Protein AF-0000000077934234 (afdb_homodimer)

Secondary structure (DSSP, 8-state):
-GGGTTT----S-EEEEEESSHHHHHHHTTTPPEEEESSSEEETTS-EEEE-SS-EEEEES--GGGHHHHHHHTSPPS-THHHHHHHSSTTS--SEEEEEE-SSEEEE-GGG-BPP-TTHHHHHHHHGGGTEEEEEETTEEEEEEE--SSP-HHHHHHHHHHHHHHHHHHHHHHHHHHHHHHHHHHHHHTT-/--TTTTT---SS-EEEEEESSHHHHHHHTTTPPEEEESSSEEETTS-EEEE-SS-EEEEES--GGGHHHHHHHTSPPS-THHHHHHHSSTTS--SEEEEEE-SSEEEE-GGG-EEP-TTHHHHHHHHGGGTEEEEEETTEEEEEEE--SSP-HHHHHHHHHHHHHHHHHHHHHHHHHHHHHHHHHHHHHTT-

Radius of gyration: 28.25 Å; Cα contacts (8 Å, |Δi|>4): 614; chains: 2; bounding box: 43×90×50 Å

Foldseek 3Di:
DVVVPPVCPVAQKKKKKKFQAVVVVCVVCVPFAFDDDDLWTATPVQWTKHDDPRMIMIMPHDDPVQVLVVQLVSDDAPDCVLQCVLQCDPPRHDRMWMWMDHAFKIKTDCVSVAADAPCQVVVQVVCVVVQWHWDDDPRHTMIMGTAHDDDHNVRVSVRVNSSSVVSNVSVVRVVVVVVCVVVVVVVCVVVD/DCVVPPVCPVAPKKKKKKFQAVVVVCVVCVPFAFDDDDLWTATPVQWTKHDDPRMIMIMPNDDPVQVLVVQLVSDDAPDCVLQCVLQCDPPRHDRMWMWMDHQFKIKTDCVSVAADAPCQVVVQVVCVVVQWHWDDDPRHTMIMGTAHDDDHNVRVSVRVNSSSVVSNVSVVRVVVVVVCVVVVVVVCVVVD

pLDDT: mean 89.23, std 14.46, range [22.52, 98.56]

Sequence (384 aa):
MLMLKDFFSTTDRITLEIYFNPYAFHESITRYQVESDGDWTKTKNGYMMKEFGNYAIILYPILPEDSDLIISLSQKIENLDRFRETLMKPGRFKDSITIHIQSDELSTSPELDLEELVGLSLVNDVLSQKGISFKEKDGLILVSIKIERPFTNSKLSEYLSKLAIALKLYYKIKEEQEDIALKTSLNFLQLLMLMLKDFFSTTDRITLEIYFNPYAFHESITRYQVESDGDWTKTKNGYMMKEFGNYAIILYPILPEDSDLIISLSQKIENLDRFRETLMKPGRFKDSITIHIQSDELSTSPELDLEELVGLSLVNDVLSQKGISFKEKDGLILVSIKIERPFTNSKLSEYLSKLAIALKLYYKIKEEQEDIALKTSLNFLQLL

Organism: NCBI:txid1294262

Nearest PDB structures (foldseek):
  8wtb-assembly2_C  TM=3.483E-01  e=8.122E-04  Bacillus subtilis subsp. subtilis str. 168
  4e2l-assembly1_C  TM=2.368E-01  e=7.242E-02  Escherichia coli O157:H7
  3rch-assembly1_B  TM=3.214E-01  e=5.641E-01  Homo sapiens
  3rch-assembly1_A  TM=3.669E-01  e=1.385E+00  Homo sapiens
  7e7g-assembly1_A-2  TM=2.998E-01  e=2.170E+00  Pseudomonas aeruginosa PAO1

Structure (mmCIF, N/CA/C/O backbone):
data_AF-0000000077934234-model_v1
#
loop_
_entity.id
_entity.type
_entity.pdbx_description
1 polymer 'Uncharacterized protein'
#
loop_
_atom_site.group_PDB
_atom_site.id
_atom_site.type_symbol
_atom_site.label_atom_id
_atom_site.label_alt_id
_atom_site.label_comp_id
_atom_site.label_asym_id
_atom_site.label_entity_id
_atom_site.label_seq_id
_atom_site.pdbx_PDB_ins_code
_atom_site.Cartn_x
_atom_site.Cartn_y
_atom_site.Cartn_z
_atom_site.occupancy
_atom_site.B_iso_or_equiv
_atom_site.auth_seq_id
_atom_site.auth_comp_id
_atom_site.auth_asym_id
_atom_site.auth_atom_id
_atom_site.pdbx_PDB_model_num
ATOM 1 N N . MET A 1 1 ? -23.359 24.109 -2.035 1 22.52 1 MET A N 1
ATOM 2 C CA . MET A 1 1 ? -23.625 24.781 -0.77 1 22.52 1 MET A CA 1
ATOM 3 C C . MET A 1 1 ? -23.891 23.766 0.341 1 22.52 1 MET A C 1
ATOM 5 O O . MET A 1 1 ? -23.406 23.938 1.464 1 22.52 1 MET A O 1
ATOM 9 N N . LEU A 1 2 ? -24.719 22.75 0.06 1 26.16 2 LEU A N 1
ATOM 10 C CA . LEU A 1 2 ? -25.312 21.75 0.942 1 26.16 2 LEU A CA 1
ATOM 11 C C . LEU A 1 2 ? -24.266 20.719 1.39 1 26.16 2 LEU A C 1
ATOM 13 O O . LEU A 1 2 ? -24.438 20.078 2.424 1 26.16 2 LEU A O 1
ATOM 17 N N . MET A 1 3 ? -23.359 20.438 0.351 1 30.08 3 MET A N 1
ATOM 18 C CA . MET A 1 3 ? -22.469 19.312 0.597 1 30.08 3 MET A CA 1
ATOM 19 C C . MET A 1 3 ? -21.531 19.594 1.77 1 30.08 3 MET A C 1
ATOM 21 O O . MET A 1 3 ? -20.781 18.719 2.193 1 30.08 3 MET A O 1
ATOM 25 N N . LEU A 1 4 ? -21.375 20.875 1.998 1 31.97 4 LEU A N 1
ATOM 26 C CA . LEU A 1 4 ? -20.453 21.297 3.059 1 31.97 4 LEU A CA 1
ATOM 27 C C . LEU A 1 4 ? -21.031 20.953 4.43 1 31.97 4 LEU A C 1
ATOM 29 O O . LEU A 1 4 ? -20.281 20.859 5.414 1 31.97 4 LEU A O 1
ATOM 33 N N . LYS A 1 5 ? -22.328 20.891 4.504 1 34.31 5 LYS A N 1
ATOM 34 C CA . LYS A 1 5 ? -22.984 20.906 5.809 1 34.31 5 LYS A CA 1
ATOM 35 C C . LYS A 1 5 ? -22.797 19.578 6.535 1 34.31 5 LYS A C 1
ATOM 37 O O . LYS A 1 5 ? -22.562 19.562 7.746 1 34.31 5 LYS A O 1
ATOM 42 N N . ASP A 1 6 ? -23.297 18.578 5.941 1 35.81 6 ASP A N 1
ATOM 43 C CA . ASP A 1 6 ? -23.625 17.344 6.637 1 35.81 6 ASP A CA 1
ATOM 44 C C . ASP A 1 6 ? -22.359 16.641 7.129 1 35.81 6 ASP A C 1
ATOM 46 O O . ASP A 1 6 ? -22.438 15.594 7.789 1 35.81 6 ASP A O 1
ATOM 50 N N . PHE A 1 7 ? -21.312 16.906 6.367 1 37.25 7 PHE A N 1
ATOM 51 C CA . PHE A 1 7 ? -20.156 16.109 6.77 1 37.25 7 PHE A CA 1
ATOM 52 C C . PHE A 1 7 ? -19.656 16.516 8.148 1 37.25 7 PHE A C 1
ATOM 54 O O . PHE A 1 7 ? -18.609 16.062 8.602 1 37.25 7 PHE A O 1
ATOM 61 N N . PHE A 1 8 ? -20.219 17.766 8.617 1 36.81 8 PHE A N 1
ATOM 62 C CA . PHE A 1 8 ? -19.703 18.234 9.898 1 36.81 8 PHE A CA 1
ATOM 63 C C . PHE A 1 8 ? -20.281 17.422 11.047 1 36.81 8 PHE A C 1
ATOM 65 O O . PHE A 1 8 ? -21.406 17.672 11.484 1 36.81 8 PHE A O 1
ATOM 72 N N . SER A 1 9 ? -20.484 16.328 11.07 1 38.12 9 SER A N 1
ATOM 73 C CA . SER A 1 9 ? -20.688 15.828 12.422 1 38.12 9 SER A CA 1
ATOM 74 C C . SER A 1 9 ? -20 16.719 13.453 1 38.12 9 SER A C 1
ATOM 76 O O . SER A 1 9 ? -18.859 17.125 13.242 1 38.12 9 SER A O 1
ATOM 78 N N . THR A 1 10 ? -20.641 17.594 14.289 1 42.78 10 THR A N 1
ATOM 79 C CA . THR A 1 10 ? -20.344 18.719 15.18 1 42.78 10 THR A CA 1
ATOM 80 C C . THR A 1 10 ? -19.031 18.484 15.922 1 42.78 10 THR A C 1
ATOM 82 O O . THR A 1 10 ? -18.844 19 17.031 1 42.78 10 THR A O 1
ATOM 85 N N . THR A 1 11 ? -18.328 17.469 15.734 1 49.97 11 THR A N 1
ATOM 86 C CA . THR A 1 11 ? -17.156 17.328 16.594 1 49.97 11 THR A CA 1
ATOM 87 C C . THR A 1 11 ? -16.219 18.531 16.438 1 49.97 11 THR A C 1
ATOM 89 O O . THR A 1 11 ? -16.188 19.156 15.375 1 49.97 11 THR A O 1
ATOM 92 N N . ASP A 1 12 ? -15.766 19.125 17.609 1 64.62 12 ASP A N 1
ATOM 93 C CA . ASP A 1 12 ? -14.859 20.188 18.016 1 64.62 12 ASP A CA 1
ATOM 94 C C . ASP A 1 12 ? -13.617 20.25 17.125 1 64.62 12 ASP A C 1
ATOM 96 O O . ASP A 1 12 ? -12.516 19.922 17.578 1 64.62 12 ASP A O 1
ATOM 100 N N . ARG A 1 13 ? -13.945 20.234 15.758 1 85.88 13 ARG A N 1
ATOM 101 C CA . ARG A 1 13 ? -12.82 20.281 14.82 1 85.88 13 ARG A CA 1
ATOM 102 C C . ARG A 1 13 ? -12.758 21.625 14.094 1 85.88 13 ARG A C 1
ATOM 104 O O . ARG A 1 13 ? -13.773 22.125 13.625 1 85.88 13 ARG A O 1
ATOM 111 N N . ILE A 1 14 ? -11.586 22.266 14.164 1 92.94 14 ILE A N 1
ATOM 112 C CA . ILE A 1 14 ? -11.312 23.484 13.414 1 92.94 14 ILE A CA 1
ATOM 113 C C . ILE A 1 14 ? -10.562 23.141 12.133 1 92.94 14 ILE A C 1
ATOM 115 O O . ILE A 1 14 ? -9.688 22.266 12.125 1 92.94 14 ILE A O 1
ATOM 119 N N . THR A 1 15 ? -10.953 23.844 11.031 1 95.69 15 THR A N 1
ATOM 120 C CA . THR A 1 15 ? -10.242 23.703 9.766 1 95.69 15 THR A CA 1
ATOM 121 C C . THR A 1 15 ? -9.359 24.906 9.5 1 95.69 15 THR A C 1
ATOM 123 O O . THR A 1 15 ? -9.82 26.047 9.555 1 95.69 15 THR A O 1
ATOM 126 N N . LEU A 1 16 ? -8.133 24.641 9.32 1 96.12 16 LEU A N 1
ATOM 127 C CA . LEU A 1 16 ? -7.152 25.656 8.93 1 96.12 16 LEU A CA 1
ATOM 128 C C . LEU A 1 16 ? -6.668 25.406 7.5 1 96.12 16 LEU A C 1
ATOM 130 O O . LEU A 1 16 ? -6.105 24.359 7.203 1 96.12 16 LEU A O 1
ATOM 134 N N . GLU A 1 17 ? -6.926 26.359 6.625 1 96.31 17 GLU A N 1
ATOM 135 C CA . GLU A 1 17 ? -6.379 26.312 5.273 1 96.31 17 GLU A CA 1
ATOM 136 C C . GLU A 1 17 ? -5.227 27.297 5.113 1 96.31 17 GLU A C 1
ATOM 138 O O . GLU A 1 17 ? -5.352 28.469 5.477 1 96.31 17 GLU A O 1
ATOM 143 N N . ILE A 1 18 ? -4.168 26.797 4.648 1 96.25 18 ILE A N 1
ATOM 144 C CA . ILE A 1 18 ? -3.012 27.641 4.395 1 96.25 18 ILE A CA 1
ATOM 145 C C . ILE A 1 18 ? -2.75 27.719 2.891 1 96.25 18 ILE A C 1
ATOM 147 O O . ILE A 1 18 ? -2.529 26.703 2.24 1 96.25 18 ILE A O 1
ATOM 151 N N . TYR A 1 19 ? -2.754 28.906 2.367 1 95.56 19 TYR A N 1
ATOM 152 C CA . TYR A 1 19 ? -2.449 29.156 0.963 1 95.56 19 TYR A CA 1
ATOM 153 C C . TYR A 1 19 ? -1.022 29.656 0.795 1 95.56 19 TYR A C 1
ATOM 155 O O . TYR A 1 19 ? -0.633 30.656 1.419 1 95.56 19 TYR A O 1
ATOM 163 N N . PHE A 1 20 ? -0.269 29.062 -0.051 1 93 20 PHE A N 1
ATOM 164 C CA . PHE A 1 20 ? 1.157 29.344 -0.169 1 93 20 PHE A CA 1
ATOM 165 C C . PHE A 1 20 ? 1.406 30.469 -1.166 1 93 20 PHE A C 1
ATOM 167 O O . PHE A 1 20 ? 2.531 30.969 -1.286 1 93 20 PHE A O 1
ATOM 174 N N . ASN A 1 21 ? 0.382 30.812 -1.844 1 87.12 21 ASN A N 1
ATOM 175 C CA . ASN A 1 21 ? 0.463 31.969 -2.711 1 87.12 21 ASN A CA 1
ATOM 176 C C . ASN A 1 21 ? -0.815 32.812 -2.652 1 87.12 21 ASN A C 1
ATOM 178 O O . ASN A 1 21 ? -1.916 32.281 -2.791 1 87.12 21 ASN A O 1
ATOM 182 N N . PRO A 1 22 ? -0.554 34.062 -2.568 1 86.88 22 PRO A N 1
ATOM 183 C CA . PRO A 1 22 ? -1.687 35 -2.41 1 86.88 22 PRO A CA 1
ATOM 184 C C . PRO A 1 22 ? -2.678 34.906 -3.57 1 86.88 22 PRO A C 1
ATOM 186 O O . PRO A 1 22 ? -3.879 35.125 -3.375 1 86.88 22 PRO A O 1
ATOM 189 N N . TYR A 1 23 ? -2.227 34.531 -4.711 1 89.19 23 TYR A N 1
ATOM 190 C CA . TYR A 1 23 ? -3.119 34.469 -5.859 1 89.19 23 TYR A CA 1
ATOM 191 C C . TYR A 1 23 ? -4.145 33.344 -5.684 1 89.19 23 TYR A C 1
ATOM 193 O O . TYR A 1 23 ? -5.344 33.562 -5.895 1 89.19 23 TYR A O 1
ATOM 201 N N . ALA A 1 24 ? -3.668 32.25 -5.297 1 89.62 24 ALA A N 1
ATOM 202 C CA . ALA A 1 24 ? -4.559 31.125 -5.047 1 89.62 24 ALA A CA 1
ATOM 203 C C . ALA A 1 24 ? -5.578 31.453 -3.965 1 89.62 24 ALA A C 1
ATOM 205 O O . ALA A 1 24 ? -6.746 31.062 -4.062 1 89.62 24 ALA A O 1
ATOM 206 N N . PHE A 1 25 ? -5.098 32.125 -3.043 1 92.56 25 PHE A N 1
ATOM 207 C CA . PHE A 1 25 ? -5.961 32.562 -1.953 1 92.56 25 PHE A CA 1
ATOM 208 C C . PHE A 1 25 ? -7.086 33.438 -2.475 1 92.56 25 PHE A C 1
ATOM 210 O O . PHE A 1 25 ? -8.266 33.188 -2.219 1 92.56 25 PHE A O 1
ATOM 217 N N . HIS A 1 26 ? -6.777 34.406 -3.244 1 91.5 26 HIS A N 1
ATOM 218 C CA . HIS A 1 26 ? -7.754 35.375 -3.75 1 91.5 26 HIS A CA 1
ATOM 219 C C . HIS A 1 26 ? -8.773 34.688 -4.656 1 91.5 26 HIS A C 1
ATOM 221 O O . HIS A 1 26 ? -9.961 35.031 -4.637 1 91.5 26 HIS A O 1
ATOM 227 N N . GLU A 1 27 ? -8.312 33.688 -5.355 1 88.31 27 GLU A N 1
ATOM 228 C CA . GLU A 1 27 ? -9.219 32.938 -6.211 1 88.31 27 GLU A CA 1
ATOM 229 C C . GLU A 1 27 ? -10.219 32.125 -5.383 1 88.31 27 GLU A C 1
ATOM 231 O O . GLU A 1 27 ? -11.367 31.969 -5.777 1 88.31 27 GLU A O 1
ATOM 236 N N . SER A 1 28 ? -9.75 31.703 -4.262 1 88.19 28 SER A N 1
ATOM 237 C CA . SER A 1 28 ? -10.555 30.812 -3.438 1 88.19 28 SER A CA 1
ATOM 238 C C . SER A 1 28 ? -11.648 31.578 -2.689 1 88.19 28 SER A C 1
ATOM 240 O O . SER A 1 28 ? -12.68 31 -2.33 1 88.19 28 SER A O 1
ATOM 242 N N . ILE A 1 29 ? -11.414 32.812 -2.508 1 87.75 29 ILE A N 1
ATOM 243 C CA . ILE A 1 29 ? -12.32 33.5 -1.601 1 87.75 29 ILE A CA 1
ATOM 244 C C . ILE A 1 29 ? -13.211 34.469 -2.396 1 87.75 29 ILE A C 1
ATOM 246 O O . ILE A 1 29 ? -13.977 35.25 -1.815 1 87.75 29 ILE A O 1
ATOM 250 N N . THR A 1 30 ? -13.211 34.469 -3.674 1 83.06 30 THR A N 1
ATOM 251 C CA . THR A 1 30 ? -13.945 35.375 -4.531 1 83.06 30 THR A CA 1
ATOM 252 C C . THR A 1 30 ? -15.438 35.312 -4.254 1 83.06 30 THR A C 1
ATOM 254 O O . THR A 1 30 ? -16.156 36.312 -4.359 1 83.06 30 THR A O 1
ATOM 257 N N . ARG A 1 31 ? -15.805 34.219 -3.748 1 81.75 31 ARG A N 1
ATOM 258 C CA . ARG A 1 31 ? -17.234 34.031 -3.578 1 81.75 31 ARG A CA 1
ATOM 259 C C . ARG A 1 31 ? -17.688 34.406 -2.17 1 81.75 31 ARG A C 1
ATOM 261 O O . ARG A 1 31 ? -18.875 34.5 -1.895 1 81.75 31 ARG A O 1
ATOM 268 N N . TYR A 1 32 ? -16.75 34.688 -1.341 1 85.94 32 TYR A N 1
ATOM 269 C CA . TYR A 1 32 ? -17.094 34.969 0.048 1 85.94 32 TYR A CA 1
ATOM 270 C C . TYR A 1 32 ? -17.516 36.406 0.225 1 85.94 32 TYR A C 1
ATOM 272 O O . TYR A 1 32 ? -16.938 37.312 -0.383 1 85.94 32 TYR A O 1
ATOM 280 N N . GLN A 1 33 ? -18.547 36.562 1.015 1 87.88 33 GLN A N 1
ATOM 281 C CA . GLN A 1 33 ? -19 37.906 1.369 1 87.88 33 GLN A CA 1
ATOM 282 C C . GLN A 1 33 ? -18.359 38.375 2.678 1 87.88 33 GLN A C 1
ATOM 284 O O . GLN A 1 33 ? -18.531 37.719 3.719 1 87.88 33 GLN A O 1
ATOM 289 N N . VAL A 1 34 ? -17.75 39.562 2.594 1 86.06 34 VAL A N 1
ATOM 290 C CA . VAL A 1 34 ? -17.047 40.094 3.75 1 86.06 34 VAL A CA 1
ATOM 291 C C . VAL A 1 34 ? -18.016 40.781 4.699 1 86.06 34 VAL A C 1
ATOM 293 O O . VAL A 1 34 ? -18.859 41.562 4.266 1 86.06 34 VAL A O 1
ATOM 296 N N . GLU A 1 35 ? -17.938 40.438 5.93 1 88.38 35 GLU A N 1
ATOM 297 C CA . GLU A 1 35 ? -18.75 41.062 6.969 1 88.38 35 GLU A CA 1
ATOM 298 C C . GLU A 1 35 ? -17.969 42.156 7.691 1 88.38 35 GLU A C 1
ATOM 300 O O . GLU A 1 35 ? -18.5 43.219 7.965 1 88.38 35 GLU A O 1
ATOM 305 N N . SER A 1 36 ? -16.781 41.906 8.055 1 85.81 36 SER A N 1
ATOM 306 C CA . SER A 1 36 ? -15.906 42.875 8.719 1 85.81 36 SER A CA 1
ATOM 307 C C . SER A 1 36 ? -14.453 42.688 8.273 1 85.81 36 SER A C 1
ATOM 309 O O . SER A 1 36 ? -14.031 41.562 7.969 1 85.81 36 SER A O 1
ATOM 311 N N . ASP A 1 37 ? -13.711 43.906 8.273 1 84.12 37 ASP A N 1
ATOM 312 C CA . ASP A 1 37 ? -12.328 43.875 7.797 1 84.12 37 ASP A CA 1
ATOM 313 C C . ASP A 1 37 ? -11.391 44.562 8.789 1 84.12 37 ASP A C 1
ATOM 315 O O . ASP A 1 37 ? -11.391 45.781 8.914 1 84.12 37 ASP A O 1
ATOM 319 N N . GLY A 1 38 ? -10.898 43.812 9.68 1 87.75 38 GLY A N 1
ATOM 320 C CA . GLY A 1 38 ? -9.867 44.25 10.602 1 87.75 38 GLY A CA 1
ATOM 321 C C . GLY A 1 38 ? -8.586 43.438 10.492 1 87.75 38 GLY A C 1
ATOM 322 O O . GLY A 1 38 ? -8.109 43.188 9.391 1 87.75 38 GLY A O 1
ATOM 323 N N . ASP A 1 39 ? -8.008 43.25 11.633 1 89.06 39 ASP A N 1
ATOM 324 C CA . ASP A 1 39 ? -6.82 42.375 11.602 1 89.06 39 ASP A CA 1
ATOM 325 C C . ASP A 1 39 ? -7.125 41.031 10.945 1 89.06 39 ASP A C 1
ATOM 327 O O . ASP A 1 39 ? -6.289 40.5 10.227 1 89.06 39 ASP A O 1
ATOM 331 N N . TRP A 1 40 ? -8.352 40.625 11.289 1 92.44 40 TRP A N 1
ATOM 332 C CA . TRP A 1 40 ? -8.938 39.469 10.617 1 92.44 40 TRP A CA 1
ATOM 333 C C . TRP A 1 40 ? -10.133 39.875 9.758 1 92.44 40 TRP A C 1
ATOM 335 O O . TRP A 1 40 ? -10.93 40.719 10.164 1 92.44 40 TRP A O 1
ATOM 345 N N . THR A 1 41 ? -10.141 39.312 8.578 1 92.38 41 THR A N 1
ATOM 346 C CA . THR A 1 41 ? -11.344 39.469 7.77 1 92.38 41 THR A CA 1
ATOM 347 C C . THR A 1 41 ? -12.367 38.375 8.125 1 92.38 41 THR A C 1
ATOM 349 O O . THR A 1 41 ? -12.047 37.188 8.109 1 92.38 41 THR A O 1
ATOM 352 N N . LYS A 1 42 ? -13.492 38.781 8.445 1 91 42 LYS A N 1
ATOM 353 C CA . LYS A 1 42 ? -14.57 37.844 8.781 1 91 42 LYS A CA 1
ATOM 354 C C . LYS A 1 42 ? -15.656 37.875 7.703 1 91 42 LYS A C 1
ATOM 356 O O . LYS A 1 42 ? -16.031 38.906 7.199 1 91 42 LYS A O 1
ATOM 361 N N . THR A 1 43 ? -16.047 36.656 7.402 1 90.31 43 THR A N 1
ATOM 362 C CA . THR A 1 43 ? -17.094 36.562 6.387 1 90.31 43 THR A CA 1
ATOM 363 C C . THR A 1 43 ? -18.453 36.312 7.027 1 90.31 43 THR A C 1
ATOM 365 O O . THR A 1 43 ? -18.531 35.938 8.203 1 90.31 43 THR A O 1
ATOM 368 N N . LYS A 1 44 ? -19.438 36.5 6.242 1 87.56 44 LYS A N 1
ATOM 369 C CA . LYS A 1 44 ? -20.797 36.344 6.727 1 87.56 44 LYS A CA 1
ATOM 370 C C . LYS A 1 44 ? -21.062 34.906 7.148 1 87.56 44 LYS A C 1
ATOM 372 O O . LYS A 1 44 ? -21.828 34.625 8.07 1 87.56 44 LYS A O 1
ATOM 377 N N . ASN A 1 45 ? -20.391 34.031 6.539 1 83.94 45 ASN A N 1
ATOM 378 C CA . ASN A 1 45 ? -20.609 32.625 6.805 1 83.94 45 ASN A CA 1
ATOM 379 C C . ASN A 1 45 ? -19.703 32.125 7.934 1 83.94 45 ASN A C 1
ATOM 381 O O . ASN A 1 45 ? -19.672 30.938 8.227 1 83.94 45 ASN A O 1
ATOM 385 N N . GLY A 1 46 ? -18.891 32.969 8.508 1 85.19 46 GLY A N 1
ATOM 386 C CA . GLY A 1 46 ? -18.203 32.594 9.734 1 85.19 46 GLY A CA 1
ATOM 387 C C . GLY A 1 46 ? -16.75 32.25 9.516 1 85.19 46 GLY A C 1
ATOM 388 O O . GLY A 1 46 ? -16.062 31.797 10.438 1 85.19 46 GLY A O 1
ATOM 389 N N . TYR A 1 47 ? -16.266 32.5 8.328 1 90.81 47 TYR A N 1
ATOM 390 C CA . TYR A 1 47 ? -14.844 32.25 8.07 1 90.81 47 TYR A CA 1
ATOM 391 C C . TYR A 1 47 ? -14 33.438 8.531 1 90.81 47 TYR A C 1
ATOM 393 O O . TYR A 1 47 ? -14.43 34.594 8.445 1 90.81 47 TYR A O 1
ATOM 401 N N . MET A 1 48 ? -12.867 33.094 9.07 1 92.75 48 MET A N 1
ATOM 402 C CA . MET A 1 48 ? -11.852 34.094 9.383 1 92.75 48 MET A CA 1
ATOM 403 C C . MET A 1 48 ? -10.641 33.938 8.469 1 92.75 48 MET A C 1
ATOM 405 O O . MET A 1 48 ? -10.141 32.844 8.266 1 92.75 48 MET A O 1
ATOM 409 N N . MET A 1 49 ? -10.211 35.062 7.941 1 95.06 49 MET A N 1
ATOM 410 C CA . MET A 1 49 ? -9.102 35.031 6.988 1 95.06 49 MET A CA 1
ATOM 411 C C . MET A 1 49 ? -8.031 36.062 7.359 1 95.06 49 MET A C 1
ATOM 413 O O . MET A 1 49 ? -8.344 37.094 7.914 1 95.06 49 MET A O 1
ATOM 417 N N . LYS A 1 50 ? -6.859 35.75 7.074 1 94.75 50 LYS A N 1
ATOM 418 C CA . LYS A 1 50 ? -5.75 36.656 7.281 1 94.75 50 LYS A CA 1
ATOM 419 C C . LYS A 1 50 ? -4.652 36.438 6.246 1 94.75 50 LYS A C 1
ATOM 421 O O . LYS A 1 50 ? -4.32 35.312 5.918 1 94.75 50 LYS A O 1
ATOM 426 N N . GLU A 1 51 ? -4.102 37.531 5.754 1 93.88 51 GLU A N 1
ATOM 427 C CA . GLU A 1 51 ? -3.031 37.5 4.762 1 93.88 51 GLU A CA 1
ATOM 428 C C . GLU A 1 51 ? -1.711 37.969 5.352 1 93.88 51 GLU A C 1
ATOM 430 O O . GLU A 1 51 ? -1.686 38.938 6.117 1 93.88 51 GLU A O 1
ATOM 435 N N . PHE A 1 52 ? -0.457 37.312 5.117 1 92.19 52 PHE A N 1
ATOM 436 C CA . PHE A 1 52 ? 0.869 37.625 5.633 1 92.19 52 PHE A CA 1
ATOM 437 C C . PHE A 1 52 ? 1.824 37.969 4.492 1 92.19 52 PHE A C 1
ATOM 439 O O . PHE A 1 52 ? 3.043 37.906 4.656 1 92.19 52 PHE A O 1
ATOM 446 N N . GLY A 1 53 ? 1.397 38.5 3.379 1 87.5 53 GLY A N 1
ATOM 447 C CA . GLY A 1 53 ? 2.232 38.875 2.25 1 87.5 53 GLY A CA 1
ATOM 448 C C . GLY A 1 53 ? 2.547 37.719 1.324 1 87.5 53 GLY A C 1
ATOM 449 O O . GLY A 1 53 ? 2.207 37.75 0.139 1 87.5 53 GLY A O 1
ATOM 450 N N . ASN A 1 54 ? 3.215 36.594 1.896 1 90.25 54 ASN A N 1
ATOM 451 C CA . ASN A 1 54 ? 3.607 35.5 1.019 1 90.25 54 ASN A CA 1
ATOM 452 C C . ASN A 1 54 ? 2.717 34.25 1.217 1 90.25 54 ASN A C 1
ATOM 454 O O . ASN A 1 54 ? 2.957 33.219 0.621 1 90.25 54 ASN A O 1
ATOM 458 N N . TYR A 1 55 ? 1.802 34.375 2.139 1 95.31 55 TYR A N 1
ATOM 459 C CA . TYR A 1 55 ? 0.805 33.344 2.309 1 95.31 55 TYR A CA 1
ATOM 460 C C . TYR A 1 55 ? -0.458 33.875 2.961 1 95.31 55 TYR A C 1
ATOM 462 O O . TYR A 1 55 ? -0.508 35.062 3.35 1 95.31 55 TYR A O 1
ATOM 470 N N . ALA A 1 56 ? -1.492 33.094 3.006 1 95.31 56 ALA A N 1
ATOM 471 C CA . ALA A 1 56 ? -2.756 33.469 3.643 1 95.31 56 ALA A CA 1
ATOM 472 C C . ALA A 1 56 ? -3.402 32.25 4.305 1 95.31 56 ALA A C 1
ATOM 474 O O . ALA A 1 56 ? -3.049 31.109 4.004 1 95.31 56 ALA A O 1
ATOM 475 N N . ILE A 1 57 ? -4.305 32.562 5.234 1 95.81 57 ILE A N 1
ATOM 476 C CA . ILE A 1 57 ? -4.938 31.422 5.926 1 95.81 57 ILE A CA 1
ATOM 477 C C . ILE A 1 57 ? -6.441 31.672 6.027 1 95.81 57 ILE A C 1
ATOM 479 O O . ILE A 1 57 ? -6.898 32.812 5.988 1 95.81 57 ILE A O 1
ATOM 483 N N . ILE A 1 58 ? -7.168 30.641 6.082 1 94.69 58 ILE A N 1
ATOM 484 C CA . ILE A 1 58 ? -8.602 30.609 6.363 1 94.69 58 ILE A CA 1
ATOM 485 C C . ILE A 1 58 ? -8.875 29.688 7.547 1 94.69 58 ILE A C 1
ATOM 487 O O . ILE A 1 58 ? -8.344 28.578 7.617 1 94.69 58 ILE A O 1
ATOM 491 N N . LEU A 1 59 ? -9.625 30.188 8.469 1 94.12 59 LEU A N 1
ATOM 492 C CA . LEU A 1 59 ? -10.023 29.422 9.633 1 94.12 59 LEU A CA 1
ATOM 493 C C . LEU A 1 59 ? -11.547 29.297 9.711 1 94.12 59 LEU A C 1
ATOM 495 O O . LEU A 1 59 ? -12.258 30.281 9.539 1 94.12 59 LEU A O 1
ATOM 499 N N . TYR A 1 60 ? -12.023 28.031 9.969 1 91.25 60 TYR A N 1
ATOM 500 C CA . TYR A 1 60 ? -13.453 27.812 10.172 1 91.25 60 TYR A CA 1
ATOM 501 C C . TYR A 1 60 ? -13.719 26.469 10.844 1 91.25 60 TYR A C 1
ATOM 503 O O . TYR A 1 60 ? -12.969 25.516 10.641 1 91.25 60 TYR A O 1
ATOM 511 N N . PRO A 1 61 ? -14.656 26.219 11.695 1 87.56 61 PRO A N 1
ATOM 512 C CA . PRO A 1 61 ? -15.477 27.25 12.336 1 87.56 61 PRO A CA 1
ATOM 513 C C . PRO A 1 61 ? -14.75 27.938 13.484 1 87.56 61 PRO A C 1
ATOM 515 O O . PRO A 1 61 ? -13.781 27.406 14.031 1 87.56 61 PRO A O 1
ATOM 518 N N . ILE A 1 62 ? -15.164 29.141 13.742 1 76.81 62 ILE A N 1
ATOM 519 C CA . ILE A 1 62 ? -14.586 29.875 14.859 1 76.81 62 ILE A CA 1
ATOM 520 C C . ILE A 1 62 ? -15.359 29.562 16.141 1 76.81 62 ILE A C 1
ATOM 522 O O . ILE A 1 62 ? -16.578 29.75 16.203 1 76.81 62 ILE A O 1
ATOM 526 N N . LEU A 1 63 ? -14.57 29.016 16.984 1 77.44 63 LEU A N 1
ATOM 527 C CA . LEU A 1 63 ? -15.172 28.719 18.281 1 77.44 63 LEU A CA 1
ATOM 528 C C . LEU A 1 63 ? -14.594 29.609 19.375 1 77.44 63 LEU A C 1
ATOM 530 O O . LEU A 1 63 ? -13.438 30.031 19.281 1 77.44 63 LEU A O 1
ATOM 534 N N . PRO A 1 64 ? -15.438 29.938 20.359 1 76.69 64 PRO A N 1
ATOM 535 C CA . PRO A 1 64 ? -14.945 30.781 21.453 1 76.69 64 PRO A CA 1
ATOM 536 C C . PRO A 1 64 ? -13.719 30.203 22.141 1 76.69 64 PRO A C 1
ATOM 538 O O . PRO A 1 64 ? -12.844 30.953 22.594 1 76.69 64 PRO A O 1
ATOM 541 N N . GLU A 1 65 ? -13.594 28.938 22.156 1 79.56 65 GLU A N 1
ATOM 542 C CA . GLU A 1 65 ? -12.531 28.25 22.891 1 79.56 65 GLU A CA 1
ATOM 543 C C . GLU A 1 65 ? -11.227 28.281 22.094 1 79.56 65 GLU A C 1
ATOM 545 O O . GLU A 1 65 ? -10.172 27.875 22.609 1 79.56 65 GLU A O 1
ATOM 550 N N . ASP A 1 66 ? -11.305 28.891 20.953 1 84.44 66 ASP A N 1
ATOM 551 C CA . ASP A 1 66 ? -10.133 28.797 20.094 1 84.44 66 ASP A CA 1
ATOM 552 C C . ASP A 1 66 ? -9.375 30.125 20.031 1 84.44 66 ASP A C 1
ATOM 554 O O . ASP A 1 66 ? -8.781 30.453 19.016 1 84.44 66 ASP A O 1
ATOM 558 N N . SER A 1 67 ? -9.445 30.812 21.172 1 88.69 67 SER A N 1
ATOM 559 C CA . SER A 1 67 ? -8.758 32.094 21.234 1 88.69 67 SER A CA 1
ATOM 560 C C . SER A 1 67 ? -7.25 31.938 21.109 1 88.69 67 SER A C 1
ATOM 562 O O . SER A 1 67 ? -6.578 32.75 20.484 1 88.69 67 SER A O 1
ATOM 564 N N . ASP A 1 68 ? -6.738 30.859 21.719 1 92.94 68 ASP A N 1
ATOM 565 C CA . ASP A 1 68 ? -5.301 30.625 21.641 1 92.94 68 ASP A CA 1
ATOM 566 C C . ASP A 1 68 ? -4.844 30.406 20.203 1 92.94 68 ASP A C 1
ATOM 568 O O . ASP A 1 68 ? -3.775 30.891 19.812 1 92.94 68 ASP A O 1
ATOM 572 N N . LEU A 1 69 ? -5.625 29.766 19.422 1 93.5 69 LEU A N 1
ATOM 573 C CA . LEU A 1 69 ? -5.312 29.5 18.016 1 93.5 69 LEU A CA 1
ATOM 574 C C . LEU A 1 69 ? -5.316 30.797 17.219 1 93.5 69 LEU A C 1
ATOM 576 O O . LEU A 1 69 ? -4.379 31.062 16.453 1 93.5 69 LEU A O 1
ATOM 580 N N . ILE A 1 70 ? -6.285 31.609 17.469 1 92.62 70 ILE A N 1
ATOM 581 C CA . ILE A 1 70 ? -6.438 32.875 16.75 1 92.62 70 ILE A CA 1
ATOM 582 C C . ILE A 1 70 ? -5.254 33.781 17.062 1 92.62 70 ILE A C 1
ATOM 584 O O . ILE A 1 70 ? -4.668 34.375 16.156 1 92.62 70 ILE A O 1
ATOM 588 N N . ILE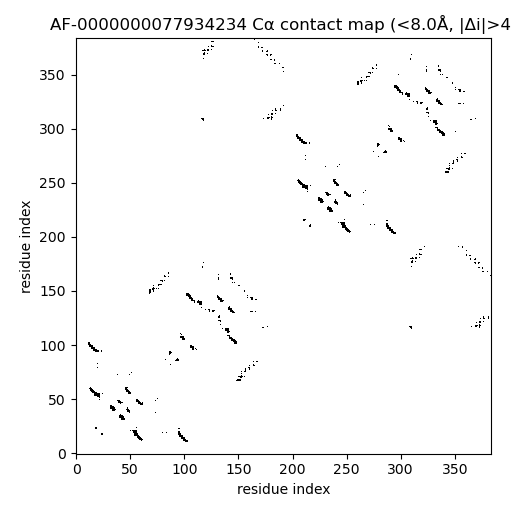 A 1 71 ? -4.938 33.844 18.312 1 94 71 ILE A N 1
ATOM 589 C CA . ILE A 1 71 ? -3.832 34.688 18.75 1 94 71 ILE A CA 1
ATOM 590 C C . ILE A 1 71 ? -2.525 34.188 18.141 1 94 71 ILE A C 1
ATOM 592 O O . ILE A 1 71 ? -1.72 34.969 17.641 1 94 71 ILE A O 1
ATOM 596 N N . SER A 1 72 ? -2.365 32.906 18.125 1 95.06 72 SER A N 1
ATOM 597 C CA . SER A 1 72 ? -1.137 32.312 17.609 1 95.06 72 SER A CA 1
ATOM 598 C C . SER A 1 72 ? -1.002 32.531 16.109 1 95.06 72 SER A C 1
ATOM 600 O O . SER A 1 72 ? 0.103 32.75 15.602 1 95.06 72 SER A O 1
ATOM 602 N N . LEU A 1 73 ? -2.084 32.594 15.398 1 95.25 73 LEU A N 1
ATOM 603 C CA . LEU A 1 73 ? -2.096 32.688 13.945 1 95.25 73 LEU A CA 1
ATOM 604 C C . LEU A 1 73 ? -2.084 34.156 13.508 1 95.25 73 LEU A C 1
ATOM 606 O O . LEU A 1 73 ? -1.965 34.469 12.32 1 95.25 73 LEU A O 1
ATOM 610 N N . SER A 1 74 ? -2.205 35 14.453 1 95 74 SER A N 1
ATOM 611 C CA . SER A 1 74 ? -2.18 36.406 14.117 1 95 74 SER A CA 1
ATOM 612 C C . SER A 1 74 ? -0.761 36.875 13.805 1 95 74 SER A C 1
ATOM 614 O O . SER A 1 74 ? -0.568 37.969 13.234 1 95 74 SER A O 1
ATOM 616 N N . GLN A 1 75 ? 0.125 36.031 14.273 1 94.12 75 GLN A N 1
ATOM 617 C CA . GLN A 1 75 ? 1.527 36.281 13.953 1 94.12 75 GLN A CA 1
ATOM 618 C C . GLN A 1 75 ? 1.997 35.375 12.82 1 94.12 75 GLN A C 1
ATOM 620 O O . GLN A 1 75 ? 1.475 34.25 12.648 1 94.12 75 GLN A O 1
ATOM 625 N N . LYS A 1 76 ? 2.973 35.875 12.125 1 93.75 76 LYS A N 1
ATOM 626 C CA . LYS A 1 76 ? 3.5 35.125 10.992 1 93.75 76 LYS A CA 1
ATOM 627 C C . LYS A 1 76 ? 4.066 33.781 11.453 1 93.75 76 LYS A C 1
ATOM 629 O O . LYS A 1 76 ? 4.758 33.688 12.469 1 93.75 76 LYS A O 1
ATOM 634 N N . ILE A 1 77 ? 3.662 32.781 10.758 1 91.44 77 ILE A N 1
ATOM 635 C CA . ILE A 1 77 ? 4.195 31.453 11.023 1 91.44 77 ILE A CA 1
ATOM 636 C C . ILE A 1 77 ? 5.543 31.297 10.312 1 91.44 77 ILE A C 1
ATOM 638 O O . ILE A 1 77 ? 5.676 31.625 9.133 1 91.44 77 ILE A O 1
ATOM 642 N N . GLU A 1 78 ? 6.402 30.703 11.086 1 84.12 78 GLU A N 1
ATOM 643 C CA . GLU A 1 78 ? 7.73 30.484 10.523 1 84.12 78 GLU A CA 1
ATOM 644 C C . GLU A 1 78 ? 7.797 29.141 9.781 1 84.12 78 GLU A C 1
ATOM 646 O O . GLU A 1 78 ? 6.969 28.266 10.016 1 84.12 78 GLU A O 1
ATOM 651 N N . ASN A 1 79 ? 8.555 28.938 8.758 1 78.44 79 ASN A N 1
ATOM 652 C CA . ASN A 1 79 ? 8.992 27.688 8.148 1 78.44 79 ASN A CA 1
ATOM 653 C C . ASN A 1 79 ? 7.926 27.125 7.215 1 78.44 79 ASN A C 1
ATOM 655 O O . ASN A 1 79 ? 7.809 25.906 7.062 1 78.44 79 ASN A O 1
ATOM 659 N N . LEU A 1 80 ? 7.031 27.953 6.742 1 87.88 80 LEU A N 1
ATOM 660 C CA . LEU A 1 80 ? 6.047 27.5 5.773 1 87.88 80 LEU A CA 1
ATOM 661 C C . LEU A 1 80 ? 6.719 27.078 4.469 1 87.88 80 LEU A C 1
ATOM 663 O O . LEU A 1 80 ? 6.113 26.391 3.646 1 87.88 80 LEU A O 1
ATOM 667 N N . ASP A 1 81 ? 7.965 27.531 4.348 1 88 81 ASP A N 1
ATOM 668 C CA . ASP A 1 81 ? 8.75 27.219 3.156 1 88 81 ASP A CA 1
ATOM 669 C C . ASP A 1 81 ? 8.93 25.703 3.006 1 88 81 ASP A C 1
ATOM 671 O O . ASP A 1 81 ? 9 25.203 1.887 1 88 81 ASP A O 1
ATOM 675 N N . ARG A 1 82 ? 8.867 25.078 4.047 1 89.31 82 ARG A N 1
ATOM 676 C CA . ARG A 1 82 ? 9.016 23.625 4.012 1 89.31 82 ARG A CA 1
ATOM 677 C C . ARG A 1 82 ? 7.828 22.984 3.303 1 89.31 82 ARG A C 1
ATOM 679 O O . ARG A 1 82 ? 8 22 2.57 1 89.31 82 ARG A O 1
ATOM 686 N N . PHE A 1 83 ? 6.727 23.547 3.5 1 93.69 83 PHE A N 1
ATOM 687 C CA . PHE A 1 83 ? 5.555 23.047 2.799 1 93.69 83 PHE A CA 1
ATOM 688 C C . PHE A 1 83 ? 5.684 23.266 1.297 1 93.69 83 PHE A C 1
ATOM 690 O O . PHE A 1 83 ? 5.414 22.359 0.505 1 93.69 83 PHE A O 1
ATOM 697 N N . ARG A 1 84 ? 6.094 24.453 1.01 1 91.69 84 ARG A N 1
ATOM 698 C CA . ARG A 1 84 ? 6.242 24.781 -0.401 1 91.69 84 ARG A CA 1
ATOM 699 C C . ARG A 1 84 ? 7.215 23.844 -1.097 1 91.69 84 ARG A C 1
ATOM 701 O O . ARG A 1 84 ? 6.926 23.344 -2.186 1 91.69 84 ARG A O 1
ATOM 708 N N . GLU A 1 85 ? 8.266 23.594 -0.477 1 91.25 85 GLU A N 1
ATOM 709 C CA . GLU A 1 85 ? 9.297 22.703 -1.021 1 91.25 85 GLU A CA 1
ATOM 710 C C . GLU A 1 85 ? 8.75 21.297 -1.265 1 91.25 85 GLU A C 1
ATOM 712 O O . GLU A 1 85 ? 9.18 20.625 -2.193 1 91.25 85 GLU A O 1
ATOM 717 N N . THR A 1 86 ? 7.82 20.953 -0.445 1 92.75 86 THR A N 1
ATOM 718 C CA . THR A 1 86 ? 7.32 19.578 -0.492 1 92.75 86 THR A CA 1
ATOM 719 C C . THR A 1 86 ? 6.113 19.469 -1.42 1 92.75 86 THR A C 1
ATOM 721 O O . THR A 1 86 ? 5.984 18.5 -2.172 1 92.75 86 THR A O 1
ATOM 724 N N . LEU A 1 87 ? 5.305 20.516 -1.405 1 93.12 87 LEU A N 1
ATOM 725 C CA . LEU A 1 87 ? 3.998 20.375 -2.039 1 93.12 87 LEU A CA 1
ATOM 726 C C . LEU A 1 87 ? 4 21.016 -3.424 1 93.12 87 LEU A C 1
ATOM 728 O O . LEU A 1 87 ? 3.166 20.688 -4.27 1 93.12 87 LEU A O 1
ATOM 732 N N . MET A 1 88 ? 4.906 21.938 -3.592 1 89.75 88 MET A N 1
ATOM 733 C CA . MET A 1 88 ? 4.906 22.641 -4.871 1 89.75 88 MET A CA 1
ATOM 734 C C . MET A 1 88 ? 5.906 22 -5.836 1 89.75 88 MET A C 1
ATOM 736 O O . MET A 1 88 ? 6.82 22.672 -6.316 1 89.75 88 MET A O 1
ATOM 740 N N . LYS A 1 89 ? 5.715 20.812 -6.094 1 90.06 89 LYS A N 1
ATOM 741 C CA . LYS A 1 89 ? 6.555 20.047 -7.008 1 90.06 89 LYS A CA 1
ATOM 742 C C . LYS A 1 89 ? 5.758 19.562 -8.219 1 90.06 89 LYS A C 1
ATOM 744 O O . LYS A 1 89 ? 4.543 19.359 -8.133 1 90.06 89 LYS A O 1
ATOM 749 N N . PRO A 1 90 ? 6.516 19.344 -9.258 1 84.5 90 PRO A N 1
ATOM 750 C CA . PRO A 1 90 ? 5.832 18.797 -10.43 1 84.5 90 PRO A CA 1
ATOM 751 C C . PRO A 1 90 ? 5.172 17.453 -10.148 1 84.5 90 PRO A C 1
ATOM 753 O O . PRO A 1 90 ? 5.746 16.609 -9.461 1 84.5 90 PRO A O 1
ATOM 756 N N . GLY A 1 91 ? 3.973 17.281 -10.617 1 82.19 91 GLY A N 1
ATOM 757 C CA . GLY A 1 91 ? 3.252 16.031 -10.469 1 82.19 91 GLY A CA 1
ATOM 758 C C . GLY A 1 91 ? 2.377 15.992 -9.234 1 82.19 91 GLY A C 1
ATOM 759 O O . GLY A 1 91 ? 1.473 15.156 -9.133 1 82.19 91 GLY A O 1
ATOM 760 N N . ARG A 1 92 ? 2.701 16.812 -8.305 1 84 92 ARG A N 1
ATOM 761 C CA . ARG A 1 92 ? 1.881 16.859 -7.102 1 84 92 ARG A CA 1
ATOM 762 C C . ARG A 1 92 ? 1.718 18.281 -6.602 1 84 92 ARG A C 1
ATOM 764 O O . ARG A 1 92 ? 1.791 18.547 -5.398 1 84 92 ARG A O 1
ATOM 771 N N . PHE A 1 93 ? 1.512 19.125 -7.41 1 88.75 93 PHE A N 1
ATOM 772 C CA . PHE A 1 93 ? 1.48 20.547 -7.086 1 88.75 93 PHE A CA 1
ATOM 773 C C . PHE A 1 93 ? 0.222 20.906 -6.301 1 88.75 93 PHE A C 1
ATOM 775 O O . PHE A 1 93 ? -0.892 20.609 -6.734 1 88.75 93 PHE A O 1
ATOM 782 N N . LYS A 1 94 ? 0.445 21.438 -5.164 1 92.25 94 LYS A N 1
ATOM 783 C CA . LYS A 1 94 ? -0.616 22 -4.332 1 92.25 94 LYS A CA 1
ATOM 784 C C . LYS A 1 94 ? -0.28 23.422 -3.893 1 92.25 94 LYS A C 1
ATOM 786 O O . LYS A 1 94 ? 0.823 23.688 -3.406 1 92.25 94 LYS A O 1
ATOM 791 N N . ASP A 1 95 ? -1.261 24.266 -4.047 1 91.75 95 ASP A N 1
ATOM 792 C CA . ASP A 1 95 ? -1.027 25.656 -3.686 1 91.75 95 ASP A CA 1
ATOM 793 C C . ASP A 1 95 ? -1.529 25.953 -2.273 1 91.75 95 ASP A C 1
ATOM 795 O O . ASP A 1 95 ? -1.422 27.078 -1.793 1 91.75 95 ASP A O 1
ATOM 799 N N . SER A 1 96 ? -2.143 24.984 -1.688 1 94.94 96 SER A N 1
ATOM 800 C CA . SER A 1 96 ? -2.65 25.125 -0.326 1 94.94 96 SER A CA 1
ATOM 801 C C . SER A 1 96 ? -2.684 23.781 0.394 1 94.94 96 SER A C 1
ATOM 803 O O . SER A 1 96 ? -2.529 22.734 -0.232 1 94.94 96 SER A O 1
ATOM 805 N N . ILE A 1 97 ? -2.771 23.859 1.665 1 96.06 97 ILE A N 1
ATOM 806 C CA . ILE A 1 97 ? -2.973 22.672 2.484 1 96.06 97 ILE A CA 1
ATOM 807 C C . ILE A 1 97 ? -4.113 22.906 3.471 1 96.06 97 ILE A C 1
ATOM 809 O O . ILE A 1 97 ? -4.258 24.016 4.008 1 96.06 97 ILE A O 1
ATOM 813 N N . THR A 1 98 ? -4.941 21.938 3.645 1 96.75 98 THR A N 1
ATOM 814 C CA . THR A 1 98 ? -6.016 21.969 4.633 1 96.75 98 THR A CA 1
ATOM 815 C C . THR A 1 98 ? -5.652 21.094 5.84 1 96.75 98 THR A C 1
ATOM 817 O O . THR A 1 98 ? -5.309 19.922 5.691 1 96.75 98 THR A O 1
ATOM 820 N N . ILE A 1 99 ? -5.703 21.703 6.949 1 97.06 99 ILE A N 1
ATOM 821 C CA . ILE A 1 99 ? -5.344 21.047 8.203 1 97.06 99 ILE A CA 1
ATOM 822 C C . ILE A 1 99 ? -6.547 21.047 9.148 1 97.06 99 ILE A C 1
ATOM 824 O O . ILE A 1 99 ? -7.246 22.047 9.273 1 97.06 99 ILE A O 1
ATOM 828 N N . HIS A 1 100 ? -6.785 19.953 9.805 1 96.56 100 HIS A N 1
ATOM 829 C CA . HIS A 1 100 ? -7.82 19.828 10.828 1 96.56 100 HIS A CA 1
ATOM 830 C C . HIS A 1 100 ? -7.215 19.812 12.227 1 96.56 100 HIS A C 1
ATOM 832 O O . HIS A 1 100 ? -6.281 19.062 12.5 1 96.56 100 HIS A O 1
ATOM 838 N N . ILE A 1 101 ? -7.793 20.625 13.016 1 95.56 101 ILE A N 1
ATOM 839 C CA . ILE A 1 101 ? -7.285 20.75 14.383 1 95.56 101 ILE A CA 1
ATOM 840 C C . ILE A 1 101 ? -8.352 20.297 15.375 1 95.56 101 ILE A C 1
ATOM 842 O O . ILE A 1 101 ? -9.469 20.812 15.375 1 95.56 101 ILE A O 1
ATOM 846 N N . GLN A 1 102 ? -7.969 19.312 16.156 1 92.25 102 GLN A N 1
ATOM 847 C CA . GLN A 1 102 ? -8.781 18.828 17.266 1 92.25 102 GLN A CA 1
ATOM 848 C C . GLN A 1 102 ? -8.109 19.125 18.609 1 92.25 102 GLN A C 1
ATOM 850 O O . GLN A 1 102 ? -7.137 19.875 18.672 1 92.25 102 GLN A O 1
ATOM 855 N N . SER A 1 103 ? -8.641 18.672 19.672 1 89.56 103 SER A N 1
ATOM 856 C CA . SER A 1 103 ? -8.172 19.016 21 1 89.56 103 SER A CA 1
ATOM 857 C C . SER A 1 103 ? -6.734 18.547 21.219 1 89.56 103 SER A C 1
ATOM 859 O O . SER A 1 103 ? -5.93 19.266 21.828 1 89.56 103 SER A O 1
ATOM 861 N N . ASP A 1 104 ? -6.43 17.359 20.656 1 94.62 104 ASP A N 1
ATOM 862 C CA . ASP A 1 104 ? -5.125 16.812 21 1 94.62 104 ASP A CA 1
ATOM 863 C C . ASP A 1 104 ? -4.336 16.438 19.75 1 94.62 104 ASP A C 1
ATOM 865 O O . ASP A 1 104 ? -3.279 15.805 19.844 1 94.62 104 ASP A O 1
ATOM 869 N N . GLU A 1 105 ? -4.875 16.891 18.531 1 96.56 105 GLU A N 1
ATOM 870 C CA . GLU A 1 105 ? -4.172 16.5 17.312 1 96.56 105 GLU A CA 1
ATOM 871 C C . GLU A 1 105 ? -4.43 17.484 16.188 1 96.56 105 GLU A C 1
ATOM 873 O O . GLU A 1 105 ? -5.477 18.141 16.141 1 96.56 105 GLU A O 1
ATOM 878 N N . LEU A 1 106 ? -3.439 17.656 15.383 1 97.25 106 LEU A N 1
ATOM 879 C CA . LEU A 1 106 ? -3.564 18.312 14.086 1 97.25 106 LEU A CA 1
ATOM 880 C C . LEU A 1 106 ? -3.266 17.359 12.945 1 97.25 106 LEU A C 1
ATOM 882 O O . LEU A 1 106 ? -2.311 16.578 13.016 1 97.25 106 LEU A O 1
ATOM 886 N N . SER A 1 107 ? -4.129 17.328 11.914 1 97.62 107 SER A N 1
ATOM 887 C CA . SER A 1 107 ? -3.943 16.344 10.844 1 97.62 107 SER A CA 1
ATOM 888 C C . SER A 1 107 ? -4.215 16.969 9.477 1 97.62 107 SER A C 1
ATOM 890 O O . SER A 1 107 ? -4.953 17.953 9.375 1 97.62 107 SER A O 1
ATOM 892 N N . THR A 1 108 ? -3.633 16.375 8.531 1 97.69 108 THR A N 1
ATOM 893 C CA . THR A 1 108 ? -3.918 16.797 7.164 1 97.69 108 THR A CA 1
ATOM 894 C C . THR A 1 108 ? -5.312 16.344 6.738 1 97.69 108 THR A C 1
ATOM 896 O O . THR A 1 108 ? -5.895 15.445 7.359 1 97.69 108 THR A O 1
ATOM 899 N N . SER A 1 109 ? -5.812 16.969 5.73 1 94.81 109 SER A N 1
ATOM 900 C CA . SER A 1 109 ? -7.055 16.531 5.105 1 94.81 109 SER A CA 1
ATOM 901 C C . SER A 1 109 ? -6.797 15.461 4.047 1 94.81 109 SER A C 1
ATOM 903 O O . SER A 1 109 ? -5.676 15.32 3.557 1 94.81 109 SER A O 1
ATOM 905 N N . PRO A 1 110 ? -7.863 14.742 3.711 1 93.75 110 PRO A N 1
ATOM 906 C CA . PRO A 1 110 ? -7.703 13.695 2.695 1 93.75 110 PRO A CA 1
ATOM 907 C C . PRO A 1 110 ? -7.418 14.266 1.307 1 93.75 110 PRO A C 1
ATOM 909 O O . PRO A 1 110 ? -7.043 13.523 0.396 1 93.75 110 PRO A O 1
ATOM 912 N N . GLU A 1 111 ? -7.535 15.539 1.137 1 91.19 111 GLU A N 1
ATOM 913 C CA . GLU A 1 111 ? -7.395 16.156 -0.177 1 91.19 111 GLU A CA 1
ATOM 914 C C . GLU A 1 111 ? -5.973 16.016 -0.706 1 91.19 111 GLU A C 1
ATOM 916 O O . GLU A 1 111 ? -5.73 16.172 -1.904 1 91.19 111 GLU A O 1
ATOM 921 N N . LEU A 1 112 ? -5.023 15.719 0.186 1 94 112 LEU A N 1
ATOM 922 C CA . LEU A 1 112 ? -3.648 15.508 -0.251 1 94 112 LEU A CA 1
ATOM 923 C C . LEU A 1 112 ? -3.508 14.188 -0.991 1 94 112 LEU A C 1
ATOM 925 O O . LEU A 1 112 ? -2.5 13.945 -1.66 1 94 112 LEU A O 1
ATOM 929 N N . ASP A 1 113 ? -4.473 13.297 -0.915 1 93.56 113 ASP A N 1
ATOM 930 C CA . ASP A 1 113 ? -4.551 12.047 -1.658 1 93.56 113 ASP A CA 1
ATOM 931 C C . ASP A 1 113 ? -3.287 11.211 -1.461 1 93.56 113 ASP A C 1
ATOM 933 O O . ASP A 1 113 ? -2.697 10.727 -2.43 1 93.56 113 ASP A O 1
ATOM 937 N N . LEU A 1 114 ? -2.809 11.125 -0.228 1 96.38 114 LEU A N 1
ATOM 938 C CA . LEU A 1 114 ? -1.64 10.312 0.081 1 96.38 114 LEU A CA 1
ATOM 939 C C . LEU A 1 114 ? -1.998 8.828 0.097 1 96.38 114 LEU A C 1
ATOM 941 O O . LEU A 1 114 ? -2.811 8.391 0.914 1 96.38 114 LEU A O 1
ATOM 945 N N . GLU A 1 115 ? -1.352 8.156 -0.715 1 94.38 115 GLU A N 1
ATOM 946 C CA . GLU A 1 115 ? -1.61 6.727 -0.834 1 94.38 115 GLU A CA 1
ATOM 947 C C . GLU A 1 115 ? -0.895 5.941 0.263 1 94.38 115 GLU A C 1
ATOM 949 O O . GLU A 1 115 ? -0.006 6.473 0.933 1 94.38 115 GLU A O 1
ATOM 954 N N . GLU A 1 116 ? -1.262 4.73 0.387 1 93 116 GLU A N 1
ATOM 955 C CA . GLU A 1 116 ? -0.648 3.881 1.401 1 93 116 GLU A CA 1
ATOM 956 C C . GLU A 1 116 ? 0.804 3.566 1.055 1 93 116 GLU A C 1
ATOM 958 O O . GLU A 1 116 ? 1.162 3.48 -0.122 1 93 116 GLU A O 1
ATOM 963 N N . LEU A 1 117 ? 1.62 3.447 2.072 1 96.69 117 LEU A N 1
ATOM 964 C CA . LEU A 1 117 ? 3.016 3.031 1.973 1 96.69 117 LEU A CA 1
ATOM 965 C C . LEU A 1 117 ? 3.188 1.592 2.443 1 96.69 117 LEU A C 1
ATOM 967 O O . LEU A 1 117 ? 2.406 1.104 3.264 1 96.69 117 LEU A O 1
ATOM 971 N N . VAL A 1 118 ? 4.125 0.968 1.885 1 97 118 VAL A N 1
ATOM 972 C CA . VAL A 1 118 ? 4.523 -0.316 2.451 1 97 118 VAL A CA 1
ATOM 973 C C . VAL A 1 118 ? 5.387 -0.089 3.691 1 97 118 VAL A C 1
ATOM 975 O O . VAL A 1 118 ? 6.328 0.708 3.664 1 97 118 VAL A O 1
ATOM 978 N N . GLY A 1 119 ? 5.012 -0.813 4.785 1 97.31 119 GLY A N 1
ATOM 979 C CA . GLY A 1 119 ? 5.773 -0.666 6.016 1 97.31 119 GLY A CA 1
ATOM 980 C C . GLY A 1 119 ? 5.305 0.494 6.871 1 97.31 119 GLY A C 1
ATOM 981 O O . GLY A 1 119 ? 6.082 1.05 7.652 1 97.31 119 GLY A O 1
ATOM 982 N N . LEU A 1 120 ? 4.086 0.867 6.734 1 97.12 120 LEU A N 1
ATOM 983 C CA . LEU A 1 120 ? 3.531 2.006 7.461 1 97.12 120 LEU A CA 1
ATOM 984 C C . LEU A 1 120 ? 3.695 1.825 8.969 1 97.12 120 LEU A C 1
ATOM 986 O O . LEU A 1 120 ? 3.992 2.785 9.68 1 97.12 120 LEU A O 1
ATOM 990 N N . SER A 1 121 ? 3.484 0.619 9.406 1 97 121 SER A N 1
ATOM 991 C CA . SER A 1 121 ? 3.613 0.354 10.836 1 97 121 SER A CA 1
ATOM 992 C C . SER A 1 121 ? 5.035 0.611 11.32 1 97 121 SER A C 1
ATOM 994 O O . SER A 1 121 ? 5.238 1.133 12.422 1 97 121 SER A O 1
ATOM 996 N N . LEU A 1 122 ? 5.973 0.297 10.523 1 97.31 122 LEU A N 1
ATOM 997 C CA . LEU A 1 122 ? 7.375 0.543 10.852 1 97.31 122 LEU A CA 1
ATOM 998 C C . LEU A 1 122 ? 7.66 2.039 10.922 1 97.31 122 LEU A C 1
ATOM 1000 O O . LEU A 1 122 ? 8.336 2.506 11.836 1 97.31 122 LEU A O 1
ATOM 1004 N N . VAL A 1 123 ? 7.141 2.691 9.945 1 98 123 VAL A N 1
ATOM 1005 C CA . VAL A 1 123 ? 7.289 4.141 9.914 1 98 123 VAL A CA 1
ATOM 1006 C C . VAL A 1 123 ? 6.711 4.75 11.188 1 98 123 VAL A C 1
ATOM 1008 O O . VAL A 1 123 ? 7.363 5.562 11.844 1 98 123 VAL A O 1
ATOM 1011 N N . ASN A 1 124 ? 5.559 4.32 11.57 1 98 124 ASN A N 1
ATOM 1012 C CA . ASN A 1 124 ? 4.883 4.852 12.75 1 98 124 ASN A CA 1
ATOM 1013 C C . ASN A 1 124 ? 5.637 4.516 14.031 1 98 124 ASN A C 1
ATOM 1015 O O . ASN A 1 124 ? 5.652 5.309 14.977 1 98 124 ASN A O 1
ATOM 1019 N N . ASP A 1 125 ? 6.211 3.398 14.031 1 96.5 125 ASP A N 1
ATOM 1020 C CA . ASP A 1 125 ? 7.004 3.025 15.203 1 96.5 125 ASP A CA 1
ATOM 1021 C C . ASP A 1 125 ? 8.156 4.004 15.414 1 96.5 125 ASP A C 1
ATOM 1023 O O . ASP A 1 125 ? 8.477 4.348 16.562 1 96.5 125 ASP A O 1
ATOM 1027 N N . VAL A 1 126 ? 8.688 4.461 14.367 1 96.38 126 VAL A N 1
ATOM 1028 C CA . VAL A 1 126 ? 9.812 5.387 14.438 1 96.38 126 VAL A CA 1
ATOM 1029 C C . VAL A 1 126 ? 9.32 6.781 14.812 1 96.38 126 VAL A C 1
ATOM 1031 O O . VAL A 1 126 ? 9.891 7.434 15.688 1 96.38 126 VAL A O 1
ATOM 1034 N N . LEU A 1 127 ? 8.227 7.195 14.227 1 97.25 127 LEU A N 1
ATOM 1035 C CA . LEU A 1 127 ? 7.781 8.578 14.305 1 97.25 127 LEU A CA 1
ATOM 1036 C C . LEU A 1 127 ? 7.008 8.836 15.594 1 97.25 127 LEU A C 1
ATOM 1038 O O . LEU A 1 127 ? 6.926 9.977 16.062 1 97.25 127 LEU A O 1
ATOM 1042 N N . SER A 1 128 ? 6.477 7.773 16.172 1 96.38 128 SER A N 1
ATOM 1043 C CA . SER A 1 128 ? 5.59 7.926 17.328 1 96.38 128 SER A CA 1
ATOM 1044 C C . SER A 1 128 ? 6.301 8.617 18.484 1 96.38 128 SER A C 1
ATOM 1046 O O . SER A 1 128 ? 5.68 9.352 19.25 1 96.38 128 SER A O 1
ATOM 1048 N N . GLN A 1 129 ? 7.523 8.484 18.547 1 93.31 129 GLN A N 1
ATOM 1049 C CA . GLN A 1 129 ? 8.297 9.086 19.625 1 93.31 129 GLN A CA 1
ATOM 1050 C C . GLN A 1 129 ? 8.32 10.609 19.5 1 93.31 129 GLN A C 1
ATOM 1052 O O . GLN A 1 129 ? 8.555 11.312 20.484 1 93.31 129 GLN A O 1
ATOM 1057 N N . LYS A 1 130 ? 8.117 11.078 18.359 1 95.69 130 LYS A N 1
ATOM 1058 C CA . LYS A 1 130 ? 8.156 12.516 18.109 1 95.69 130 LYS A CA 1
ATOM 1059 C C . LYS A 1 130 ? 6.746 13.094 17.984 1 95.69 130 LYS A C 1
ATOM 1061 O O . LYS A 1 130 ? 6.57 14.234 17.562 1 95.69 130 LYS A O 1
ATOM 1066 N N . GLY A 1 131 ? 5.734 12.266 18.266 1 97.19 131 GLY A N 1
ATOM 1067 C CA . GLY A 1 131 ? 4.355 12.719 18.234 1 97.19 131 GLY A CA 1
ATOM 1068 C C . GLY A 1 131 ? 3.777 12.789 16.844 1 97.19 131 GLY A C 1
ATOM 1069 O O . GLY A 1 131 ? 2.854 13.562 16.578 1 97.19 131 GLY A O 1
ATOM 1070 N N . ILE A 1 132 ? 4.355 12.117 15.906 1 98.12 132 ILE A N 1
ATOM 1071 C CA . ILE A 1 132 ? 3.91 12.078 14.516 1 98.12 132 ILE A CA 1
ATOM 1072 C C . ILE A 1 132 ? 3.32 10.711 14.195 1 98.12 132 ILE A C 1
ATOM 1074 O O . ILE A 1 132 ? 3.838 9.68 14.648 1 98.12 132 ILE A O 1
ATOM 1078 N N . SER A 1 133 ? 2.256 10.711 13.43 1 98 133 SER A N 1
ATOM 1079 C CA . SER A 1 133 ? 1.657 9.445 13.016 1 98 133 SER A CA 1
ATOM 1080 C C . SER A 1 133 ? 1.073 9.547 11.609 1 98 133 SER A C 1
ATOM 1082 O O . SER A 1 133 ? 0.47 10.562 11.25 1 98 133 SER A O 1
ATOM 1084 N N . PHE A 1 134 ? 1.298 8.555 10.883 1 98.12 134 PHE A N 1
ATOM 1085 C CA . PHE A 1 134 ? 0.57 8.344 9.641 1 98.12 134 PHE A CA 1
ATOM 1086 C C . PHE A 1 134 ? -0.651 7.461 9.867 1 98.12 134 PHE A C 1
ATOM 1088 O O . PHE A 1 134 ? -0.518 6.281 10.203 1 98.12 134 PHE A O 1
ATOM 1095 N N . LYS A 1 135 ? -1.806 8.039 9.609 1 97.06 135 LYS A N 1
ATOM 1096 C CA . LYS A 1 135 ? -3.045 7.316 9.867 1 97.06 135 LYS A CA 1
ATOM 1097 C C . LYS A 1 135 ? -3.752 6.957 8.562 1 97.06 135 LYS A C 1
ATOM 1099 O O . LYS A 1 135 ? -3.797 7.762 7.629 1 97.06 135 LYS A O 1
ATOM 1104 N N . GLU A 1 136 ? -4.277 5.746 8.602 1 92.56 136 GLU A N 1
ATOM 1105 C CA . GLU A 1 136 ? -5.027 5.309 7.426 1 92.56 136 GLU A CA 1
ATOM 1106 C C . GLU A 1 136 ? -6.516 5.605 7.582 1 92.56 136 GLU A C 1
ATOM 1108 O O . GLU A 1 136 ? -7.113 5.293 8.609 1 92.56 136 GLU A O 1
ATOM 1113 N N . LYS A 1 137 ? -7.035 6.262 6.547 1 89.75 137 LYS A N 1
ATOM 1114 C CA . LYS A 1 137 ? -8.469 6.52 6.484 1 89.75 137 LYS A CA 1
ATOM 1115 C C . LYS A 1 137 ? -9 6.332 5.066 1 89.75 137 LYS A C 1
ATOM 1117 O O . LYS A 1 137 ? -8.633 7.074 4.156 1 89.75 137 LYS A O 1
ATOM 1122 N N . ASP A 1 138 ? -9.898 5.336 4.887 1 88 138 ASP A N 1
ATOM 1123 C CA . ASP A 1 138 ? -10.547 5.062 3.609 1 88 138 ASP A CA 1
ATOM 1124 C C . ASP A 1 138 ? -9.516 4.879 2.498 1 88 138 ASP A C 1
ATOM 1126 O O . ASP A 1 138 ? -9.641 5.465 1.422 1 88 138 ASP A O 1
ATOM 1130 N N . GLY A 1 139 ? -8.438 4.293 2.811 1 85.69 139 GLY A N 1
ATOM 1131 C CA . GLY A 1 139 ? -7.438 3.951 1.807 1 85.69 139 GLY A CA 1
ATOM 1132 C C . GLY A 1 139 ? -6.406 5.043 1.599 1 85.69 139 GLY A C 1
ATOM 1133 O O . GLY A 1 139 ? -5.508 4.902 0.763 1 85.69 139 GLY A O 1
ATOM 1134 N N . LEU A 1 140 ? -6.559 6.133 2.379 1 93.38 140 LEU A N 1
ATOM 1135 C CA . LEU A 1 140 ? -5.613 7.238 2.268 1 93.38 140 LEU A CA 1
ATOM 1136 C C . LEU A 1 140 ? -4.852 7.438 3.574 1 93.38 140 LEU A C 1
ATOM 1138 O O . LEU A 1 140 ? -5.277 6.949 4.625 1 93.38 140 LEU A O 1
ATOM 1142 N N . ILE A 1 141 ? -3.77 8.062 3.416 1 97.06 141 ILE A N 1
ATOM 1143 C CA . ILE A 1 141 ? -2.955 8.344 4.594 1 97.06 141 ILE A CA 1
ATOM 1144 C C . ILE A 1 141 ? -3.125 9.812 4.996 1 97.06 141 ILE A C 1
ATOM 1146 O O . ILE A 1 141 ? -3.131 10.703 4.145 1 97.06 141 ILE A O 1
ATOM 1150 N N . LEU A 1 142 ? -3.359 9.984 6.238 1 97.81 142 LEU A N 1
ATOM 1151 C CA . LEU A 1 142 ? -3.33 11.312 6.848 1 97.81 142 LEU A CA 1
ATOM 1152 C C . LEU A 1 142 ? -2.127 11.453 7.773 1 97.81 142 LEU A C 1
ATOM 1154 O O . LEU A 1 142 ? -1.783 10.516 8.5 1 97.81 142 LEU A O 1
ATOM 1158 N N . VAL A 1 143 ? -1.534 12.586 7.734 1 98.25 143 VAL A N 1
ATOM 1159 C CA . VAL A 1 143 ? -0.45 12.859 8.672 1 98.25 143 VAL A CA 1
ATOM 1160 C C . VAL A 1 143 ? -1.003 13.562 9.914 1 98.25 143 VAL A C 1
ATOM 1162 O O . VAL A 1 143 ? -1.696 14.578 9.797 1 98.25 143 VAL A O 1
ATOM 1165 N N . SER A 1 144 ? -0.651 13.008 11.039 1 98.25 144 SER A N 1
ATOM 1166 C CA . SER A 1 144 ? -1.177 13.539 12.297 1 98.25 144 SER A CA 1
ATOM 1167 C C . SER A 1 144 ? -0.051 13.898 13.258 1 98.25 144 SER A C 1
ATOM 1169 O O . SER A 1 144 ? 0.934 13.172 13.375 1 98.25 144 SER A O 1
ATOM 1171 N N . ILE A 1 145 ? -0.211 15.008 13.914 1 98.38 145 ILE A N 1
ATOM 1172 C CA . ILE A 1 145 ? 0.73 15.492 14.922 1 98.38 145 ILE A CA 1
ATOM 1173 C C . ILE A 1 145 ? 0.031 15.602 16.266 1 98.38 145 ILE A C 1
ATOM 1175 O O . ILE A 1 145 ? -1.042 16.2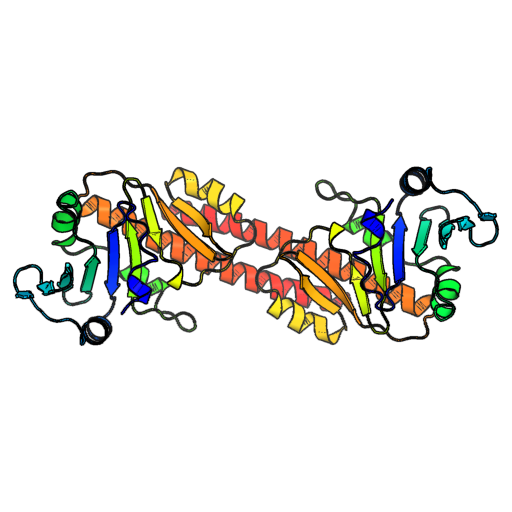03 16.375 1 98.38 145 ILE A O 1
ATOM 1179 N N . LYS A 1 146 ? 0.6 15.023 17.281 1 98.25 146 LYS A N 1
ATOM 1180 C CA . LYS A 1 146 ? 0.1 15.242 18.625 1 98.25 146 LYS A CA 1
ATOM 1181 C C . LYS A 1 146 ? 0.36 16.672 19.094 1 98.25 146 LYS A C 1
ATOM 1183 O O . LYS A 1 146 ? 1.461 17.203 18.906 1 98.25 146 LYS A O 1
ATOM 1188 N N . ILE A 1 147 ? -0.703 17.25 19.703 1 97.5 147 ILE A N 1
ATOM 1189 C CA . ILE A 1 147 ? -0.536 18.641 20.109 1 97.5 147 ILE A CA 1
ATOM 1190 C C . ILE A 1 147 ? -1.001 18.812 21.547 1 97.5 147 ILE A C 1
ATOM 1192 O O . ILE A 1 147 ? -1.688 17.953 22.094 1 97.5 147 ILE A O 1
ATOM 1196 N N . GLU A 1 148 ? -0.531 19.922 22.078 1 95.5 148 GLU A N 1
ATOM 1197 C CA . GLU A 1 148 ? -0.957 20.359 23.391 1 95.5 148 GLU A CA 1
ATOM 1198 C C . GLU A 1 148 ? -1.417 21.812 23.375 1 95.5 148 GLU A C 1
ATOM 1200 O O . GLU A 1 148 ? -0.789 22.656 22.734 1 95.5 148 GLU A O 1
ATOM 1205 N N . ARG A 1 149 ? -2.496 22.062 24.078 1 91.75 149 ARG A N 1
ATOM 1206 C CA . ARG A 1 149 ? -3.023 23.406 24.219 1 91.75 149 ARG A CA 1
ATOM 1207 C C . ARG A 1 149 ? -2.682 24 25.578 1 91.75 149 ARG A C 1
ATOM 1209 O O . ARG A 1 149 ? -2.404 23.25 26.531 1 91.75 149 ARG A O 1
ATOM 1216 N N . PRO A 1 150 ? -2.619 25.266 25.734 1 94.75 150 PRO A N 1
ATOM 1217 C CA . PRO A 1 150 ? -2.924 26.281 24.734 1 94.75 150 PRO A CA 1
ATOM 1218 C C . PRO A 1 150 ? -1.802 26.453 23.719 1 94.75 150 PRO A C 1
ATOM 1220 O O . PRO A 1 150 ? -0.642 26.156 24.016 1 94.75 150 PRO A O 1
ATOM 1223 N N . PHE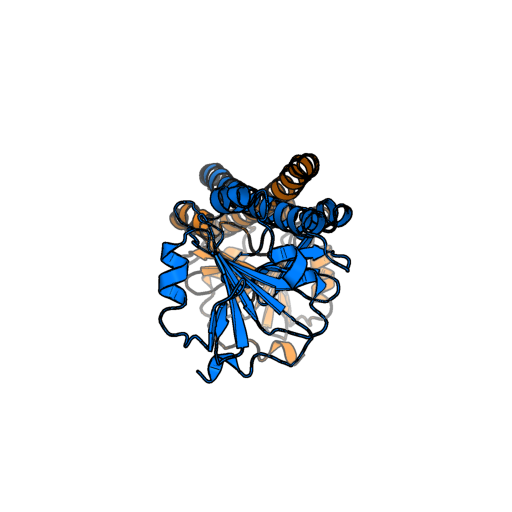 A 1 151 ? -2.129 27.047 22.531 1 95.06 151 PHE A N 1
ATOM 1224 C CA . PHE A 1 151 ? -1.153 27.328 21.469 1 95.06 151 PHE A CA 1
ATOM 1225 C C . PHE A 1 151 ? -0.416 28.625 21.75 1 95.06 151 PHE A C 1
ATOM 1227 O O . PHE A 1 151 ? -0.994 29.578 22.281 1 95.06 151 PHE A O 1
ATOM 1234 N N . THR A 1 152 ? 0.793 28.562 21.469 1 95.31 152 THR A N 1
ATOM 1235 C CA . THR A 1 152 ? 1.564 29.766 21.172 1 95.31 152 THR A CA 1
ATOM 1236 C C . THR A 1 152 ? 2.016 29.766 19.719 1 95.31 152 THR A C 1
ATOM 1238 O O . THR A 1 152 ? 1.896 28.766 19.031 1 95.31 152 THR A O 1
ATOM 1241 N N . ASN A 1 153 ? 2.414 30.891 19.266 1 95.56 153 ASN A N 1
ATOM 1242 C CA . ASN A 1 153 ? 2.926 30.969 17.906 1 95.56 153 ASN A CA 1
ATOM 1243 C C . ASN A 1 153 ? 4.09 30 17.672 1 95.56 153 ASN A C 1
ATOM 1245 O O . ASN A 1 153 ? 4.156 29.328 16.656 1 95.56 153 ASN A O 1
ATOM 1249 N N . SER A 1 154 ? 4.934 29.953 18.625 1 95.19 154 SER A N 1
ATOM 1250 C CA . SER A 1 154 ? 6.109 29.094 18.547 1 95.19 154 SER A CA 1
ATOM 1251 C C . SER A 1 154 ? 5.715 27.625 18.516 1 95.19 154 SER A C 1
ATOM 1253 O O . SER A 1 154 ? 6.227 26.859 17.688 1 95.19 154 SER A O 1
ATOM 1255 N N . LYS A 1 155 ? 4.805 27.219 19.375 1 94.88 155 LYS A N 1
ATOM 1256 C CA . LYS A 1 155 ? 4.344 25.844 19.406 1 94.88 155 LYS A CA 1
ATOM 1257 C C . LYS A 1 155 ? 3.668 25.453 18.094 1 94.88 155 LYS A C 1
ATOM 1259 O O . LYS A 1 155 ? 3.928 24.359 17.562 1 94.88 155 LYS A O 1
ATOM 1264 N N . LEU A 1 156 ? 2.852 26.312 17.672 1 95.31 156 LEU A N 1
ATOM 1265 C CA . LEU A 1 156 ? 2.135 26.062 16.438 1 95.31 156 LEU A CA 1
ATOM 1266 C C . LEU A 1 156 ? 3.105 25.938 15.258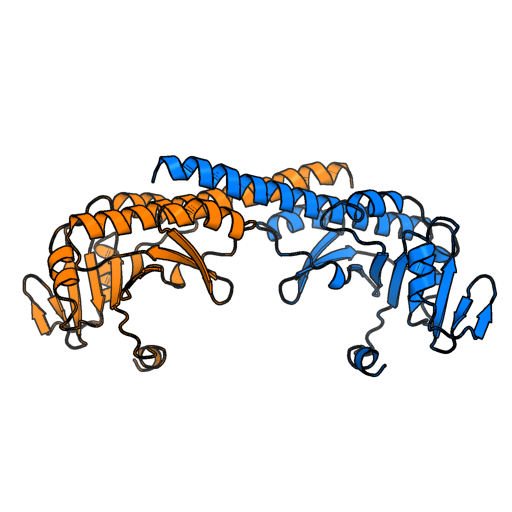 1 95.31 156 LEU A C 1
ATOM 1268 O O . LEU A 1 156 ? 2.967 25.031 14.43 1 95.31 156 LEU A O 1
ATOM 1272 N N . SER A 1 157 ? 4.047 26.844 15.234 1 95.06 157 SER A N 1
ATOM 1273 C CA . SER A 1 157 ? 5.074 26.781 14.203 1 95.06 157 SER A CA 1
ATOM 1274 C C . SER A 1 157 ? 5.836 25.469 14.25 1 95.06 157 SER A C 1
ATOM 1276 O O . SER A 1 157 ? 6.16 24.891 13.203 1 95.06 157 SER A O 1
ATOM 1278 N N . GLU A 1 158 ? 6.066 25.016 15.398 1 94.38 158 GLU A N 1
ATOM 1279 C CA . GLU A 1 158 ? 6.758 23.734 15.57 1 94.38 158 GLU A CA 1
ATOM 1280 C C . GLU A 1 158 ? 5.902 22.578 15.055 1 94.38 158 GLU A C 1
ATOM 1282 O O . GLU A 1 158 ? 6.406 21.688 14.367 1 94.38 158 GLU A O 1
ATOM 1287 N N . TYR A 1 159 ? 4.641 22.562 15.391 1 96.44 159 TYR A N 1
ATOM 1288 C CA . TYR A 1 159 ? 3.734 21.516 14.938 1 96.44 159 TYR A CA 1
ATOM 1289 C C . TYR A 1 159 ? 3.635 21.5 13.414 1 96.44 159 TYR A C 1
ATOM 1291 O O . TYR A 1 159 ? 3.684 20.438 12.797 1 96.44 159 TYR A O 1
ATOM 1299 N N . LEU A 1 160 ? 3.535 22.672 12.844 1 96.06 160 LEU A N 1
ATOM 1300 C CA . LEU A 1 160 ? 3.434 22.766 11.391 1 96.06 160 LEU A CA 1
ATOM 1301 C C . LEU A 1 160 ? 4.734 22.344 10.719 1 96.06 160 LEU A C 1
ATOM 1303 O O . LEU A 1 160 ? 4.715 21.719 9.656 1 96.06 160 LEU A O 1
ATOM 1307 N N . SER A 1 161 ? 5.816 22.672 11.359 1 94.44 161 SER A N 1
ATOM 1308 C CA . SER A 1 161 ? 7.105 22.219 10.844 1 94.44 161 SER A CA 1
ATOM 1309 C C . SER A 1 161 ? 7.211 20.703 10.859 1 94.44 161 SER A C 1
ATOM 1311 O O . SER A 1 161 ? 7.68 20.094 9.891 1 94.44 161 SER A O 1
ATOM 1313 N N . LYS A 1 162 ? 6.773 20.078 11.945 1 95.31 162 LYS A N 1
ATOM 1314 C CA . LYS A 1 162 ? 6.75 18.609 12.031 1 95.31 162 LYS A CA 1
ATOM 1315 C C . LYS A 1 162 ? 5.891 18.016 10.922 1 95.31 162 LYS A C 1
ATOM 1317 O O . LYS A 1 162 ? 6.277 17.016 10.297 1 95.31 162 LYS A O 1
ATOM 1322 N N . LEU A 1 163 ? 4.793 18.656 10.703 1 96.94 163 LEU A N 1
ATOM 1323 C CA . LEU A 1 163 ? 3.891 18.188 9.656 1 96.94 163 LEU A CA 1
ATOM 1324 C C . LEU A 1 163 ? 4.559 18.25 8.289 1 96.94 163 LEU A C 1
ATOM 1326 O O . LEU A 1 163 ? 4.477 17.312 7.5 1 96.94 163 LEU A O 1
ATOM 1330 N N . ALA A 1 164 ? 5.207 19.359 8.047 1 95.06 164 ALA A N 1
ATOM 1331 C CA . ALA A 1 164 ? 5.895 19.547 6.77 1 95.06 164 ALA A CA 1
ATOM 1332 C C . ALA A 1 164 ? 6.988 18.5 6.582 1 95.06 164 ALA A C 1
ATOM 1334 O O . ALA A 1 164 ? 7.148 17.938 5.492 1 95.06 164 ALA A O 1
ATOM 1335 N N . ILE A 1 165 ? 7.719 18.234 7.59 1 95.12 165 ILE A N 1
ATOM 1336 C CA . ILE A 1 165 ? 8.805 17.266 7.535 1 95.12 165 ILE A CA 1
ATOM 1337 C C . ILE A 1 165 ? 8.234 15.867 7.309 1 95.12 165 ILE A C 1
ATOM 1339 O O . ILE A 1 165 ? 8.773 15.094 6.52 1 95.12 165 ILE A O 1
ATOM 1343 N N . ALA A 1 166 ? 7.145 15.57 8.023 1 96.81 166 ALA A N 1
ATOM 1344 C CA . ALA A 1 166 ? 6.492 14.281 7.852 1 96.81 166 ALA A CA 1
ATOM 1345 C C . ALA A 1 166 ? 6.016 14.086 6.414 1 96.81 166 ALA A C 1
ATOM 1347 O O . ALA A 1 166 ? 6.129 12.992 5.859 1 96.81 166 ALA A O 1
ATOM 1348 N N . LEU A 1 167 ? 5.516 15.148 5.848 1 96.44 167 LEU A N 1
ATOM 1349 C CA . LEU A 1 167 ? 5.082 15.078 4.453 1 96.44 167 LEU A CA 1
ATOM 1350 C C . LEU A 1 167 ? 6.27 14.836 3.529 1 96.44 167 LEU A C 1
ATOM 1352 O O . LEU A 1 167 ? 6.176 14.039 2.588 1 96.44 167 LEU A O 1
ATOM 1356 N N . LYS A 1 168 ? 7.309 15.508 3.795 1 95.62 168 LYS A N 1
ATOM 1357 C CA . LYS A 1 168 ? 8.523 15.289 3.02 1 95.62 168 LYS A CA 1
ATOM 1358 C C . LYS A 1 168 ? 8.992 13.836 3.119 1 95.62 168 LYS A C 1
ATOM 1360 O O . LYS A 1 168 ? 9.375 13.234 2.117 1 95.62 168 LYS A O 1
ATOM 1365 N N . LEU A 1 169 ? 8.938 13.328 4.312 1 97.19 169 LEU A N 1
ATOM 1366 C CA . LEU A 1 169 ? 9.297 11.938 4.543 1 97.19 169 LEU A CA 1
ATOM 1367 C C . LEU A 1 169 ? 8.398 11 3.738 1 97.19 169 LEU A C 1
ATOM 1369 O O . LEU A 1 169 ? 8.891 10.078 3.086 1 97.19 169 LEU A O 1
ATOM 1373 N N . TYR A 1 170 ? 7.113 11.258 3.793 1 97.56 170 TYR A N 1
ATOM 1374 C CA . TYR A 1 170 ? 6.152 10.453 3.053 1 97.56 170 TYR A CA 1
ATOM 1375 C C . TYR A 1 170 ? 6.531 10.367 1.578 1 97.56 170 TYR A C 1
ATOM 1377 O O . TYR A 1 170 ? 6.613 9.281 1.011 1 97.56 170 TYR A O 1
ATOM 1385 N N . TYR A 1 171 ? 6.758 11.477 1.019 1 96.62 171 TYR A N 1
ATOM 1386 C CA . TYR A 1 171 ? 7.016 11.516 -0.417 1 96.62 171 TYR A CA 1
ATOM 1387 C C . TYR A 1 171 ? 8.359 10.883 -0.748 1 96.62 171 TYR A C 1
ATOM 1389 O O . TYR A 1 171 ? 8.516 10.258 -1.803 1 96.62 171 TYR A O 1
ATOM 1397 N N . LYS A 1 172 ? 9.273 11.086 0.11 1 96.62 172 LYS A N 1
ATOM 1398 C CA . LYS A 1 172 ? 10.57 10.453 -0.107 1 96.62 172 LYS A CA 1
ATOM 1399 C C . LYS A 1 172 ? 10.453 8.938 -0.079 1 96.62 172 LYS A C 1
ATOM 1401 O O . LYS A 1 172 ? 10.992 8.25 -0.951 1 96.62 172 LYS A O 1
ATOM 1406 N N . ILE A 1 173 ? 9.758 8.438 0.913 1 98.12 173 ILE A N 1
ATOM 1407 C CA . ILE A 1 173 ? 9.562 6.996 1.017 1 98.12 173 ILE A CA 1
ATOM 1408 C C . ILE A 1 173 ? 8.836 6.484 -0.224 1 98.12 173 ILE A C 1
ATOM 1410 O O . ILE A 1 173 ? 9.242 5.488 -0.824 1 98.12 173 ILE A O 1
ATOM 1414 N N . LYS A 1 174 ? 7.758 7.168 -0.562 1 97.25 174 LYS A N 1
ATOM 1415 C CA . LYS A 1 174 ? 6.961 6.77 -1.719 1 97.25 174 LYS A CA 1
ATOM 1416 C C . LYS A 1 174 ? 7.82 6.684 -2.977 1 97.25 174 LYS A C 1
ATOM 1418 O O . LYS A 1 174 ? 7.762 5.691 -3.707 1 97.25 174 LYS A O 1
ATOM 1423 N N . GLU A 1 175 ? 8.602 7.691 -3.199 1 96.56 175 GLU A N 1
ATOM 1424 C CA . GLU A 1 175 ? 9.461 7.742 -4.375 1 96.56 175 GLU A CA 1
ATOM 1425 C C . GLU A 1 175 ? 10.469 6.594 -4.375 1 96.56 175 GLU A C 1
ATOM 1427 O O . GLU A 1 175 ? 10.648 5.918 -5.391 1 96.56 175 GLU A O 1
ATOM 1432 N N . GLU A 1 176 ? 11.078 6.426 -3.277 1 98 176 GLU A N 1
ATOM 1433 C CA . GLU A 1 176 ? 12.086 5.371 -3.178 1 98 176 GLU A CA 1
ATOM 1434 C C . GLU A 1 176 ? 11.453 3.988 -3.318 1 98 176 GLU A C 1
ATOM 1436 O O . GLU A 1 176 ? 12.047 3.086 -3.906 1 98 176 GLU A O 1
ATOM 1441 N N . GLN A 1 177 ? 10.266 3.818 -2.791 1 98.56 177 GLN A N 1
ATOM 1442 C CA . GLN A 1 177 ? 9.586 2.535 -2.918 1 98.56 177 GLN A CA 1
ATOM 1443 C C . GLN A 1 177 ? 9.18 2.266 -4.367 1 98.56 177 GLN A C 1
ATOM 1445 O O . GLN A 1 177 ? 9.258 1.127 -4.832 1 98.56 177 GLN A O 1
ATOM 1450 N N . GLU A 1 178 ? 8.789 3.268 -5.062 1 98 178 GLU A N 1
ATOM 1451 C CA . GLU A 1 178 ? 8.5 3.107 -6.48 1 98 178 GLU A CA 1
ATOM 1452 C C . GLU A 1 178 ? 9.758 2.736 -7.266 1 98 178 GLU A C 1
ATOM 1454 O O . GLU A 1 178 ? 9.711 1.884 -8.156 1 98 178 GLU A O 1
ATOM 1459 N N . ASP A 1 179 ? 10.805 3.389 -6.906 1 97.94 179 ASP A N 1
ATOM 1460 C CA . ASP A 1 179 ? 12.078 3.1 -7.559 1 97.94 179 ASP A CA 1
ATOM 1461 C C . ASP A 1 179 ? 12.484 1.644 -7.348 1 97.94 179 ASP A C 1
ATOM 1463 O O . ASP A 1 179 ? 12.93 0.976 -8.289 1 97.94 179 ASP A O 1
ATOM 1467 N N . ILE A 1 180 ? 12.352 1.204 -6.129 1 97.88 180 ILE A N 1
ATOM 1468 C CA . ILE A 1 180 ? 12.688 -0.172 -5.781 1 97.88 180 ILE A CA 1
ATOM 1469 C C . ILE A 1 180 ? 11.812 -1.135 -6.582 1 97.88 180 ILE A C 1
ATOM 1471 O O . ILE A 1 180 ? 12.297 -2.154 -7.082 1 97.88 180 ILE A O 1
ATOM 1475 N N . ALA A 1 181 ? 10.531 -0.854 -6.668 1 98.12 181 ALA A N 1
ATOM 1476 C CA . ALA A 1 181 ? 9.609 -1.701 -7.414 1 98.12 181 ALA A CA 1
ATOM 1477 C C . ALA A 1 181 ? 10.047 -1.849 -8.867 1 98.12 181 ALA A C 1
ATOM 1479 O O . ALA A 1 181 ? 10.102 -2.961 -9.398 1 98.12 181 ALA A O 1
ATOM 1480 N N . LEU A 1 182 ? 10.406 -0.767 -9.477 1 97.25 182 LEU A N 1
ATOM 1481 C CA . LEU A 1 182 ? 10.812 -0.764 -10.875 1 97.25 182 LEU A CA 1
ATOM 1482 C C . LEU A 1 182 ? 12.141 -1.483 -11.055 1 97.25 182 LEU A C 1
ATOM 1484 O O . LEU A 1 182 ? 12.258 -2.393 -11.883 1 97.25 182 LEU A O 1
ATOM 1488 N N . LYS A 1 183 ? 13.086 -1.083 -10.258 1 97.06 183 LYS A N 1
ATOM 1489 C CA . LYS A 1 183 ? 14.43 -1.632 -10.383 1 97.06 183 LYS A CA 1
ATOM 1490 C C . LYS A 1 183 ? 14.43 -3.143 -10.164 1 97.06 183 LYS A C 1
ATOM 1492 O O . LYS A 1 183 ? 15.039 -3.887 -10.93 1 97.06 183 LYS A O 1
ATOM 1497 N N . THR A 1 184 ? 13.773 -3.604 -9.109 1 97.12 184 THR A N 1
ATOM 1498 C CA . THR A 1 184 ? 13.742 -5.027 -8.781 1 97.12 184 THR A CA 1
ATOM 1499 C C . THR A 1 184 ? 13.008 -5.812 -9.867 1 97.12 184 THR A C 1
ATOM 1501 O O . THR A 1 184 ? 13.438 -6.906 -10.242 1 97.12 184 THR A O 1
ATOM 1504 N N . SER A 1 185 ? 11.93 -5.223 -10.359 1 96.69 185 SER A N 1
ATOM 1505 C CA . SER A 1 185 ? 11.18 -5.883 -11.43 1 96.69 185 SER A CA 1
ATOM 1506 C C . SER A 1 185 ? 12.031 -6.035 -12.688 1 96.69 185 SER A C 1
ATOM 1508 O O . SER A 1 185 ? 12.023 -7.094 -13.32 1 96.69 185 SER A O 1
ATOM 1510 N N . LEU A 1 186 ? 12.82 -5.035 -13.008 1 95.25 186 LEU A N 1
ATOM 1511 C CA . LEU A 1 186 ? 13.68 -5.082 -14.18 1 95.25 186 LEU A CA 1
ATOM 1512 C C . LEU A 1 186 ? 14.758 -6.148 -14.023 1 95.25 186 LEU A C 1
ATOM 1514 O O . LEU A 1 186 ? 15.062 -6.871 -14.977 1 95.25 186 LEU A O 1
ATOM 1518 N N . ASN A 1 187 ? 15.281 -6.242 -12.836 1 93 187 ASN A N 1
ATOM 1519 C CA . ASN A 1 187 ? 16.297 -7.25 -12.555 1 93 187 ASN A CA 1
ATOM 1520 C C . ASN A 1 187 ? 15.742 -8.664 -12.695 1 93 187 ASN A C 1
ATOM 1522 O O . ASN A 1 187 ? 16.438 -9.57 -13.156 1 93 187 ASN A O 1
ATOM 1526 N N . PHE A 1 188 ? 14.477 -8.828 -12.336 1 91.12 188 PHE A N 1
ATOM 1527 C CA . PHE A 1 188 ? 13.852 -10.148 -12.359 1 91.12 188 PHE A CA 1
ATOM 1528 C C . PHE A 1 188 ? 13.445 -10.531 -13.781 1 91.12 188 PHE A C 1
ATOM 1530 O O . PHE A 1 188 ? 13.266 -11.711 -14.086 1 91.12 188 PHE A O 1
ATOM 1537 N N . LEU A 1 189 ? 13.227 -9.508 -14.578 1 86.94 189 LEU A N 1
ATOM 1538 C CA . LEU A 1 189 ? 12.867 -9.789 -15.961 1 86.94 189 LEU A CA 1
ATOM 1539 C C . LEU A 1 189 ? 13.914 -10.68 -16.625 1 86.94 189 LEU A C 1
ATOM 1541 O O . LEU A 1 189 ? 13.57 -11.531 -17.453 1 86.94 189 LEU A O 1
ATOM 1545 N N . GLN A 1 190 ? 15.109 -10.523 -16.125 1 84.12 190 GLN A N 1
ATOM 1546 C CA . GLN A 1 190 ? 16.203 -11.297 -16.703 1 84.12 190 GLN A CA 1
ATOM 1547 C C . GLN A 1 190 ? 16.109 -12.766 -16.312 1 84.12 190 GLN A C 1
ATOM 1549 O O . GLN A 1 190 ? 16.688 -13.633 -16.969 1 84.12 190 GLN A O 1
ATOM 1554 N N . LEU A 1 191 ? 15.391 -13.016 -15.266 1 80.75 191 LEU A N 1
ATOM 1555 C CA . LEU A 1 191 ? 15.227 -14.383 -14.773 1 80.75 191 LEU A CA 1
ATOM 1556 C C . LEU A 1 191 ? 14.047 -15.07 -15.461 1 80.75 191 LEU A C 1
ATOM 1558 O O . LEU A 1 191 ? 13.852 -16.281 -15.305 1 80.75 191 LEU A O 1
ATOM 1562 N N . LEU A 1 192 ? 13.227 -14.203 -16.141 1 81.06 192 LEU A N 1
ATOM 1563 C CA . LEU A 1 192 ? 12.023 -14.719 -16.781 1 81.06 192 LEU A CA 1
ATOM 1564 C C . LEU A 1 192 ? 12.289 -15.07 -18.234 1 81.06 192 LEU A C 1
ATOM 1566 O O . LEU A 1 192 ? 11.812 -16.094 -18.734 1 81.06 192 LEU A O 1
ATOM 1570 N N . MET B 1 1 ? -19.984 -27.234 4.895 1 22.66 1 MET B N 1
ATOM 1571 C CA . MET B 1 1 ? -20.328 -27.922 3.662 1 22.66 1 MET B CA 1
ATOM 1572 C C . MET B 1 1 ? -20.828 -26.953 2.605 1 22.66 1 MET B C 1
ATOM 1574 O O . MET B 1 1 ? -20.453 -27.047 1.436 1 22.66 1 MET B O 1
ATOM 1578 N N . LEU B 1 2 ? -21.766 -26.031 2.945 1 25.8 2 LEU B N 1
ATOM 1579 C CA . LEU B 1 2 ? -22.625 -25.141 2.184 1 25.8 2 LEU B CA 1
ATOM 1580 C C . LEU B 1 2 ? -21.859 -23.906 1.705 1 25.8 2 LEU B C 1
ATOM 1582 O O . LEU B 1 2 ? -22.25 -23.266 0.736 1 25.8 2 LEU B O 1
ATOM 1586 N N . MET B 1 3 ? -20.922 -23.469 2.641 1 29.72 3 MET B N 1
ATOM 1587 C CA . MET B 1 3 ? -20.281 -22.188 2.348 1 29.72 3 MET B CA 1
ATOM 1588 C C . MET B 1 3 ? -19.422 -22.281 1.091 1 29.72 3 MET B C 1
ATOM 1590 O O . MET B 1 3 ? -18.828 -21.281 0.661 1 29.72 3 MET B O 1
ATOM 1594 N N . LEU B 1 4 ? -19.016 -23.516 0.796 1 31.59 4 LEU B N 1
ATOM 1595 C CA . LEU B 1 4 ? -18.188 -23.734 -0.384 1 31.59 4 LEU B CA 1
ATOM 1596 C C . LEU B 1 4 ? -18.984 -23.453 -1.66 1 31.59 4 LEU B C 1
ATOM 1598 O O . LEU B 1 4 ? -18.406 -23.328 -2.74 1 31.59 4 LEU B O 1
ATOM 1602 N N . LYS B 1 5 ? -20.297 -23.547 -1.56 1 33.59 5 LYS B N 1
ATOM 1603 C CA . LYS B 1 5 ? -21.141 -23.609 -2.752 1 33.59 5 LYS B CA 1
ATOM 1604 C C . LYS B 1 5 ? -21.172 -22.25 -3.461 1 33.59 5 LYS B C 1
ATOM 1606 O O . LYS B 1 5 ? -21.141 -22.188 -4.691 1 33.59 5 LYS B O 1
ATOM 1611 N N . ASP B 1 6 ? -21.688 -21.281 -2.795 1 36.06 6 ASP B N 1
ATOM 1612 C CA . ASP B 1 6 ? -22.234 -20.078 -3.4 1 36.06 6 ASP B CA 1
ATOM 1613 C C . ASP B 1 6 ? -21.141 -19.25 -4.059 1 36.06 6 ASP B C 1
ATOM 1615 O O . ASP B 1 6 ? -21.406 -18.234 -4.691 1 36.06 6 ASP B O 1
ATOM 1619 N N . PHE B 1 7 ? -19.953 -19.344 -3.449 1 37.25 7 PHE B N 1
ATOM 1620 C CA . PHE B 1 7 ? -19 -18.391 -3.979 1 37.25 7 PHE B CA 1
ATOM 1621 C C . PHE B 1 7 ? -18.641 -18.719 -5.422 1 37.25 7 PHE B C 1
ATOM 1623 O O . PHE B 1 7 ? -17.703 -18.141 -5.984 1 37.25 7 PHE B O 1
ATOM 1630 N N . PHE B 1 8 ? -19.031 -20.031 -5.863 1 36.53 8 PHE B N 1
ATOM 1631 C CA . PHE B 1 8 ? -18.641 -20.406 -7.219 1 36.53 8 PHE B CA 1
ATOM 1632 C C . PHE B 1 8 ? -19.453 -19.609 -8.25 1 36.53 8 PHE B C 1
ATOM 1634 O O . PHE B 1 8 ? -20.609 -19.938 -8.523 1 36.53 8 PHE B O 1
ATOM 1641 N N . SER B 1 9 ? -19.703 -18.5 -8.227 1 38.59 9 SER B N 1
ATOM 1642 C CA . SER B 1 9 ? -20.156 -17.984 -9.523 1 38.59 9 SER B CA 1
ATOM 1643 C C . SER B 1 9 ? -19.594 -18.828 -10.664 1 38.59 9 SER B C 1
ATOM 1645 O O . SER B 1 9 ? -18.391 -19.141 -10.688 1 38.59 9 SER B O 1
ATOM 1647 N N . THR B 1 10 ? -20.281 -19.75 -11.352 1 42.34 10 THR B N 1
ATOM 1648 C CA . THR B 1 10 ? -20.094 -20.891 -12.25 1 42.34 10 THR B CA 1
ATOM 1649 C C . THR B 1 10 ? -18.984 -20.578 -13.266 1 42.34 10 THR B C 1
ATOM 1651 O O . THR B 1 10 ? -18.969 -21.172 -14.352 1 42.34 10 THR B O 1
ATOM 1654 N N . THR B 1 11 ? -18.422 -19.453 -13.328 1 49.66 11 THR B N 1
ATOM 1655 C CA . THR B 1 11 ? -17.453 -19.344 -14.414 1 49.66 11 THR B CA 1
ATOM 1656 C C . THR B 1 11 ? -16.406 -20.453 -14.305 1 49.66 11 THR B C 1
ATOM 1658 O O . THR B 1 11 ? -16.078 -20.891 -13.203 1 49.66 11 THR B O 1
ATOM 1661 N N . ASP B 1 12 ? -16.172 -21.203 -15.469 1 62.88 12 ASP B N 1
ATOM 1662 C CA . ASP B 1 12 ? -15.328 -22.312 -15.883 1 62.88 12 ASP B CA 1
ATOM 1663 C C . ASP B 1 12 ? -13.938 -22.203 -15.266 1 62.88 12 ASP B C 1
ATOM 1665 O O . ASP B 1 12 ? -12.992 -21.75 -15.922 1 62.88 12 ASP B O 1
ATOM 1669 N N . ARG B 1 13 ? -13.961 -22.156 -13.836 1 85.75 13 ARG B N 1
ATOM 1670 C CA . ARG B 1 13 ? -12.672 -22.062 -13.156 1 85.75 13 ARG B CA 1
ATOM 1671 C C . ARG B 1 13 ? -12.32 -23.375 -12.469 1 85.75 13 ARG B C 1
ATOM 1673 O O . ARG B 1 13 ? -13.164 -24 -11.828 1 85.75 13 ARG B O 1
ATOM 1680 N N . ILE B 1 14 ? -11.148 -23.875 -12.797 1 93 14 ILE B N 1
ATOM 1681 C CA . ILE B 1 14 ? -10.578 -25.047 -12.125 1 93 14 ILE B CA 1
ATOM 1682 C C . ILE B 1 14 ? -9.656 -24.594 -11 1 93 14 ILE B C 1
ATOM 1684 O O . ILE B 1 14 ? -8.914 -23.625 -11.148 1 93 14 ILE B O 1
ATOM 1688 N N . THR B 1 15 ? -9.773 -25.312 -9.852 1 95.62 15 THR B N 1
ATOM 1689 C CA . THR B 1 15 ? -8.867 -25.047 -8.734 1 95.62 15 THR B CA 1
ATOM 1690 C C . THR B 1 15 ? -7.805 -26.141 -8.633 1 95.62 15 THR B C 1
ATOM 1692 O O . THR B 1 15 ? -8.125 -27.328 -8.617 1 95.62 15 THR B O 1
ATOM 1695 N N . LEU B 1 16 ? -6.613 -25.719 -8.672 1 96.06 16 LEU B N 1
ATOM 1696 C CA . LEU B 1 16 ? -5.461 -26.594 -8.461 1 96.06 16 LEU B CA 1
ATOM 1697 C C . LEU B 1 16 ? -4.77 -26.266 -7.141 1 96.06 16 LEU B C 1
ATOM 1699 O O . LEU B 1 16 ? -4.297 -25.141 -6.938 1 96.06 16 LEU B O 1
ATOM 1703 N N . GLU B 1 17 ? -4.746 -27.234 -6.234 1 96.25 17 GLU B N 1
ATOM 1704 C CA . GLU B 1 17 ? -3.977 -27.094 -5 1 96.25 17 GLU B CA 1
ATOM 1705 C C . GLU B 1 17 ? -2.701 -27.938 -5.055 1 96.25 17 GLU B C 1
ATOM 1707 O O . GLU B 1 17 ? -2.744 -29.125 -5.391 1 96.25 17 GLU B O 1
ATOM 1712 N N . ILE B 1 18 ? -1.655 -27.297 -4.789 1 96.19 18 ILE B N 1
ATOM 1713 C CA . ILE B 1 18 ? -0.375 -28 -4.746 1 96.19 18 ILE B CA 1
ATOM 1714 C C . ILE B 1 18 ? 0.156 -28.016 -3.316 1 96.19 18 ILE B C 1
ATOM 1716 O O . ILE B 1 18 ? 0.358 -26.953 -2.707 1 96.19 18 ILE B O 1
ATOM 1720 N N . TYR B 1 19 ? 0.385 -29.172 -2.799 1 95.5 19 TYR B N 1
ATOM 1721 C CA . TYR B 1 19 ? 0.96 -29.359 -1.472 1 95.5 19 TYR B CA 1
ATOM 1722 C C . TYR B 1 19 ? 2.445 -29.703 -1.562 1 95.5 19 TYR B C 1
ATOM 1724 O O . TYR B 1 19 ? 2.832 -30.641 -2.25 1 95.5 19 TYR B O 1
ATOM 1732 N N . PHE B 1 20 ? 3.256 -29 -0.86 1 92.88 20 PHE B N 1
ATOM 1733 C CA . PHE B 1 20 ? 4.703 -29.109 -1.002 1 92.88 20 PHE B CA 1
ATOM 1734 C C . PHE B 1 20 ? 5.262 -30.172 -0.065 1 92.88 20 PHE B C 1
ATOM 1736 O O . PHE B 1 20 ? 6.441 -30.531 -0.142 1 92.88 20 PHE B O 1
ATOM 1743 N N . ASN B 1 21 ? 4.438 -30.609 0.781 1 87.06 21 ASN B N 1
ATOM 1744 C CA . ASN B 1 21 ? 4.812 -31.75 1.616 1 87.06 21 ASN B CA 1
ATOM 1745 C C . ASN B 1 21 ? 3.66 -32.75 1.776 1 87.06 21 ASN B C 1
ATOM 1747 O O . ASN B 1 21 ? 2.541 -32.344 2.109 1 87.06 21 ASN B O 1
ATOM 1751 N N . PRO B 1 22 ? 4.059 -33.969 1.633 1 87.12 22 PRO B N 1
ATOM 1752 C CA . PRO B 1 22 ? 3.039 -35 1.669 1 87.12 22 PRO B CA 1
ATOM 1753 C C . PRO B 1 22 ? 2.266 -35.031 2.986 1 87.12 22 PRO B C 1
ATOM 1755 O O . PRO B 1 22 ? 1.083 -35.375 3.004 1 87.12 22 PRO B O 1
ATOM 1758 N N . TYR B 1 23 ? 2.879 -34.594 4.023 1 89.19 23 TYR B N 1
ATOM 1759 C CA . TYR B 1 23 ? 2.201 -34.625 5.316 1 89.19 23 TYR B CA 1
ATOM 1760 C C . TYR B 1 23 ? 1.028 -33.656 5.332 1 89.19 23 TYR B C 1
ATOM 1762 O O . TYR B 1 23 ? -0.076 -34 5.75 1 89.19 23 TYR B O 1
ATOM 1770 N N . ALA B 1 24 ? 1.269 -32.5 4.863 1 89.25 24 ALA B N 1
ATOM 1771 C CA . ALA B 1 24 ? 0.215 -31.5 4.789 1 89.25 24 ALA B CA 1
ATOM 1772 C C . ALA B 1 24 ? -0.933 -31.969 3.902 1 89.25 24 ALA B C 1
ATOM 1774 O O . ALA B 1 24 ? -2.102 -31.719 4.207 1 89.25 24 ALA B O 1
ATOM 1775 N N . PHE B 1 25 ? -0.535 -32.594 2.891 1 92.56 25 PHE B N 1
ATOM 1776 C CA . PHE B 1 25 ? -1.521 -33.125 1.969 1 92.56 25 PHE B CA 1
ATOM 1777 C C . PHE B 1 25 ? -2.416 -34.156 2.674 1 92.56 25 PHE B C 1
ATOM 1779 O O . PHE B 1 25 ? -3.643 -34.031 2.635 1 92.56 25 PHE B O 1
ATOM 1786 N N . HIS B 1 26 ? -1.855 -35.062 3.373 1 91.38 26 HIS B N 1
ATOM 1787 C CA . HIS B 1 26 ? -2.6 -36.125 4.039 1 91.38 26 HIS B CA 1
ATOM 1788 C C . HIS B 1 26 ? -3.523 -35.562 5.113 1 91.38 26 HIS B C 1
ATOM 1790 O O . HIS B 1 26 ? -4.641 -36.062 5.297 1 91.38 26 HIS B O 1
ATOM 1796 N N . GLU B 1 27 ? -3.061 -34.531 5.73 1 88.25 27 GLU B N 1
ATOM 1797 C CA . GLU B 1 27 ? -3.891 -33.875 6.738 1 88.25 27 GLU B CA 1
ATOM 1798 C C . GLU B 1 27 ? -5.109 -33.188 6.105 1 88.25 27 GLU B C 1
ATOM 1800 O O . GLU B 1 27 ? -6.188 -33.188 6.703 1 88.25 27 GLU B O 1
ATOM 1805 N N . SER B 1 28 ? -4.914 -32.719 4.926 1 88.06 28 SER B N 1
ATOM 1806 C CA . SER B 1 28 ? -5.953 -31.938 4.262 1 88.06 28 SER B CA 1
ATOM 1807 C C . SER B 1 28 ? -7.055 -32.844 3.713 1 88.06 28 SER B C 1
ATOM 1809 O O . SER B 1 28 ? -8.195 -32.406 3.555 1 88.06 28 SER B O 1
ATOM 1811 N N . ILE B 1 29 ? -6.715 -34.031 3.469 1 87.5 29 ILE B N 1
ATOM 1812 C CA . ILE B 1 29 ? -7.672 -34.844 2.734 1 87.5 29 ILE B CA 1
ATOM 1813 C C . ILE B 1 29 ? -8.297 -35.875 3.674 1 87.5 29 ILE B C 1
ATOM 1815 O O . ILE B 1 29 ? -9.062 -36.75 3.236 1 87.5 29 ILE B O 1
ATOM 1819 N N . THR B 1 30 ? -8.023 -35.844 4.922 1 83.06 30 THR B N 1
ATOM 1820 C CA . THR B 1 30 ? -8.484 -36.844 5.891 1 83.06 30 THR B CA 1
ATOM 1821 C C . THR B 1 30 ? -10.008 -36.938 5.887 1 83.06 30 THR B C 1
ATOM 1823 O O . THR B 1 30 ? -10.562 -38.031 6.109 1 83.06 30 THR B O 1
ATOM 1826 N N . ARG B 1 31 ? -10.609 -35.906 5.504 1 83.88 31 ARG B N 1
ATOM 1827 C CA . ARG B 1 31 ? -12.062 -35.875 5.59 1 83.88 31 ARG B CA 1
ATOM 1828 C C . ARG B 1 31 ? -12.703 -36.344 4.285 1 83.88 31 ARG B C 1
ATOM 1830 O O . ARG B 1 31 ? -13.914 -36.562 4.223 1 83.88 31 ARG B O 1
ATOM 1837 N N . TYR B 1 32 ? -11.914 -36.531 3.27 1 85.62 32 TYR B N 1
ATOM 1838 C CA . TYR B 1 32 ? -12.477 -36.875 1.969 1 85.62 32 TYR B CA 1
ATOM 1839 C C . TYR B 1 32 ? -12.742 -38.375 1.856 1 85.62 32 TYR B C 1
ATOM 1841 O O . TYR B 1 32 ? -11.945 -39.188 2.342 1 85.62 32 TYR B O 1
ATOM 1849 N N . GLN B 1 33 ? -13.836 -38.688 1.255 1 87.62 33 GLN B N 1
ATOM 1850 C CA . GLN B 1 33 ? -14.164 -40.094 0.977 1 87.62 33 GLN B CA 1
ATOM 1851 C C . GLN B 1 33 ? -13.719 -40.469 -0.427 1 87.62 33 GLN B C 1
ATOM 1853 O O . GLN B 1 33 ? -14.141 -39.875 -1.414 1 87.62 33 GLN B O 1
ATOM 1858 N N . VAL B 1 34 ? -12.945 -41.594 -0.458 1 86.06 34 VAL B N 1
ATOM 1859 C CA . VAL B 1 34 ? -12.391 -42.031 -1.729 1 86.06 34 VAL B CA 1
ATOM 1860 C C . VAL B 1 34 ? -13.438 -42.875 -2.488 1 86.06 34 VAL B C 1
ATOM 1862 O O . VAL B 1 34 ? -14.078 -43.75 -1.917 1 86.06 34 VAL B O 1
ATOM 1865 N N . GLU B 1 35 ? -13.625 -42.531 -3.701 1 88.31 35 GLU B N 1
ATOM 1866 C CA . GLU B 1 35 ? -14.516 -43.281 -4.582 1 88.31 35 GLU B CA 1
ATOM 1867 C C . GLU B 1 35 ? -13.75 -44.281 -5.438 1 88.31 35 GLU B C 1
ATOM 1869 O O . GLU B 1 35 ? -14.195 -45.438 -5.613 1 88.31 35 GLU B O 1
ATOM 1874 N N . SER B 1 36 ? -12.672 -43.906 -6 1 86.12 36 SER B N 1
ATOM 1875 C CA . SER B 1 36 ? -11.812 -44.781 -6.805 1 86.12 36 SER B CA 1
ATOM 1876 C C . SER B 1 36 ? -10.344 -44.406 -6.629 1 86.12 36 SER B C 1
ATOM 1878 O O . SER B 1 36 ? -10.016 -43.25 -6.398 1 86.12 36 SER B O 1
ATOM 1880 N N . ASP B 1 37 ? -9.461 -45.5 -6.773 1 84 37 ASP B N 1
ATOM 1881 C CA . ASP B 1 37 ? -8.031 -45.312 -6.547 1 84 37 ASP B CA 1
ATOM 1882 C C . ASP B 1 37 ? -7.207 -45.875 -7.699 1 84 37 ASP B C 1
ATOM 1884 O O . ASP B 1 37 ? -7.078 -47.094 -7.824 1 84 37 ASP B O 1
ATOM 1888 N N . GLY B 1 38 ? -6.988 -45.094 -8.633 1 87.81 38 GLY B N 1
ATOM 1889 C CA . GLY B 1 38 ? -6.086 -45.406 -9.727 1 87.81 38 GLY B CA 1
ATOM 1890 C C . GLY B 1 38 ? -4.918 -44.469 -9.844 1 87.81 38 GLY B C 1
ATOM 1891 O O . GLY B 1 38 ? -4.289 -44.125 -8.844 1 87.81 38 GLY B O 1
ATOM 1892 N N . ASP B 1 39 ? -4.59 -44.188 -11.062 1 89.31 39 ASP B N 1
ATOM 1893 C CA . ASP B 1 39 ? -3.531 -43.188 -11.234 1 89.31 39 ASP B CA 1
ATOM 1894 C C . ASP B 1 39 ? -3.879 -41.906 -10.531 1 89.31 39 ASP B C 1
ATOM 1896 O O . ASP B 1 39 ? -3.004 -41.25 -9.953 1 89.31 39 ASP B O 1
ATOM 1900 N N . TRP B 1 40 ? -5.191 -41.625 -10.656 1 92.5 40 TRP B N 1
ATOM 1901 C CA . TRP B 1 40 ? -5.785 -40.531 -9.891 1 92.5 40 TRP B CA 1
ATOM 1902 C C . TRP B 1 40 ? -6.75 -41.062 -8.836 1 92.5 40 TRP B C 1
ATOM 1904 O O . TRP B 1 40 ? -7.5 -42 -9.094 1 92.5 40 TRP B O 1
ATOM 1914 N N . THR B 1 41 ? -6.609 -40.531 -7.68 1 92.38 41 THR B N 1
ATOM 1915 C CA . THR B 1 41 ? -7.625 -40.781 -6.672 1 92.38 41 THR B CA 1
ATOM 1916 C C . THR B 1 41 ? -8.82 -39.844 -6.836 1 92.38 41 THR B C 1
ATOM 1918 O O . THR B 1 41 ? -8.656 -38.625 -6.879 1 92.38 41 THR B O 1
ATOM 1921 N N . LYS B 1 42 ? -9.938 -40.406 -6.953 1 90.94 42 LYS B N 1
ATOM 1922 C CA . LYS B 1 42 ? -11.164 -39.594 -7.094 1 90.94 42 LYS B CA 1
ATOM 1923 C C . LYS B 1 42 ? -12.031 -39.719 -5.844 1 90.94 42 LYS B C 1
ATOM 1925 O O . LYS B 1 42 ? -12.18 -40.812 -5.285 1 90.94 42 LYS B O 1
ATOM 1930 N N . THR B 1 43 ? -12.5 -38.594 -5.457 1 90.06 43 THR B N 1
ATOM 1931 C CA . THR B 1 43 ? -13.352 -38.594 -4.27 1 90.06 43 THR B CA 1
ATOM 1932 C C . THR B 1 43 ? -14.82 -38.531 -4.66 1 90.06 43 THR B C 1
ATOM 1934 O O . THR B 1 43 ? -15.156 -38.188 -5.797 1 90.06 43 THR B O 1
ATOM 1937 N N . LYS B 1 44 ? -15.625 -38.844 -3.705 1 87.5 44 LYS B N 1
ATOM 1938 C CA . LYS B 1 44 ? -17.062 -38.844 -3.939 1 87.5 44 LYS B CA 1
ATOM 1939 C C . LYS B 1 44 ? -17.562 -37.438 -4.301 1 87.5 44 LYS B C 1
ATOM 1941 O O . LYS B 1 44 ? -18.516 -37.312 -5.066 1 87.5 44 LYS B O 1
ATOM 1946 N N . ASN B 1 45 ? -16.891 -36.5 -3.818 1 83.75 45 ASN B N 1
ATOM 1947 C CA . ASN B 1 45 ? -17.328 -35.125 -4.031 1 83.75 45 ASN B CA 1
ATOM 1948 C C . ASN B 1 45 ? -16.719 -34.531 -5.297 1 83.75 45 ASN B C 1
ATOM 1950 O O . ASN B 1 45 ? -16.875 -33.344 -5.578 1 83.75 45 ASN B O 1
ATOM 1954 N N . GLY B 1 46 ? -15.938 -35.312 -6.035 1 85.5 46 GLY B N 1
ATOM 1955 C CA . GLY B 1 46 ? -15.523 -34.875 -7.359 1 85.5 46 GLY B CA 1
ATOM 1956 C C . GLY B 1 46 ? -14.109 -34.344 -7.398 1 85.5 46 GLY B C 1
ATOM 1957 O O . GLY B 1 46 ? -13.672 -33.781 -8.414 1 85.5 46 GLY B O 1
ATOM 1958 N N . TYR B 1 47 ? -13.391 -34.5 -6.297 1 90.75 47 TYR B N 1
ATOM 1959 C CA . TYR B 1 47 ? -11.992 -34.094 -6.289 1 90.75 47 TYR B CA 1
ATOM 1960 C C . TYR B 1 47 ? -11.102 -35.156 -6.902 1 90.75 47 TYR B C 1
ATOM 1962 O O . TYR B 1 47 ? -11.375 -36.375 -6.75 1 90.75 47 TYR B O 1
ATOM 1970 N N . MET B 1 48 ? -10.148 -34.688 -7.645 1 92.75 48 MET B N 1
ATOM 1971 C CA . MET B 1 48 ? -9.086 -35.562 -8.133 1 92.75 48 MET B CA 1
ATOM 1972 C C . MET B 1 48 ? -7.762 -35.25 -7.449 1 92.75 48 MET B C 1
ATOM 1974 O O . MET B 1 48 ? -7.379 -34.094 -7.336 1 92.75 48 MET B O 1
ATOM 1978 N N . MET B 1 49 ? -7.109 -36.312 -7.012 1 95.06 49 MET B N 1
ATOM 1979 C CA . MET B 1 49 ? -5.867 -36.125 -6.27 1 95.06 49 MET B CA 1
ATOM 1980 C C . MET B 1 49 ? -4.762 -37 -6.836 1 95.06 49 MET B C 1
ATOM 1982 O O . MET B 1 49 ? -5.031 -38.094 -7.328 1 95.06 49 MET B O 1
ATOM 1986 N N . LYS B 1 50 ? -3.611 -36.562 -6.754 1 94.81 50 LYS B N 1
ATOM 1987 C CA . LYS B 1 50 ? -2.449 -37.344 -7.16 1 94.81 50 LYS B CA 1
ATOM 1988 C C . LYS B 1 50 ? -1.221 -36.969 -6.336 1 94.81 50 LYS B C 1
ATOM 1990 O O . LYS B 1 50 ? -0.982 -35.781 -6.062 1 94.81 50 LYS B O 1
ATOM 1995 N N . GLU B 1 51 ? -0.444 -37.969 -5.957 1 93.81 51 GLU B N 1
ATOM 1996 C CA . GLU B 1 51 ? 0.77 -37.781 -5.164 1 93.81 51 GLU B CA 1
ATOM 1997 C C . GLU B 1 51 ? 2.016 -38.094 -5.984 1 93.81 51 GLU B C 1
ATOM 1999 O O . GLU B 1 51 ? 2.029 -39.062 -6.742 1 93.81 51 GLU B O 1
ATOM 2004 N N . PHE B 1 52 ? 3.176 -37.25 -5.961 1 92.25 52 PHE B N 1
ATOM 2005 C CA . PHE B 1 52 ? 4.422 -37.438 -6.699 1 92.25 52 PHE B CA 1
ATOM 2006 C C . PHE B 1 52 ? 5.598 -37.625 -5.75 1 92.25 52 PHE B C 1
ATOM 2008 O O . PHE B 1 52 ? 6.746 -37.375 -6.113 1 92.25 52 PHE B O 1
ATOM 2015 N N . GLY B 1 53 ? 5.457 -38.219 -4.598 1 87.56 53 GLY B N 1
ATOM 2016 C CA . GLY B 1 53 ? 6.52 -38.469 -3.637 1 87.56 53 GLY B CA 1
ATOM 2017 C C . GLY B 1 53 ? 6.848 -37.25 -2.773 1 87.56 53 GLY B C 1
ATOM 2018 O O . GLY B 1 53 ? 6.719 -37.312 -1.549 1 87.56 53 GLY B O 1
ATOM 2019 N N . ASN B 1 54 ? 7.266 -36.062 -3.443 1 90.19 54 ASN B N 1
ATOM 2020 C CA . ASN B 1 54 ? 7.668 -34.906 -2.643 1 90.19 54 ASN B CA 1
ATOM 2021 C C . ASN B 1 54 ? 6.609 -33.812 -2.668 1 90.19 54 ASN B C 1
ATOM 2023 O O . ASN B 1 54 ? 6.816 -32.75 -2.104 1 90.19 54 ASN B O 1
ATOM 2027 N N . TYR B 1 55 ? 5.566 -34.062 -3.426 1 95.19 55 TYR B N 1
ATOM 2028 C CA . TYR B 1 55 ? 4.434 -33.156 -3.406 1 95.19 55 TYR B CA 1
ATOM 2029 C C . TYR B 1 55 ? 3.152 -33.875 -3.828 1 95.19 55 TYR B C 1
ATOM 2031 O O . TYR B 1 55 ? 3.178 -35.031 -4.215 1 95.19 55 TYR B O 1
ATOM 2039 N N . ALA B 1 56 ? 2.025 -33.219 -3.676 1 95.31 56 ALA B N 1
ATOM 2040 C CA . ALA B 1 56 ? 0.722 -33.719 -4.078 1 95.31 56 ALA B CA 1
ATOM 2041 C C . ALA B 1 56 ? -0.175 -32.625 -4.609 1 95.31 56 ALA B C 1
ATOM 2043 O O . ALA B 1 56 ? 0.084 -31.438 -4.371 1 95.31 56 ALA B O 1
ATOM 2044 N N . ILE B 1 57 ? -1.178 -33.031 -5.375 1 95.75 57 ILE B N 1
ATOM 2045 C CA . ILE B 1 57 ? -2.055 -32 -5.938 1 95.75 57 ILE B CA 1
ATOM 2046 C C . ILE B 1 57 ? -3.514 -32.438 -5.77 1 95.75 57 ILE B C 1
ATOM 2048 O O . ILE B 1 57 ? -3.811 -33.625 -5.66 1 95.75 57 ILE B O 1
ATOM 2052 N N . ILE B 1 58 ? -4.355 -31.5 -5.672 1 94.62 58 ILE B N 1
ATOM 2053 C CA . ILE B 1 58 ? -5.805 -31.656 -5.699 1 94.62 58 ILE B CA 1
ATOM 2054 C C . ILE B 1 58 ? -6.398 -30.797 -6.809 1 94.62 58 ILE B C 1
ATOM 2056 O O . ILE B 1 58 ? -6.027 -29.625 -6.961 1 94.62 58 ILE B O 1
ATOM 2060 N N . LEU B 1 59 ? -7.234 -31.375 -7.594 1 94.12 59 LEU B N 1
ATOM 2061 C CA . LEU B 1 59 ? -7.926 -30.672 -8.672 1 94.12 59 LEU B CA 1
ATOM 2062 C C . LEU B 1 59 ? -9.438 -30.75 -8.477 1 94.12 59 LEU B C 1
ATOM 2064 O O . LEU B 1 59 ? -9.984 -31.812 -8.203 1 94.12 59 LEU B O 1
ATOM 2068 N N . TYR B 1 60 ? -10.109 -29.562 -8.625 1 91.25 60 TYR B N 1
ATOM 2069 C CA . TYR B 1 60 ? -11.562 -29.531 -8.57 1 91.25 60 TYR B CA 1
ATOM 2070 C C . TYR B 1 60 ? -12.109 -28.25 -9.164 1 91.25 60 TYR B C 1
ATOM 2072 O O . TYR B 1 60 ? -11.461 -27.203 -9.078 1 91.25 60 TYR B O 1
ATOM 2080 N N . PRO B 1 61 ? -13.211 -28.094 -9.82 1 87.56 61 PRO B N 1
ATOM 2081 C CA . PRO B 1 61 ? -13.984 -29.234 -10.32 1 87.56 61 PRO B CA 1
ATOM 2082 C C . PRO B 1 61 ? -13.383 -29.844 -11.586 1 87.56 61 PRO B C 1
ATOM 2084 O O . PRO B 1 61 ? -12.602 -29.188 -12.273 1 87.56 61 PRO B O 1
ATOM 2087 N N . ILE B 1 62 ? -13.672 -31.094 -11.789 1 77.31 62 ILE B N 1
ATOM 2088 C CA . ILE B 1 62 ? -13.203 -31.766 -13 1 77.31 62 ILE B CA 1
ATOM 2089 C C . ILE B 1 62 ? -14.234 -31.594 -14.117 1 77.31 62 ILE B C 1
ATOM 2091 O O . ILE B 1 62 ? -15.391 -31.984 -13.961 1 77.31 62 ILE B O 1
ATOM 2095 N N . LEU B 1 63 ? -13.703 -30.969 -15.094 1 77.44 63 LEU B N 1
ATOM 2096 C CA . LEU B 1 63 ? -14.57 -30.797 -16.25 1 77.44 63 LEU B CA 1
ATOM 2097 C C . LEU B 1 63 ? -14.078 -31.625 -17.438 1 77.44 63 LEU B C 1
ATOM 2099 O O . LEU B 1 63 ? -12.875 -31.891 -17.547 1 77.44 63 LEU B O 1
ATOM 2103 N N . PRO B 1 64 ? -15.023 -32.094 -18.25 1 76.94 64 PRO B N 1
ATOM 2104 C CA . PRO B 1 64 ? -14.625 -32.906 -19.422 1 76.94 64 PRO B CA 1
ATOM 2105 C C . PRO B 1 64 ? -13.625 -32.188 -20.312 1 76.94 64 PRO B C 1
ATOM 2107 O O . PRO B 1 64 ? -12.75 -32.812 -20.906 1 76.94 64 PRO B O 1
ATOM 2110 N N . GLU B 1 65 ? -13.68 -30.906 -20.359 1 79.38 65 GLU B N 1
ATOM 2111 C CA . GLU B 1 65 ? -12.867 -30.094 -21.25 1 79.38 65 GLU B CA 1
ATOM 2112 C C . GLU B 1 65 ? -11.445 -29.938 -20.719 1 79.38 65 GLU B C 1
ATOM 2114 O O . GLU B 1 65 ? -10.562 -29.438 -21.406 1 79.38 65 GLU B O 1
ATOM 2119 N N . ASP B 1 66 ? -11.25 -30.516 -19.578 1 84.44 66 ASP B N 1
ATOM 2120 C CA . ASP B 1 66 ? -9.961 -30.25 -18.953 1 84.44 66 ASP B CA 1
ATOM 2121 C C . ASP B 1 66 ? -9.047 -31.484 -19.016 1 84.44 66 ASP B C 1
ATOM 2123 O O . ASP B 1 66 ? -8.25 -31.719 -18.109 1 84.44 66 ASP B O 1
ATOM 2127 N N . SER B 1 67 ? -9.219 -32.188 -20.125 1 88.94 67 SER B N 1
ATOM 2128 C CA . SER B 1 67 ? -8.406 -33.375 -20.312 1 88.94 67 SER B CA 1
ATOM 2129 C C . SER B 1 67 ? -6.93 -33.031 -20.453 1 88.94 67 SER B C 1
ATOM 2131 O O . SER B 1 67 ? -6.062 -33.75 -19.953 1 88.94 67 SER B O 1
ATOM 2133 N N . ASP B 1 68 ? -6.664 -31.922 -21.141 1 92.94 68 ASP B N 1
ATOM 2134 C CA . ASP B 1 68 ? -5.281 -31.5 -21.312 1 92.94 68 ASP B CA 1
ATOM 2135 C C . ASP B 1 68 ? -4.609 -31.219 -19.969 1 92.94 68 ASP B C 1
ATOM 2137 O O . ASP B 1 68 ? -3.439 -31.547 -19.781 1 92.94 68 ASP B O 1
ATOM 2141 N N . LEU B 1 69 ? -5.312 -30.656 -19.062 1 93.56 69 LEU B N 1
ATOM 2142 C CA . LEU B 1 69 ? -4.793 -30.328 -17.734 1 93.56 69 LEU B CA 1
ATOM 2143 C C . LEU B 1 69 ? -4.496 -31.609 -16.953 1 93.56 69 LEU B C 1
ATOM 2145 O O . LEU B 1 69 ? -3.42 -31.75 -16.359 1 93.56 69 LEU B O 1
ATOM 2149 N N . ILE B 1 70 ? -5.387 -32.531 -17.031 1 92.75 70 ILE B N 1
ATOM 2150 C CA . ILE B 1 70 ? -5.25 -33.781 -16.312 1 92.75 70 ILE B CA 1
ATOM 2151 C C . ILE B 1 70 ? -4.039 -34.562 -16.844 1 92.75 70 ILE B C 1
ATOM 2153 O O . ILE B 1 70 ? -3.23 -35.062 -16.062 1 92.75 70 ILE B O 1
ATOM 2157 N N . ILE B 1 71 ? -3.951 -34.594 -18.125 1 94.06 71 ILE B N 1
ATOM 2158 C CA . ILE B 1 71 ? -2.842 -35.312 -18.75 1 94.06 71 ILE B CA 1
ATOM 2159 C C . ILE B 1 71 ? -1.523 -34.625 -18.375 1 94.06 71 ILE B C 1
ATOM 2161 O O . ILE B 1 71 ? -0.551 -35.312 -18.031 1 94.06 71 ILE B O 1
ATOM 2165 N N . SER B 1 72 ? -1.518 -33.344 -18.391 1 95.12 72 SER B N 1
ATOM 2166 C CA . SER B 1 72 ? -0.302 -32.594 -18.094 1 95.12 72 SER B CA 1
ATOM 2167 C C . SER B 1 72 ? 0.121 -32.75 -16.641 1 95.12 72 SER B C 1
ATOM 2169 O O . SER B 1 72 ? 1.314 -32.812 -16.344 1 95.12 72 SER B O 1
ATOM 2171 N N . LEU B 1 73 ? -0.804 -32.938 -15.758 1 95.25 73 LEU B N 1
ATOM 2172 C CA . LEU B 1 73 ? -0.544 -33.031 -14.328 1 95.25 73 LEU B CA 1
ATOM 2173 C C . LEU B 1 73 ? -0.274 -34.469 -13.914 1 95.25 73 LEU B C 1
ATOM 2175 O O . LEU B 1 73 ? 0.089 -34.719 -12.766 1 95.25 73 LEU B O 1
ATOM 2179 N N . SER B 1 74 ? -0.47 -35.312 -14.812 1 95.12 74 SER B N 1
ATOM 2180 C CA . SER B 1 74 ? -0.209 -36.719 -14.5 1 95.12 74 SER B CA 1
ATOM 2181 C C . SER B 1 74 ? 1.288 -37 -14.453 1 95.12 74 SER B C 1
ATOM 2183 O O . SER B 1 74 ? 1.711 -38.031 -13.922 1 95.12 74 SER B O 1
ATOM 2185 N N . GLN B 1 75 ? 1.967 -36.062 -15.062 1 94.19 75 GLN B N 1
ATOM 2186 C CA . GLN B 1 75 ? 3.424 -36.125 -15 1 94.19 75 GLN B CA 1
ATOM 2187 C C . GLN B 1 75 ? 3.969 -35.156 -13.961 1 94.19 75 GLN B C 1
ATOM 2189 O O . GLN B 1 75 ? 3.359 -34.125 -13.703 1 94.19 75 GLN B O 1
ATOM 2194 N N . LYS B 1 76 ? 5.105 -35.531 -13.445 1 93.88 76 LYS B N 1
ATOM 2195 C CA . LYS B 1 76 ? 5.727 -34.688 -12.422 1 93.88 76 LYS B CA 1
ATOM 2196 C C . LYS B 1 76 ? 6.039 -33.312 -12.961 1 93.88 76 LYS B C 1
ATOM 2198 O O . LYS B 1 76 ? 6.543 -33.188 -14.078 1 93.88 76 LYS B O 1
ATOM 2203 N N . ILE B 1 77 ? 5.641 -32.375 -12.211 1 91.5 77 ILE B N 1
ATOM 2204 C CA . ILE B 1 77 ? 5.961 -30.984 -12.555 1 91.5 77 ILE B CA 1
ATOM 2205 C C . ILE B 1 77 ? 7.379 -30.656 -12.102 1 91.5 77 ILE B C 1
ATOM 2207 O O . ILE B 1 77 ? 7.762 -30.938 -10.969 1 91.5 77 ILE B O 1
ATOM 2211 N N . GLU B 1 78 ? 8.008 -29.969 -13.008 1 84.38 78 GLU B N 1
ATOM 2212 C CA . GLU B 1 78 ? 9.375 -29.578 -12.688 1 84.38 78 GLU B CA 1
ATOM 2213 C C . GLU B 1 78 ? 9.414 -28.234 -11.961 1 84.38 78 GLU B C 1
ATOM 2215 O O . GLU B 1 78 ? 8.453 -27.469 -12.023 1 84.38 78 GLU B O 1
ATOM 2220 N N . ASN B 1 79 ? 10.312 -27.906 -11.102 1 78.56 79 ASN B N 1
ATOM 2221 C CA . ASN B 1 79 ? 10.688 -26.609 -10.57 1 78.56 79 ASN B CA 1
ATOM 2222 C C . ASN B 1 79 ? 9.75 -26.172 -9.445 1 78.56 79 ASN B C 1
ATOM 2224 O O . ASN B 1 79 ? 9.523 -24.969 -9.258 1 78.56 79 ASN B O 1
ATOM 2228 N N . LEU B 1 80 ? 9.047 -27.094 -8.828 1 87.94 80 LEU B N 1
ATOM 2229 C CA . LEU B 1 80 ? 8.203 -26.75 -7.695 1 87.94 80 LEU B CA 1
ATOM 2230 C C . LEU B 1 80 ? 9.039 -26.234 -6.527 1 87.94 80 LEU B C 1
ATOM 2232 O O . LEU B 1 80 ? 8.516 -25.625 -5.602 1 87.94 80 LEU B O 1
ATOM 2236 N N . ASP B 1 81 ? 10.328 -26.547 -6.645 1 88.06 81 ASP B N 1
ATOM 2237 C CA . ASP B 1 81 ? 11.266 -26.109 -5.613 1 88.06 81 ASP B CA 1
ATOM 2238 C C . ASP B 1 81 ? 11.289 -24.594 -5.488 1 88.06 81 ASP B C 1
ATOM 2240 O O . ASP B 1 81 ? 11.492 -24.062 -4.395 1 88.06 81 ASP B O 1
ATOM 2244 N N . ARG B 1 82 ? 10.977 -24 -6.492 1 89.31 82 ARG B N 1
ATOM 2245 C CA . ARG B 1 82 ? 10.945 -22.531 -6.473 1 89.31 82 ARG B CA 1
ATOM 2246 C C . ARG B 1 82 ? 9.836 -22.016 -5.562 1 89.31 82 ARG B C 1
ATOM 2248 O O . ARG B 1 82 ? 10.016 -21.016 -4.863 1 89.31 82 ARG B O 1
ATOM 2255 N N . PHE B 1 83 ? 8.789 -22.734 -5.574 1 93.56 83 PHE B N 1
ATOM 2256 C CA . PHE B 1 83 ? 7.703 -22.359 -4.672 1 93.56 83 PHE B CA 1
ATOM 2257 C C . PHE B 1 83 ? 8.117 -22.547 -3.217 1 93.56 83 PHE B C 1
ATOM 2259 O O . PHE B 1 83 ? 7.887 -21.672 -2.383 1 93.56 83 PHE B O 1
ATOM 2266 N N . ARG B 1 84 ? 8.719 -23.656 -3.021 1 91.56 84 ARG B N 1
ATOM 2267 C CA . ARG B 1 84 ? 9.156 -23.953 -1.662 1 91.56 84 ARG B CA 1
ATOM 2268 C C . ARG B 1 84 ? 10.109 -22.891 -1.139 1 91.56 84 ARG B C 1
ATOM 2270 O O . ARG B 1 84 ? 9.953 -22.406 -0.013 1 91.56 84 ARG B O 1
ATOM 2277 N N . GLU B 1 85 ? 10.992 -22.531 -1.921 1 91.19 85 GLU B N 1
ATOM 2278 C CA . GLU B 1 85 ? 11.984 -21.531 -1.559 1 91.19 85 GLU B CA 1
ATOM 2279 C C . GLU B 1 85 ? 11.328 -20.188 -1.21 1 91.19 85 GLU B C 1
ATOM 2281 O O . GLU B 1 85 ? 11.82 -19.453 -0.361 1 91.19 85 GLU B O 1
ATOM 2286 N N . THR B 1 86 ? 10.234 -19.969 -1.867 1 92.69 86 THR B N 1
ATOM 2287 C CA . THR B 1 86 ? 9.586 -18.656 -1.722 1 92.69 86 THR B CA 1
ATOM 2288 C C . THR B 1 86 ? 8.562 -18.688 -0.593 1 92.69 86 THR B C 1
ATOM 2290 O O . THR B 1 86 ? 8.445 -17.734 0.177 1 92.69 86 THR B O 1
ATOM 2293 N N . LEU B 1 87 ? 7.91 -19.812 -0.468 1 93.06 87 LEU B N 1
ATOM 2294 C CA . LEU B 1 87 ? 6.734 -19.844 0.393 1 93.06 87 LEU B CA 1
ATOM 2295 C C . LEU B 1 87 ? 7.066 -20.453 1.749 1 93.06 87 LEU B C 1
ATOM 2297 O O . LEU B 1 87 ? 6.359 -20.219 2.732 1 93.06 87 LEU B O 1
ATOM 2301 N N . MET B 1 88 ? 8.086 -21.234 1.755 1 89.56 88 MET B N 1
ATOM 2302 C CA . MET B 1 88 ? 8.406 -21.922 3.008 1 89.56 88 MET B CA 1
ATOM 2303 C C . MET B 1 88 ? 9.469 -21.156 3.787 1 89.56 88 MET B C 1
ATOM 2305 O O . MET B 1 88 ? 10.523 -21.703 4.105 1 89.56 88 MET B O 1
ATOM 2309 N N . LYS B 1 89 ? 9.18 -19.969 4.062 1 89.81 89 LYS B N 1
ATOM 2310 C CA . LYS B 1 89 ? 10.07 -19.094 4.816 1 89.81 89 LYS B CA 1
ATOM 2311 C C . LYS B 1 89 ? 9.453 -18.703 6.152 1 89.81 89 LYS B C 1
ATOM 2313 O O . LYS B 1 89 ? 8.227 -18.672 6.289 1 89.81 89 LYS B O 1
ATOM 2318 N N . PRO B 1 90 ? 10.336 -18.406 7.051 1 84.25 90 PRO B N 1
ATOM 2319 C CA . PRO B 1 90 ? 9.812 -17.938 8.336 1 84.25 90 PRO B CA 1
ATOM 2320 C C . PRO B 1 90 ? 8.938 -16.688 8.195 1 84.25 90 PRO B C 1
ATOM 2322 O O . PRO B 1 90 ? 9.266 -15.781 7.422 1 84.25 90 PRO B O 1
ATOM 2325 N N . GLY B 1 91 ? 7.824 -16.688 8.867 1 81.75 91 GLY B N 1
ATOM 2326 C CA . GLY B 1 91 ? 6.93 -15.531 8.875 1 81.75 91 GLY B CA 1
ATOM 2327 C C . GLY B 1 91 ? 5.855 -15.609 7.805 1 81.75 91 GLY B C 1
ATOM 2328 O O . GLY B 1 91 ? 4.848 -14.906 7.879 1 81.75 91 GLY B O 1
ATOM 2329 N N . ARG B 1 92 ? 6.098 -16.406 6.828 1 82.81 92 ARG B N 1
ATOM 2330 C CA . ARG B 1 92 ? 5.098 -16.562 5.781 1 82.81 92 ARG B CA 1
ATOM 2331 C C . ARG B 1 92 ? 5.027 -18 5.301 1 82.81 92 ARG B C 1
ATOM 2333 O O . ARG B 1 92 ? 4.922 -18.266 4.102 1 82.81 92 ARG B O 1
ATOM 2340 N N . PHE B 1 93 ? 5.086 -18.844 6.129 1 88.25 93 PHE B N 1
ATOM 2341 C CA . PHE B 1 93 ? 5.172 -20.25 5.801 1 88.25 93 PHE B CA 1
ATOM 2342 C C . PHE B 1 93 ? 3.844 -20.766 5.25 1 88.25 93 PHE B C 1
ATOM 2344 O O . PHE B 1 93 ? 2.799 -20.594 5.879 1 88.25 93 PHE B O 1
ATOM 2351 N N . LYS B 1 94 ? 3.928 -21.297 4.102 1 92.12 94 LYS B N 1
ATOM 2352 C CA . LYS B 1 94 ? 2.809 -21.984 3.471 1 92.12 94 LYS B CA 1
ATOM 2353 C C . LYS B 1 94 ? 3.229 -23.375 2.969 1 92.12 94 LYS B C 1
ATOM 2355 O O . LYS B 1 94 ? 4.254 -23.5 2.301 1 92.12 94 LYS B O 1
ATOM 2360 N N . ASP B 1 95 ? 2.414 -24.312 3.289 1 91.5 95 ASP B N 1
ATOM 2361 C CA . ASP B 1 95 ? 2.74 -25.672 2.881 1 91.5 95 ASP B CA 1
ATOM 2362 C C . ASP B 1 95 ? 2.033 -26.047 1.578 1 91.5 95 ASP B C 1
ATOM 2364 O O . ASP B 1 95 ? 2.195 -27.156 1.07 1 91.5 95 ASP B O 1
ATOM 2368 N N . SER B 1 96 ? 1.212 -25.172 1.122 1 94.88 96 SER B N 1
ATOM 2369 C CA . SER B 1 96 ? 0.493 -25.391 -0.129 1 94.88 96 SER B CA 1
ATOM 2370 C C . SER B 1 96 ? 0.172 -24.078 -0.823 1 94.88 96 SER B C 1
ATOM 2372 O O . SER B 1 96 ? 0.299 -23 -0.224 1 94.88 96 SER B O 1
ATOM 2374 N N . ILE B 1 97 ? -0.123 -24.172 -2.059 1 96 97 ILE B N 1
ATOM 2375 C CA . ILE B 1 97 ? -0.61 -23.031 -2.822 1 96 97 ILE B CA 1
ATOM 2376 C C . ILE B 1 97 ? -1.869 -23.422 -3.592 1 96 97 ILE B C 1
ATOM 2378 O O . ILE B 1 97 ? -1.968 -24.547 -4.105 1 96 97 ILE B O 1
ATOM 2382 N N . THR B 1 98 ? -2.83 -22.562 -3.605 1 96.69 98 THR B N 1
ATOM 2383 C CA . THR B 1 98 ? -4.051 -22.719 -4.387 1 96.69 98 THR B CA 1
ATOM 2384 C C . THR B 1 98 ? -4.02 -21.844 -5.633 1 96.69 98 THR B C 1
ATOM 2386 O O . THR B 1 98 ? -3.805 -20.625 -5.535 1 96.69 98 THR B O 1
ATOM 2389 N N . ILE B 1 99 ? -4.195 -22.453 -6.727 1 97.06 99 ILE B N 1
ATOM 2390 C CA . ILE B 1 99 ? -4.148 -21.781 -8.016 1 97.06 99 ILE B CA 1
ATOM 2391 C C . ILE B 1 99 ? -5.488 -21.938 -8.734 1 97.06 99 ILE B C 1
ATOM 2393 O O . ILE B 1 99 ? -6.07 -23.031 -8.742 1 97.06 99 ILE B O 1
ATOM 2397 N N . HIS B 1 100 ? -5.973 -20.906 -9.32 1 96.56 100 HIS B N 1
ATOM 2398 C CA . HIS B 1 100 ? -7.18 -20.922 -10.141 1 96.56 100 HIS B CA 1
ATOM 2399 C C . HIS B 1 100 ? -6.836 -20.859 -11.625 1 96.56 100 HIS B C 1
ATOM 2401 O O . HIS B 1 100 ? -6.059 -20.016 -12.055 1 96.56 100 HIS B O 1
ATOM 2407 N N . ILE B 1 101 ? -7.438 -21.75 -12.32 1 95.5 101 ILE B N 1
ATOM 2408 C CA . ILE B 1 101 ? -7.164 -21.828 -13.75 1 95.5 101 ILE B CA 1
ATOM 2409 C C . ILE B 1 101 ? -8.438 -21.516 -14.539 1 95.5 101 ILE B C 1
ATOM 2411 O O . ILE B 1 101 ? -9.469 -22.156 -14.344 1 95.5 101 ILE B O 1
ATOM 2415 N N . GLN B 1 102 ? -8.32 -20.5 -15.367 1 92.31 102 GLN B N 1
ATOM 2416 C CA . GLN B 1 102 ? -9.367 -20.141 -16.312 1 92.31 102 GLN B CA 1
ATOM 2417 C C . GLN B 1 102 ? -8.914 -20.375 -17.75 1 92.31 102 GLN B C 1
ATOM 2419 O O . GLN B 1 102 ? -7.883 -21 -17.984 1 92.31 102 GLN B O 1
ATOM 2424 N N . SER B 1 103 ? -9.672 -20 -18.703 1 89.62 103 SER B N 1
ATOM 2425 C CA . SER B 1 103 ? -9.406 -20.297 -20.109 1 89.62 103 SER B CA 1
ATOM 2426 C C . SER B 1 103 ? -8.102 -19.672 -20.562 1 89.62 103 SER B C 1
ATOM 2428 O O . SER B 1 103 ? -7.34 -20.281 -21.312 1 89.62 103 SER B O 1
ATOM 2430 N N . ASP B 1 104 ? -7.859 -18.438 -20.047 1 94.69 104 ASP B N 1
ATOM 2431 C CA . ASP B 1 104 ? -6.715 -17.719 -20.609 1 94.69 104 ASP B CA 1
ATOM 2432 C C . ASP B 1 104 ? -5.77 -17.25 -19.516 1 94.69 104 ASP B C 1
ATOM 2434 O O . ASP B 1 104 ? -4.828 -16.5 -19.797 1 94.69 104 ASP B O 1
ATOM 2438 N N . GLU B 1 105 ? -6.012 -17.75 -18.234 1 96.5 105 GLU B N 1
ATOM 2439 C CA . GLU B 1 105 ? -5.16 -17.25 -17.156 1 96.5 105 GLU B CA 1
ATOM 2440 C C . GLU B 1 105 ? -5.082 -18.25 -16 1 96.5 105 GLU B C 1
ATOM 2442 O O . GLU B 1 105 ? -6.012 -19.031 -15.789 1 96.5 105 GLU B O 1
ATOM 2447 N N . LEU B 1 106 ? -3.957 -18.266 -15.406 1 97.19 106 LEU B N 1
ATOM 2448 C CA . LEU B 1 106 ? -3.75 -18.922 -14.125 1 97.19 106 LEU B CA 1
ATOM 2449 C C . LEU B 1 106 ? -3.377 -17.922 -13.047 1 97.19 106 LEU B C 1
ATOM 2451 O O . LEU B 1 106 ? -2.553 -17.031 -13.273 1 97.19 106 LEU B O 1
ATOM 2455 N N . SER B 1 107 ? -4.055 -17.984 -11.875 1 97.62 107 SER B N 1
ATOM 2456 C CA . SER B 1 107 ? -3.805 -16.984 -10.844 1 97.62 107 SER B CA 1
ATOM 2457 C C . SER B 1 107 ? -3.756 -17.609 -9.453 1 97.62 107 SER B C 1
ATOM 2459 O O . SER B 1 107 ? -4.34 -18.672 -9.227 1 97.62 107 SER B O 1
ATOM 2461 N N . THR B 1 108 ? -3.082 -16.953 -8.625 1 97.62 108 THR B N 1
ATOM 2462 C CA . THR B 1 108 ? -3.07 -17.375 -7.23 1 97.62 108 THR B CA 1
ATOM 2463 C C . THR B 1 108 ? -4.414 -17.078 -6.566 1 97.62 108 THR B C 1
ATOM 2465 O O . THR B 1 108 ? -5.191 -16.266 -7.062 1 97.62 108 THR B O 1
ATOM 2468 N N . SER B 1 109 ? -4.66 -17.75 -5.48 1 94.88 109 SER B N 1
ATOM 2469 C CA . SER B 1 109 ? -5.812 -17.453 -4.641 1 94.88 109 SER B CA 1
ATOM 2470 C C . SER B 1 109 ? -5.5 -16.344 -3.639 1 94.88 109 SER B C 1
ATOM 2472 O O . SER B 1 109 ? -4.332 -16.078 -3.352 1 94.88 109 SER B O 1
ATOM 2474 N N . PRO B 1 110 ? -6.57 -15.758 -3.121 1 93.75 110 PRO B N 1
ATOM 2475 C CA . PRO B 1 110 ? -6.359 -14.688 -2.143 1 93.75 110 PRO B CA 1
ATOM 2476 C C . PRO B 1 110 ? -5.77 -15.203 -0.83 1 93.75 110 PRO B C 1
ATOM 2478 O O . PRO B 1 110 ? -5.328 -14.406 0.004 1 93.75 110 PRO B O 1
ATOM 2481 N N . GLU B 1 111 ? -5.707 -16.469 -0.648 1 91.06 111 GLU B N 1
ATOM 2482 C CA . GLU B 1 111 ? -5.266 -17.047 0.618 1 91.06 111 GLU B CA 1
ATOM 2483 C C . GLU B 1 111 ? -3.799 -16.734 0.889 1 91.06 111 GLU B C 1
ATOM 2485 O O . GLU B 1 111 ? -3.336 -16.828 2.025 1 91.06 111 GLU B O 1
ATOM 2490 N N . LEU B 1 112 ? -3.068 -16.344 -0.148 1 94 112 LEU B N 1
ATOM 2491 C CA . LEU B 1 112 ? -1.672 -15.969 0.041 1 94 112 LEU B CA 1
ATOM 2492 C C . LEU B 1 112 ? -1.562 -14.625 0.758 1 94 112 LEU B C 1
ATOM 2494 O O . LEU B 1 112 ? -0.487 -14.258 1.242 1 94 112 LEU B O 1
ATOM 2498 N N . ASP B 1 113 ? -2.641 -13.867 0.851 1 93.56 113 ASP B N 1
ATOM 2499 C CA . ASP B 1 113 ? -2.734 -12.625 1.61 1 93.56 113 ASP B CA 1
ATOM 2500 C C . ASP B 1 113 ? -1.633 -11.648 1.203 1 93.56 113 ASP B C 1
ATOM 2502 O O . ASP B 1 113 ? -0.948 -11.078 2.061 1 93.56 113 ASP B O 1
ATOM 2506 N N . LEU B 1 114 ? -1.398 -11.508 -0.105 1 96.44 114 LEU B N 1
ATOM 2507 C CA . LEU B 1 114 ? -0.408 -10.57 -0.609 1 96.44 114 LEU B CA 1
ATOM 2508 C C . LEU B 1 114 ? -0.938 -9.141 -0.549 1 96.44 114 LEU B C 1
ATOM 2510 O O . LEU B 1 114 ? -1.919 -8.805 -1.22 1 96.44 114 LEU B O 1
ATOM 2514 N N . GLU B 1 115 ? -0.247 -8.375 0.159 1 94.38 115 GLU B N 1
ATOM 2515 C CA . GLU B 1 115 ? -0.654 -6.984 0.334 1 94.38 115 GLU B CA 1
ATOM 2516 C C . GLU B 1 115 ? -0.244 -6.137 -0.865 1 94.38 115 GLU B C 1
ATOM 2518 O O . GLU B 1 115 ? 0.574 -6.559 -1.684 1 94.38 115 GLU B O 1
ATOM 2523 N N . GLU B 1 116 ? -0.767 -4.98 -0.91 1 93.12 116 GLU B N 1
ATOM 2524 C CA . GLU B 1 116 ? -0.452 -4.074 -2.01 1 93.12 116 GLU B CA 1
ATOM 2525 C C . GLU B 1 116 ? 0.99 -3.58 -1.924 1 93.12 116 GLU B C 1
ATOM 2527 O O . GLU B 1 116 ? 1.54 -3.445 -0.829 1 93.12 116 GLU B O 1
ATOM 2532 N N . LEU B 1 117 ? 1.587 -3.373 -3.074 1 96.75 117 LEU B N 1
ATOM 2533 C CA . LEU B 1 117 ? 2.916 -2.789 -3.221 1 96.75 117 LEU B CA 1
ATOM 2534 C C . LEU B 1 117 ? 2.826 -1.345 -3.701 1 96.75 117 LEU B C 1
ATOM 2536 O O . LEU B 1 117 ? 1.856 -0.966 -4.363 1 96.75 117 LEU B O 1
ATOM 2540 N N . VAL B 1 118 ? 3.76 -0.61 -3.309 1 97 118 VAL B N 1
ATOM 2541 C CA . VAL B 1 118 ? 3.891 0.706 -3.926 1 97 118 VAL B CA 1
ATOM 2542 C C . VAL B 1 118 ? 4.535 0.571 -5.301 1 97 118 VAL B C 1
ATOM 2544 O O . VAL B 1 118 ? 5.555 -0.109 -5.453 1 97 118 VAL B O 1
ATOM 2547 N N . GLY B 1 119 ? 3.885 1.233 -6.305 1 97.31 119 GLY B N 1
ATOM 2548 C CA . GLY B 1 119 ? 4.426 1.168 -7.652 1 97.31 119 GLY B CA 1
ATOM 2549 C C . GLY B 1 119 ? 3.957 -0.05 -8.422 1 97.31 119 GLY B C 1
ATOM 2550 O O . GLY B 1 119 ? 4.645 -0.516 -9.336 1 97.31 119 GLY B O 1
ATOM 2551 N N . LEU B 1 120 ? 2.838 -0.566 -8.078 1 97.19 120 LEU B N 1
ATOM 2552 C CA . LEU B 1 120 ? 2.307 -1.773 -8.703 1 97.19 120 LEU B C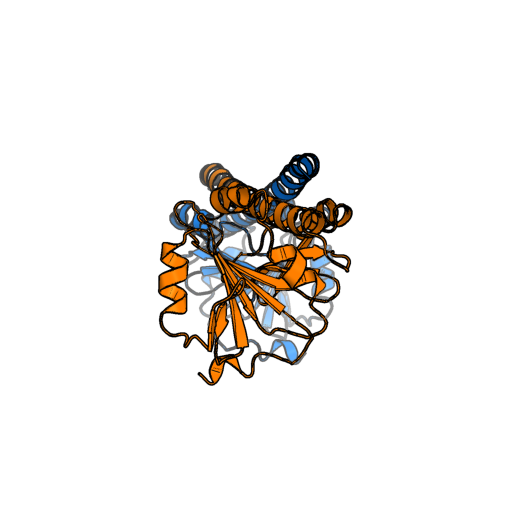A 1
ATOM 2553 C C . LEU B 1 120 ? 2.184 -1.595 -10.211 1 97.19 120 LEU B C 1
ATOM 2555 O O . LEU B 1 120 ? 2.469 -2.52 -10.977 1 97.19 120 LEU B O 1
ATOM 2559 N N . SER B 1 121 ? 1.746 -0.428 -10.602 1 97.06 121 SER B N 1
ATOM 2560 C CA . SER B 1 121 ? 1.589 -0.17 -12.023 1 97.06 121 SER B CA 1
ATOM 2561 C C . SER B 1 121 ? 2.926 -0.256 -12.758 1 97.06 121 SER B C 1
ATOM 2563 O O . SER B 1 121 ? 2.998 -0.764 -13.875 1 97.06 121 SER B O 1
ATOM 2565 N N . LEU B 1 122 ? 3.947 0.193 -12.133 1 97.25 122 LEU B N 1
ATOM 2566 C CA . LEU B 1 122 ? 5.285 0.118 -12.711 1 97.25 122 LEU B CA 1
ATOM 2567 C C . LEU B 1 122 ? 5.742 -1.332 -12.836 1 97.25 122 LEU B C 1
ATOM 2569 O O . LEU B 1 122 ? 6.305 -1.722 -13.867 1 97.25 122 LEU B O 1
ATOM 2573 N N . VAL B 1 123 ? 5.477 -2.037 -11.797 1 98 123 VAL B N 1
ATOM 2574 C CA . VAL B 1 123 ? 5.812 -3.457 -11.805 1 98 123 VAL B CA 1
ATOM 2575 C C . VAL B 1 123 ? 5.098 -4.148 -12.961 1 98 123 VAL B C 1
ATOM 2577 O O . VAL B 1 123 ? 5.719 -4.883 -13.734 1 98 123 VAL B O 1
ATOM 2580 N N . ASN B 1 124 ? 3.855 -3.869 -13.133 1 98 124 ASN B N 1
ATOM 2581 C CA . ASN B 1 124 ? 3.053 -4.5 -14.18 1 98 124 ASN B CA 1
ATOM 2582 C C . ASN B 1 124 ? 3.52 -4.09 -15.57 1 98 124 ASN B C 1
ATOM 2584 O O . ASN B 1 124 ? 3.459 -4.887 -16.516 1 98 124 ASN B O 1
ATOM 2588 N N . ASP B 1 125 ? 3.947 -2.916 -15.664 1 96.5 125 ASP B N 1
ATOM 2589 C CA . ASP B 1 125 ? 4.469 -2.465 -16.953 1 96.5 125 ASP B CA 1
ATOM 2590 C C . ASP B 1 125 ? 5.672 -3.301 -17.375 1 96.5 125 ASP B C 1
ATOM 2592 O O . ASP B 1 125 ? 5.832 -3.605 -18.562 1 96.5 125 ASP B O 1
ATOM 2596 N N . VAL B 1 126 ? 6.426 -3.68 -16.453 1 96.25 126 VAL B N 1
ATOM 2597 C CA . VAL B 1 126 ? 7.621 -4.465 -16.734 1 96.25 126 VAL B CA 1
ATOM 2598 C C . VAL B 1 126 ? 7.234 -5.914 -17.016 1 96.25 126 VAL B C 1
ATOM 2600 O O . VAL B 1 126 ? 7.699 -6.508 -18 1 96.25 126 VAL B O 1
ATOM 2603 N N . LEU B 1 127 ? 6.34 -6.453 -16.25 1 97.12 127 LEU B N 1
ATOM 2604 C CA . LEU B 1 127 ? 6.055 -7.883 -16.25 1 97.12 127 LEU B CA 1
ATOM 2605 C C . LEU B 1 127 ? 5.105 -8.25 -17.391 1 97.12 127 LEU B C 1
ATOM 2607 O O . LEU B 1 127 ? 5.094 -9.391 -17.844 1 97.12 127 LEU B O 1
ATOM 2611 N N . SER B 1 128 ? 4.348 -7.266 -17.844 1 96.25 128 SER B N 1
ATOM 2612 C CA . SER B 1 128 ? 3.299 -7.543 -18.812 1 96.25 128 SER B CA 1
ATOM 2613 C C . SER B 1 128 ? 3.879 -8.148 -20.094 1 96.25 128 SER B C 1
ATOM 2615 O O . SER B 1 128 ? 3.223 -8.953 -20.75 1 96.25 128 SER B O 1
ATOM 2617 N N . GLN B 1 129 ? 5.051 -7.863 -20.359 1 93.25 129 GLN B N 1
ATOM 2618 C CA . GLN B 1 129 ? 5.699 -8.375 -21.562 1 93.25 129 GLN B CA 1
ATOM 2619 C C . GLN B 1 129 ? 5.926 -9.883 -21.469 1 93.25 129 GLN B C 1
ATOM 2621 O O . GLN B 1 129 ? 6.07 -10.555 -22.484 1 93.25 129 GLN B O 1
ATOM 2626 N N . LYS B 1 130 ? 5.965 -10.367 -20.312 1 95.56 130 LYS B N 1
ATOM 2627 C CA . LYS B 1 130 ? 6.219 -11.781 -20.094 1 95.56 130 LYS B CA 1
ATOM 2628 C C . LYS B 1 130 ? 4.934 -12.523 -19.734 1 95.56 130 LYS B C 1
ATOM 2630 O O . LYS B 1 130 ? 4.973 -13.68 -19.297 1 95.56 130 LYS B O 1
ATOM 2635 N N . GLY B 1 131 ? 3.805 -11.828 -19.812 1 97.06 131 GLY B N 1
ATOM 2636 C CA . GLY B 1 131 ? 2.516 -12.445 -19.547 1 97.06 131 GLY B CA 1
ATOM 2637 C C . GLY B 1 131 ? 2.209 -12.578 -18.062 1 97.06 131 GLY B C 1
ATOM 2638 O O . GLY B 1 131 ? 1.451 -13.453 -17.656 1 97.06 131 GLY B O 1
ATOM 2639 N N . ILE B 1 132 ? 2.855 -11.82 -17.25 1 98.06 132 ILE B N 1
ATOM 2640 C CA . ILE B 1 132 ? 2.662 -11.828 -15.805 1 98.06 132 ILE B CA 1
ATOM 2641 C C . ILE B 1 132 ? 1.974 -10.531 -15.375 1 98.06 132 ILE B C 1
ATOM 2643 O O . ILE B 1 132 ? 2.266 -9.461 -15.906 1 98.06 132 ILE B O 1
ATOM 2647 N N . SER B 1 133 ? 1.084 -10.656 -14.43 1 98 133 SER B N 1
ATOM 2648 C CA . SER B 1 133 ? 0.418 -9.477 -13.906 1 98 133 SER B CA 1
ATOM 2649 C C . SER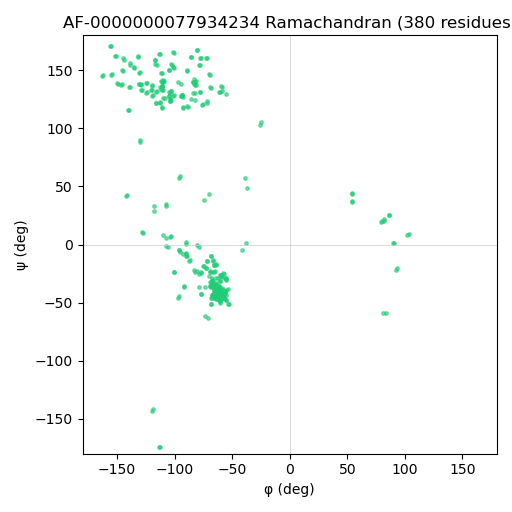 B 1 133 ? 0.112 -9.625 -12.422 1 98 133 SER B C 1
ATOM 2651 O O . SER B 1 133 ? -0.296 -10.695 -11.969 1 98 133 SER B O 1
ATOM 2653 N N . PHE B 1 134 ? 0.343 -8.609 -11.734 1 98.12 134 PHE B N 1
ATOM 2654 C CA . PHE B 1 134 ? -0.172 -8.469 -10.375 1 98.12 134 PHE B CA 1
ATOM 2655 C C . PHE B 1 134 ? -1.513 -7.742 -10.383 1 98.12 134 PHE B C 1
ATOM 2657 O O . PHE B 1 134 ? -1.586 -6.559 -10.727 1 98.12 134 PHE B O 1
ATOM 2664 N N . LYS B 1 135 ? -2.52 -8.445 -9.922 1 97.06 135 LYS B N 1
ATOM 2665 C CA . LYS B 1 135 ? -3.865 -7.875 -9.953 1 97.06 135 LYS B CA 1
ATOM 2666 C C . LYS B 1 135 ? -4.367 -7.586 -8.539 1 97.06 135 LYS B C 1
ATOM 2668 O O . LYS B 1 135 ? -4.152 -8.383 -7.621 1 97.06 135 LYS B O 1
ATOM 2673 N N . GLU B 1 136 ? -5.027 -6.465 -8.477 1 92.69 136 GLU B N 1
ATOM 2674 C CA . GLU B 1 136 ? -5.605 -6.102 -7.184 1 92.69 136 GLU B CA 1
ATOM 2675 C C . GLU B 1 136 ? -7.051 -6.574 -7.074 1 92.69 136 GLU B C 1
ATOM 2677 O O . GLU B 1 136 ? -7.859 -6.34 -7.977 1 92.69 136 GLU B O 1
ATOM 2682 N N . LYS B 1 137 ? -7.301 -7.27 -5.965 1 89.81 137 LYS B N 1
ATOM 2683 C CA . LYS B 1 137 ? -8.664 -7.699 -5.648 1 89.81 137 LYS B CA 1
ATOM 2684 C C . LYS B 1 137 ? -8.953 -7.555 -4.156 1 89.81 137 LYS B C 1
ATOM 2686 O O . LYS B 1 137 ? -8.344 -8.242 -3.332 1 89.81 137 LYS B O 1
ATOM 2691 N N . ASP B 1 138 ? -9.906 -6.676 -3.811 1 88 138 ASP B N 1
ATOM 2692 C CA . ASP B 1 138 ? -10.344 -6.465 -2.434 1 88 138 ASP B CA 1
ATOM 2693 C C . ASP B 1 138 ? -9.156 -6.152 -1.524 1 88 138 ASP B C 1
ATOM 2695 O O . ASP B 1 138 ? -9.016 -6.742 -0.45 1 88 138 ASP B O 1
ATOM 2699 N N . GLY B 1 139 ? -8.227 -5.434 -2.01 1 85.75 139 GLY B N 1
ATOM 2700 C CA . GLY B 1 139 ? -7.109 -4.965 -1.198 1 85.75 139 GLY B CA 1
ATOM 2701 C C . GLY B 1 139 ? -5.938 -5.926 -1.19 1 85.75 139 GLY B C 1
ATOM 2702 O O . GLY B 1 139 ? -4.926 -5.672 -0.529 1 85.75 139 GLY B O 1
ATOM 2703 N N . LEU B 1 140 ? -6.109 -7.039 -1.95 1 93.38 140 LEU B N 1
ATOM 2704 C CA . LEU B 1 140 ? -5.039 -8.023 -2.021 1 93.38 140 LEU B CA 1
ATOM 2705 C C . LEU B 1 140 ? -4.504 -8.148 -3.445 1 93.38 140 LEU B C 1
ATOM 2707 O O . LEU B 1 140 ? -5.164 -7.723 -4.398 1 93.38 140 LEU B O 1
ATOM 2711 N N . ILE B 1 141 ? -3.342 -8.633 -3.469 1 97.06 141 ILE B N 1
ATOM 2712 C CA . ILE B 1 141 ? -2.725 -8.828 -4.777 1 97.06 141 ILE B CA 1
ATOM 2713 C C . ILE B 1 141 ? -2.787 -10.312 -5.16 1 97.06 141 ILE B C 1
ATOM 2715 O O . ILE B 1 141 ? -2.535 -11.18 -4.328 1 97.06 141 ILE B O 1
ATOM 2719 N N . LEU B 1 142 ? -3.215 -10.523 -6.352 1 97.81 142 LEU B N 1
ATOM 2720 C CA . LEU B 1 142 ? -3.133 -11.836 -6.973 1 97.81 142 LEU B CA 1
ATOM 2721 C C . LEU B 1 142 ? -2.102 -11.844 -8.102 1 97.81 142 LEU B C 1
ATOM 2723 O O . LEU B 1 142 ? -2.006 -10.883 -8.867 1 97.81 142 LEU B O 1
ATOM 2727 N N . VAL B 1 143 ? -1.385 -12.914 -8.18 1 98.25 143 VAL B N 1
ATOM 2728 C CA . VAL B 1 143 ? -0.456 -13.07 -9.289 1 98.25 143 VAL B CA 1
ATOM 2729 C C . VAL B 1 143 ? -1.125 -13.852 -10.422 1 98.25 143 VAL B C 1
ATOM 2731 O O . VAL B 1 143 ? -1.651 -14.945 -10.195 1 98.25 143 VAL B O 1
ATOM 2734 N N . SER B 1 144 ? -1.052 -13.258 -11.578 1 98.25 144 SER B N 1
ATOM 2735 C CA . SER B 1 144 ? -1.722 -13.859 -12.727 1 98.25 144 SER B CA 1
ATOM 2736 C C . SER B 1 144 ? -0.748 -14.094 -13.875 1 98.25 144 SER B C 1
ATOM 2738 O O . SER B 1 144 ? 0.106 -13.25 -14.156 1 98.25 144 SER B O 1
ATOM 2740 N N . ILE B 1 145 ? -0.894 -15.242 -14.508 1 98.38 145 ILE B N 1
ATOM 2741 C CA . ILE B 1 145 ? -0.092 -15.617 -15.664 1 98.38 145 ILE B CA 1
ATOM 2742 C C . ILE B 1 145 ? -1 -15.836 -16.875 1 98.38 145 ILE B C 1
ATOM 2744 O O . ILE B 1 145 ? -1.992 -16.562 -16.797 1 98.38 145 ILE B O 1
ATOM 2748 N N . LYS B 1 146 ? -0.693 -15.195 -17.953 1 98.25 146 LYS B N 1
ATOM 2749 C CA . LYS B 1 146 ? -1.396 -15.492 -19.203 1 98.25 146 LYS B CA 1
ATOM 2750 C C . LYS B 1 146 ? -1.047 -16.891 -19.719 1 98.25 146 LYS B C 1
ATOM 2752 O O . LYS B 1 146 ? 0.125 -17.266 -19.734 1 98.25 146 LYS B O 1
ATOM 2757 N N . ILE B 1 147 ? -2.113 -17.609 -20.125 1 97.44 147 ILE B N 1
ATOM 2758 C CA . ILE B 1 147 ? -1.851 -18.969 -20.562 1 97.44 147 ILE B CA 1
ATOM 2759 C C . ILE B 1 147 ? -2.545 -19.219 -21.906 1 97.44 147 ILE B C 1
ATOM 2761 O O . ILE B 1 147 ? -3.418 -18.453 -22.312 1 97.44 147 ILE B O 1
ATOM 2765 N N . GLU B 1 148 ? -2.047 -20.25 -22.516 1 95.5 148 GLU B N 1
ATOM 2766 C CA . GLU B 1 148 ? -2.646 -20.766 -23.75 1 95.5 148 GLU B CA 1
ATOM 2767 C C . GLU B 1 148 ? -2.904 -22.266 -23.656 1 95.5 148 GLU B C 1
ATOM 2769 O O . GLU B 1 148 ? -2.062 -23.016 -23.156 1 95.5 148 GLU B O 1
ATOM 2774 N N . ARG B 1 149 ? -4.059 -22.672 -24.141 1 91.75 149 ARG B N 1
ATOM 2775 C CA . ARG B 1 149 ? -4.426 -24.078 -24.188 1 91.75 149 ARG B CA 1
ATOM 2776 C C . ARG B 1 149 ? -4.273 -24.641 -25.594 1 91.75 149 ARG B C 1
ATOM 2778 O O . ARG B 1 149 ? -4.281 -23.891 -26.562 1 91.75 149 ARG B O 1
ATOM 2785 N N . PRO B 1 150 ? -4.07 -25.875 -25.781 1 94.75 150 PRO B N 1
ATOM 2786 C CA . PRO B 1 150 ? -4.059 -26.922 -24.75 1 94.75 150 PRO B CA 1
ATOM 2787 C C . PRO B 1 150 ? -2.756 -26.938 -23.953 1 94.75 150 PRO B C 1
ATOM 2789 O O . PRO B 1 150 ? -1.716 -26.5 -24.453 1 94.75 150 PRO B O 1
ATOM 2792 N N . PHE B 1 151 ? -2.783 -27.562 -22.734 1 95.12 151 PHE B N 1
ATOM 2793 C CA . PHE B 1 151 ? -1.608 -27.703 -21.891 1 95.12 151 PHE B CA 1
ATOM 2794 C C . PHE B 1 151 ? -0.779 -28.906 -22.297 1 95.12 151 PHE B C 1
ATOM 2796 O O . PHE B 1 151 ? -1.326 -29.922 -22.734 1 95.12 151 PHE B O 1
ATOM 2803 N N . THR B 1 152 ? 0.444 -28.688 -22.25 1 95.44 152 THR B N 1
ATOM 2804 C CA . THR B 1 152 ? 1.396 -29.781 -22.094 1 95.44 152 THR B CA 1
ATOM 2805 C C . THR B 1 152 ? 2.096 -29.703 -20.75 1 95.44 152 THR B C 1
ATOM 2807 O O . THR B 1 152 ? 1.975 -28.703 -20.031 1 95.44 152 THR B O 1
ATOM 2810 N N . ASN B 1 153 ? 2.695 -30.766 -20.375 1 95.62 153 ASN B N 1
ATOM 2811 C CA . ASN B 1 153 ? 3.445 -30.766 -19.125 1 95.62 153 ASN B CA 1
ATOM 2812 C C . ASN B 1 153 ? 4.5 -29.656 -19.094 1 95.62 153 ASN B C 1
ATOM 2814 O O . ASN B 1 153 ? 4.66 -28.969 -18.094 1 95.62 153 ASN B O 1
ATOM 2818 N N . SER B 1 154 ? 5.168 -29.516 -20.172 1 95.19 154 SER B N 1
ATOM 2819 C CA . SER B 1 154 ? 6.227 -28.516 -20.297 1 95.19 154 SER B CA 1
ATOM 2820 C C . SER B 1 154 ? 5.664 -27.109 -20.172 1 95.19 154 SER B C 1
ATOM 2822 O O . SER B 1 154 ? 6.211 -26.266 -19.453 1 95.19 154 SER B O 1
ATOM 2824 N N . LYS B 1 155 ? 4.57 -26.828 -20.875 1 95 155 LYS B N 1
ATOM 2825 C CA . LYS B 1 155 ? 3.939 -25.516 -20.828 1 95 155 LYS B CA 1
ATOM 2826 C C . LYS B 1 155 ? 3.455 -25.188 -19.406 1 95 155 LYS B C 1
ATOM 2828 O O . LYS B 1 155 ? 3.666 -24.078 -18.922 1 95 155 LYS B O 1
ATOM 2833 N N . LEU B 1 156 ? 2.826 -26.141 -18.844 1 95.38 156 LEU B N 1
ATOM 2834 C CA . LEU B 1 156 ? 2.312 -25.953 -17.484 1 95.38 156 LEU B CA 1
ATOM 2835 C C . LEU B 1 156 ? 3.447 -25.703 -16.516 1 95.38 156 LEU B C 1
ATOM 2837 O O . LEU B 1 156 ? 3.348 -24.812 -15.656 1 95.38 156 LEU B O 1
ATOM 2841 N N . SER B 1 157 ? 4.492 -26.484 -16.656 1 95.12 157 SER B N 1
ATOM 2842 C CA . SER B 1 157 ? 5.672 -26.297 -15.828 1 95.12 157 SER B CA 1
ATOM 2843 C C . SER B 1 157 ? 6.246 -24.891 -15.992 1 95.12 157 SER B C 1
ATOM 2845 O O . SER B 1 157 ? 6.676 -24.266 -15.023 1 95.12 157 SER B O 1
ATOM 2847 N N . GLU B 1 158 ? 6.223 -24.422 -17.156 1 94.38 158 GLU B N 1
ATOM 2848 C CA . GLU B 1 158 ? 6.707 -23.078 -17.438 1 94.38 158 GLU B CA 1
ATOM 2849 C C . GLU B 1 158 ? 5.824 -22.016 -16.781 1 94.38 158 GLU B C 1
ATOM 2851 O O . GLU B 1 158 ? 6.324 -21.062 -16.188 1 94.38 158 GLU B O 1
ATOM 2856 N N . TYR B 1 159 ? 4.523 -22.172 -16.875 1 96.31 159 TYR B N 1
ATOM 2857 C CA . TYR B 1 159 ? 3.592 -21.234 -16.266 1 96.31 159 TYR B CA 1
ATOM 2858 C C . TYR B 1 159 ? 3.758 -21.203 -14.75 1 96.31 159 TYR B C 1
ATOM 2860 O O . TYR B 1 159 ? 3.781 -20.141 -14.133 1 96.31 159 TYR B O 1
ATOM 2868 N N . LEU B 1 160 ? 3.902 -22.375 -14.18 1 96.06 160 LEU B N 1
ATOM 2869 C CA . LEU B 1 160 ? 4.07 -22.469 -12.734 1 96.06 160 LEU B CA 1
ATOM 2870 C C . LEU B 1 160 ? 5.41 -21.859 -12.305 1 96.06 160 LEU B C 1
ATOM 2872 O O . LEU B 1 160 ? 5.504 -21.25 -11.242 1 96.06 160 LEU B O 1
ATOM 2876 N N . SER B 1 161 ? 6.391 -22.062 -13.117 1 94.38 161 SER B N 1
ATOM 2877 C CA . SER B 1 161 ? 7.688 -21.453 -12.844 1 94.38 161 SER B CA 1
ATOM 2878 C C . SER B 1 161 ? 7.598 -19.938 -12.859 1 94.38 161 SER B C 1
ATOM 2880 O O . SER B 1 161 ? 8.156 -19.266 -11.992 1 94.38 161 SER B O 1
ATOM 2882 N N . LYS B 1 162 ? 6.906 -19.375 -13.852 1 95.25 162 LYS B N 1
ATOM 2883 C CA . LYS B 1 162 ? 6.684 -17.938 -13.922 1 95.25 162 LYS B CA 1
ATOM 2884 C C . LYS B 1 162 ? 5.973 -17.438 -12.672 1 95.25 162 LYS B C 1
ATOM 2886 O O . LYS B 1 162 ? 6.332 -16.391 -12.125 1 95.25 162 LYS B O 1
ATOM 2891 N N . LEU B 1 163 ? 5.02 -18.203 -12.258 1 96.88 163 LEU B N 1
ATOM 2892 C CA . LEU B 1 163 ? 4.266 -17.828 -11.062 1 96.88 163 LEU B CA 1
ATOM 2893 C C . LEU B 1 163 ? 5.172 -17.797 -9.836 1 96.88 163 LEU B C 1
ATOM 2895 O O . LEU B 1 163 ? 5.113 -16.859 -9.039 1 96.88 163 LEU B O 1
ATOM 2899 N N . ALA B 1 164 ? 5.977 -18.812 -9.727 1 94.88 164 ALA B N 1
ATOM 2900 C CA . ALA B 1 164 ? 6.898 -18.891 -8.594 1 94.88 164 ALA B CA 1
ATOM 2901 C C . ALA B 1 164 ? 7.875 -17.719 -8.602 1 94.88 164 ALA B C 1
ATOM 2903 O O . ALA B 1 164 ? 8.156 -17.125 -7.555 1 94.88 164 ALA B O 1
ATOM 2904 N N . ILE B 1 165 ? 8.367 -17.375 -9.719 1 94.88 165 ILE B N 1
ATOM 2905 C CA . ILE B 1 165 ? 9.32 -16.281 -9.852 1 94.88 165 ILE B CA 1
ATOM 2906 C C . ILE B 1 165 ? 8.625 -14.961 -9.516 1 94.88 165 ILE B C 1
ATOM 2908 O O . ILE B 1 165 ? 9.203 -14.109 -8.836 1 94.88 165 ILE B O 1
ATOM 2912 N N . ALA B 1 166 ? 7.41 -14.828 -10.016 1 96.69 166 ALA B N 1
ATOM 2913 C CA . ALA B 1 166 ? 6.641 -13.617 -9.727 1 96.69 166 ALA B CA 1
ATOM 2914 C C . ALA B 1 166 ? 6.41 -13.461 -8.227 1 96.69 166 ALA B C 1
ATOM 2916 O O . ALA B 1 166 ? 6.48 -12.352 -7.695 1 96.69 166 ALA B O 1
ATOM 2917 N N . LEU B 1 167 ? 6.152 -14.57 -7.586 1 96.38 167 LEU B N 1
ATOM 2918 C CA . LEU B 1 167 ? 5.969 -14.531 -6.141 1 96.38 167 LEU B CA 1
ATOM 2919 C C . LEU B 1 167 ? 7.262 -14.133 -5.438 1 96.38 167 LEU B C 1
ATOM 2921 O O . LEU B 1 167 ? 7.242 -13.344 -4.492 1 96.38 167 LEU B O 1
ATOM 2925 N N . LYS B 1 168 ? 8.312 -14.672 -5.895 1 95.56 168 LYS B N 1
ATOM 2926 C CA . LYS B 1 168 ? 9.609 -14.297 -5.348 1 95.56 168 LYS B CA 1
ATOM 2927 C C . LYS B 1 168 ? 9.867 -12.797 -5.516 1 95.56 168 LYS B C 1
ATOM 2929 O O . LYS B 1 168 ? 10.352 -12.141 -4.598 1 95.56 168 LYS B O 1
ATOM 2934 N N . LEU B 1 169 ? 9.539 -12.32 -6.68 1 97.19 169 LEU B N 1
ATOM 2935 C CA . LEU B 1 169 ? 9.68 -10.898 -6.961 1 97.19 169 LEU B CA 1
ATOM 2936 C C . LEU B 1 169 ? 8.836 -10.07 -6 1 97.19 169 LEU B C 1
ATOM 2938 O O . LEU B 1 169 ? 9.312 -9.078 -5.441 1 97.19 169 LEU B O 1
ATOM 2942 N N . TYR B 1 170 ? 7.609 -10.484 -5.824 1 97.56 170 TYR B N 1
ATOM 2943 C CA . TYR B 1 170 ? 6.703 -9.789 -4.918 1 97.56 170 TYR B CA 1
ATOM 2944 C C . TYR B 1 170 ? 7.32 -9.648 -3.531 1 97.56 170 TYR B C 1
ATOM 2946 O O . TYR B 1 170 ? 7.371 -8.547 -2.977 1 97.56 170 TYR B O 1
ATOM 2954 N N . TYR B 1 171 ? 7.773 -10.719 -3.035 1 96.56 171 TYR B N 1
ATOM 2955 C CA . TYR B 1 171 ? 8.281 -10.703 -1.668 1 96.56 171 TYR B CA 1
ATOM 2956 C C . TYR B 1 171 ? 9.578 -9.906 -1.575 1 96.56 171 TYR B C 1
ATOM 2958 O O . TYR B 1 171 ? 9.844 -9.258 -0.558 1 96.56 171 TYR B O 1
ATOM 2966 N N . LYS B 1 172 ? 10.344 -10 -2.584 1 96.62 172 LYS B N 1
ATOM 2967 C CA . LYS B 1 172 ? 11.57 -9.211 -2.596 1 96.62 172 LYS B CA 1
ATOM 2968 C C . LYS B 1 172 ? 11.273 -7.715 -2.586 1 96.62 172 LYS B C 1
ATOM 2970 O O . LYS B 1 172 ? 11.867 -6.961 -1.814 1 96.62 172 LYS B O 1
ATOM 2975 N N . ILE B 1 173 ? 10.352 -7.328 -3.432 1 98.12 173 ILE B N 1
ATOM 2976 C CA . ILE B 1 173 ? 9.961 -5.922 -3.484 1 98.12 173 ILE B CA 1
ATOM 2977 C C . ILE B 1 173 ? 9.406 -5.488 -2.129 1 98.12 173 ILE B C 1
ATOM 2979 O O . ILE B 1 17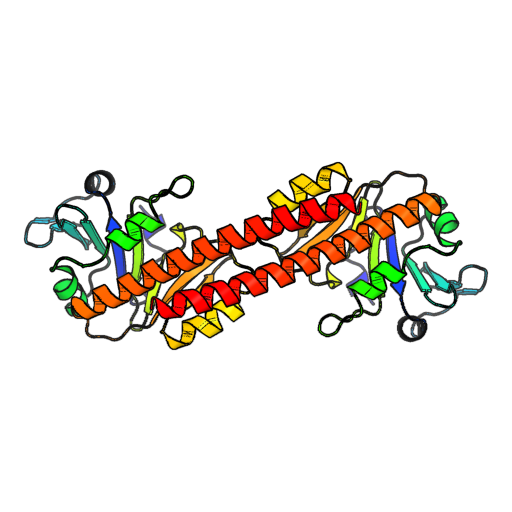3 ? 9.789 -4.441 -1.602 1 98.12 173 ILE B O 1
ATOM 2983 N N . LYS B 1 174 ? 8.5 -6.297 -1.612 1 97.31 174 LYS B N 1
ATOM 2984 C CA . LYS B 1 174 ? 7.883 -5.984 -0.329 1 97.31 174 LYS B CA 1
ATOM 2985 C C . LYS B 1 174 ? 8.93 -5.781 0.757 1 97.31 174 LYS B C 1
ATOM 2987 O O . LYS B 1 174 ? 8.891 -4.793 1.496 1 97.31 174 LYS B O 1
ATOM 2992 N N . GLU B 1 175 ? 9.852 -6.676 0.821 1 96.56 175 GLU B N 1
ATOM 2993 C CA . GLU B 1 175 ? 10.914 -6.609 1.825 1 96.56 175 GLU B CA 1
ATOM 2994 C C . GLU B 1 175 ? 11.75 -5.344 1.658 1 96.56 175 GLU B C 1
ATOM 2996 O O . GLU B 1 175 ? 12.023 -4.641 2.633 1 96.56 175 GLU B O 1
ATOM 3001 N N . GLU B 1 176 ? 12.117 -5.113 0.476 1 98 176 GLU B N 1
ATOM 3002 C CA . GLU B 1 176 ? 12.953 -3.945 0.208 1 98 176 GLU B CA 1
ATOM 3003 C C . GLU B 1 176 ? 12.195 -2.648 0.473 1 98 176 GLU B C 1
ATOM 3005 O O . GLU B 1 176 ? 12.773 -1.671 0.954 1 98 176 GLU B O 1
ATOM 3010 N N . GLN B 1 177 ? 10.922 -2.635 0.164 1 98.56 177 GLN B N 1
ATOM 3011 C CA . GLN B 1 177 ? 10.117 -1.443 0.423 1 98.56 177 GLN B CA 1
ATOM 3012 C C . GLN B 1 177 ? 9.953 -1.208 1.921 1 98.56 177 GLN B C 1
ATOM 3014 O O . GLN B 1 177 ? 9.969 -0.064 2.381 1 98.56 177 GLN B O 1
ATOM 3019 N N . GLU B 1 178 ? 9.828 -2.238 2.67 1 98 178 GLU B N 1
ATOM 3020 C CA . GLU B 1 178 ? 9.781 -2.1 4.121 1 98 178 GLU B CA 1
ATOM 3021 C C . GLU B 1 178 ? 11.102 -1.571 4.672 1 98 178 GLU B C 1
ATOM 3023 O O . GLU B 1 178 ? 11.117 -0.722 5.566 1 98 178 GLU B O 1
ATOM 3028 N N . ASP B 1 179 ? 12.133 -2.094 4.121 1 98 179 ASP B N 1
ATOM 3029 C CA . ASP B 1 179 ? 13.461 -1.64 4.535 1 98 179 ASP B CA 1
ATOM 3030 C C . ASP B 1 179 ? 13.633 -0.146 4.273 1 98 179 ASP B C 1
ATOM 3032 O O . ASP B 1 179 ? 14.156 0.581 5.117 1 98 179 ASP B O 1
ATOM 3036 N N . ILE B 1 180 ? 13.227 0.256 3.096 1 97.94 180 ILE B N 1
ATOM 3037 C CA . ILE B 1 180 ? 13.32 1.66 2.713 1 97.94 180 ILE B CA 1
ATOM 3038 C C . ILE B 1 180 ? 12.492 2.514 3.672 1 97.94 180 ILE B C 1
ATOM 3040 O O . ILE B 1 180 ? 12.93 3.588 4.09 1 97.94 180 ILE B O 1
ATOM 3044 N N . ALA B 1 181 ? 11.289 2.072 3.984 1 98.19 181 ALA B N 1
ATOM 3045 C CA . ALA B 1 181 ? 10.414 2.799 4.898 1 98.19 181 ALA B CA 1
ATOM 3046 C C . ALA B 1 181 ? 11.094 3.014 6.25 1 98.19 181 ALA B C 1
ATOM 3048 O O . ALA B 1 181 ? 11.102 4.129 6.777 1 98.19 181 ALA B O 1
ATOM 3049 N N . LEU B 1 182 ? 11.68 2.002 6.77 1 97.38 182 LEU B N 1
ATOM 3050 C CA . LEU B 1 182 ? 12.328 2.062 8.078 1 97.38 182 LEU B CA 1
ATOM 3051 C C . LEU B 1 182 ? 13.57 2.945 8.023 1 97.38 182 LEU B C 1
ATOM 3053 O O . LEU B 1 182 ? 13.719 3.867 8.828 1 97.38 182 LEU B O 1
ATOM 3057 N N . LYS B 1 183 ? 14.398 2.654 7.059 1 97.12 183 LYS B N 1
ATOM 3058 C CA . LYS B 1 183 ? 15.664 3.365 6.949 1 97.12 183 LYS B CA 1
ATOM 3059 C C . LYS B 1 183 ? 15.445 4.863 6.75 1 97.12 183 LYS B C 1
ATOM 3061 O O . LYS B 1 183 ? 16.078 5.684 7.41 1 97.12 183 LYS B O 1
ATOM 3066 N N . THR B 1 184 ? 14.562 5.227 5.828 1 97.19 184 THR B N 1
ATOM 3067 C CA . THR B 1 184 ? 14.297 6.629 5.527 1 97.19 184 THR B CA 1
ATOM 3068 C C . THR B 1 184 ? 13.68 7.332 6.734 1 97.19 184 THR B C 1
ATOM 3070 O O . THR B 1 184 ? 14.023 8.477 7.039 1 97.19 184 THR B O 1
ATOM 3073 N N . SER B 1 185 ? 12.789 6.621 7.426 1 96.88 185 SER B N 1
ATOM 3074 C CA . SER B 1 185 ? 12.172 7.195 8.617 1 96.88 1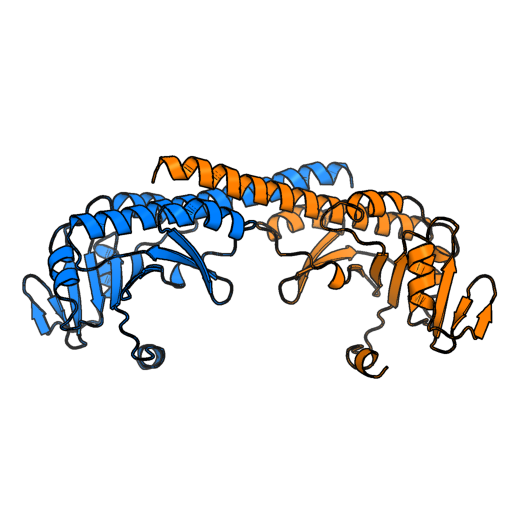85 SER B CA 1
ATOM 3075 C C . SER B 1 185 ? 13.211 7.465 9.703 1 96.88 185 SER B C 1
ATOM 3077 O O . SER B 1 185 ? 13.188 8.516 10.344 1 96.88 185 SER B O 1
ATOM 3079 N N . LEU B 1 186 ? 14.156 6.578 9.867 1 95.44 186 LEU B N 1
ATOM 3080 C CA . LEU B 1 186 ? 15.203 6.742 10.867 1 95.44 186 LEU B CA 1
ATOM 3081 C C . LEU B 1 186 ? 16.094 7.93 10.531 1 95.44 186 LEU B C 1
ATOM 3083 O O . LEU B 1 186 ? 16.484 8.695 11.414 1 95.44 186 LEU B O 1
ATOM 3087 N N . ASN B 1 187 ? 16.375 8.07 9.258 1 93.44 187 ASN B N 1
ATOM 3088 C CA . ASN B 1 187 ? 17.188 9.195 8.812 1 93.44 187 ASN B CA 1
ATOM 3089 C C . ASN B 1 187 ? 16.5 10.531 9.062 1 93.44 187 ASN B C 1
ATOM 3091 O O . ASN B 1 187 ? 17.156 11.523 9.391 1 93.44 187 ASN B O 1
ATOM 3095 N N . PHE B 1 188 ? 15.172 10.539 8.953 1 91.56 188 PHE B N 1
ATOM 3096 C CA . PHE B 1 188 ? 14.414 11.773 9.102 1 91.56 188 PHE B CA 1
ATOM 3097 C C . PHE B 1 188 ? 14.219 12.117 10.57 1 91.56 188 PHE B C 1
ATOM 3099 O O . PHE B 1 188 ? 13.938 13.273 10.914 1 91.56 188 PHE B O 1
ATOM 3106 N N . LEU B 1 189 ? 14.305 11.102 11.391 1 87.81 189 LEU B N 1
ATOM 3107 C CA . LEU B 1 189 ? 14.164 11.352 12.82 1 87.81 189 LEU B CA 1
ATOM 3108 C C . LEU B 1 189 ? 15.18 12.391 13.289 1 87.81 189 LEU B C 1
ATOM 3110 O O . LEU B 1 189 ? 14.883 13.203 14.172 1 87.81 189 LEU B O 1
ATOM 3114 N N . GLN B 1 190 ? 16.266 12.391 12.578 1 84.88 190 GLN B N 1
ATOM 3115 C CA . GLN B 1 190 ? 17.328 13.32 12.961 1 84.88 190 GLN B CA 1
ATOM 3116 C C . GLN B 1 190 ? 16.969 14.758 12.609 1 84.88 190 GLN B C 1
ATOM 3118 O O . GLN B 1 190 ? 17.516 15.703 13.164 1 84.88 190 GLN B O 1
ATOM 3123 N N . LEU B 1 191 ? 16.047 14.891 11.695 1 81.88 191 LEU B N 1
ATOM 3124 C CA . LEU B 1 191 ? 15.609 16.203 11.258 1 81.88 191 LEU B CA 1
ATOM 3125 C C . LEU B 1 191 ? 14.492 16.734 12.148 1 81.88 191 LEU B C 1
ATOM 3127 O O . LEU B 1 191 ? 14.109 17.906 12.047 1 81.88 191 LEU B O 1
ATOM 3131 N N . LEU B 1 192 ? 13.938 15.773 12.969 1 81.56 192 LEU B N 1
ATOM 3132 C CA . LEU B 1 192 ? 12.805 16.141 13.812 1 81.56 192 LEU B CA 1
ATOM 3133 C C . LEU B 1 192 ? 13.266 16.547 15.203 1 81.56 192 LEU B C 1
ATOM 3135 O O . LEU B 1 192 ? 12.766 17.516 15.773 1 81.56 192 LEU B O 1
#

Solvent-accessible surface area (backbone atoms only — not comparable to full-atom values): 20889 Å² total; per-residue (Å²): 126,68,80,69,54,72,76,52,65,84,65,79,54,32,38,40,33,40,21,62,34,52,65,62,42,55,65,70,47,68,80,60,52,77,65,46,82,60,92,49,33,30,30,74,87,48,38,36,33,43,76,71,81,60,28,31,39,40,38,34,64,77,51,87,88,43,52,38,54,53,59,23,63,71,42,86,69,62,64,58,63,50,39,46,70,58,29,58,34,90,95,54,65,46,63,55,50,50,32,39,36,43,82,53,34,37,27,47,42,71,86,72,66,34,63,71,64,47,38,52,68,51,32,31,66,64,34,46,81,76,36,33,39,75,41,80,54,96,75,25,36,28,51,33,34,62,48,71,75,77,48,41,45,66,56,48,28,49,52,52,40,52,50,31,51,51,50,42,49,50,52,50,40,51,50,52,27,30,48,45,24,40,53,54,44,57,62,46,54,75,76,104,128,68,80,71,54,74,76,54,66,80,67,78,54,32,37,41,35,40,20,63,34,52,65,61,41,55,66,70,46,65,83,61,52,78,66,46,84,61,90,50,32,30,29,73,87,48,38,36,33,43,76,71,84,60,28,31,39,40,36,33,65,76,51,87,86,43,52,39,55,53,59,23,63,71,41,87,69,63,63,58,59,48,40,46,69,58,29,57,33,91,96,54,65,47,63,55,50,50,32,39,36,44,82,52,34,37,27,48,43,70,85,73,65,34,63,69,62,47,40,52,69,52,33,33,65,63,34,46,81,75,38,32,38,75,39,82,55,97,75,24,36,28,50,34,34,62,48,70,75,77,49,40,44,67,57,49,27,50,53,51,40,52,50,30,51,50,51,42,48,50,53,50,40,50,51,51,28,30,49,45,24,39,52,53,42,60,61,48,54,76,78,106